Protein AF-A0A1T4LLM3-F1 (afdb_monomer)

Organism: NCBI:txid1121911

Solvent-accessible surface area (backbone atoms only — not comparable to full-atom values): 23839 Å² total; per-residue (Å²): 140,82,86,81,77,84,71,53,74,69,56,54,52,52,53,52,51,52,50,50,52,50,50,51,49,50,48,53,49,63,71,62,71,68,70,65,70,49,77,44,82,43,59,88,85,47,52,41,33,40,34,24,57,57,80,55,92,67,40,71,56,74,60,37,79,42,61,81,89,76,59,47,76,81,61,52,38,71,40,78,42,51,46,72,35,47,39,38,42,37,41,54,55,94,67,101,56,79,65,48,78,46,76,48,43,28,50,79,36,37,77,59,81,77,82,56,67,78,70,46,75,47,40,36,39,37,37,39,69,76,49,30,34,42,37,42,58,57,85,84,80,86,89,77,84,77,79,88,50,73,79,42,83,77,46,78,49,75,46,57,37,66,60,82,78,56,70,44,41,42,31,37,32,35,43,70,94,45,33,30,43,27,44,59,93,72,30,76,43,79,44,81,73,67,48,92,94,42,59,47,78,49,77,43,54,55,83,74,79,60,39,31,32,43,37,38,40,29,48,46,80,94,68,26,24,33,40,38,32,31,39,55,54,97,74,37,75,42,78,60,42,76,52,70,20,55,40,71,48,78,46,93,78,46,37,34,40,39,30,33,73,65,78,48,86,46,35,37,27,39,42,33,35,31,35,77,52,93,96,32,66,38,82,75,47,75,48,77,42,43,46,92,77,44,89,48,60,42,88,45,61,61,44,35,56,50,34,30,53,50,29,45,74,71,67,36,56,72,61,25,55,55,33,42,53,85,88,50,89,48,55,64,59,46,51,50,46,53,46,40,41,72,72,52,71,34,54,80,66,84,84,75,78,73,81,29,55,63,57,61,79,86,40,39,32,38,39,74,46,46,21,65,39,98,82,37,78,49,40,27,45,42,46,43,30,42,34,34,42,43,80,70,80,73,50,103,58,29,38,45,24,44,65,44,78,42,74,64,71,80,83,81,81,84,127

pLDDT: mean 72.17, std 16.95, range [28.22, 96.94]

Nearest PDB structures (foldseek):
  7zb2-assembly8_HHH  TM=3.956E-01  e=3.888E+00  Omphalotus olearius
  7zb2-assembly3_CCC  TM=3.802E-01  e=3.136E+00  Omphalotus olearius
  7zb1-assembly1_A  TM=3.053E-01  e=3.685E+00  Omphalotus olearius
  7zb0-assembly3_C  TM=4.177E-01  e=9.194E+00  Omphalotus olearius
  7zb2-assembly1_AAA  TM=3.792E-01  e=8.256E+00  Omphalotus olearius

Secondary structure (DSSP, 8-state):
--------HHHHHHHHHHHHHHHHHHHHHHHHS----EEEEE-TTPEEEEE-SS--SSEEETTEEE-GGGS-TTSSEEEE--SEEEEEEEE--SSS---EEEEEEEETTEEE----HHHHTTEEEEE-GGGEEEEEEPP-----PPP-PPEEEEEEEEE-SSSSS--EEEEEEEETTEEEEEETTTEEEEETT--TTSEEEEEE-SSSSS--EEEEEEEETTTEEEEEEEEEETTEEEEEEEEEESEEEE-TTS-EEEEEE---TT-EEEEEEEEEETTEEEEEEEEEEEGGG-----SSHHHHHHHHHHHHHTT-HHHHHHTBPTT-TTHHHHHHHHHHHHTTSS---SS-------B-STTEEEEEEEEE-SS-TTEEEEEEEEEEEEE-S--TT-SEEEEEEEE----TT--

Mean predicted aligned error: 16.07 Å

Structure (mmCIF, N/CA/C/O backbone):
data_AF-A0A1T4LLM3-F1
#
_entry.id   AF-A0A1T4LLM3-F1
#
loop_
_atom_site.group_PDB
_atom_site.id
_atom_site.type_symbol
_atom_site.label_atom_id
_atom_site.label_alt_id
_atom_site.label_comp_id
_atom_site.label_asym_id
_atom_site.label_entity_id
_atom_site.label_seq_id
_atom_site.pdbx_PDB_ins_code
_atom_site.Cartn_x
_atom_site.Cartn_y
_atom_site.Cartn_z
_atom_site.occupancy
_atom_site.B_iso_or_equiv
_atom_site.auth_seq_id
_atom_site.auth_comp_id
_atom_site.auth_asym_id
_atom_site.auth_atom_id
_atom_site.pdbx_PDB_model_num
ATOM 1 N N . MET A 1 1 ? 8.290 -83.126 -44.765 1.00 36.91 1 MET A N 1
ATOM 2 C CA . MET A 1 1 ? 7.023 -82.698 -45.394 1.00 36.91 1 MET A CA 1
ATOM 3 C C . MET A 1 1 ? 6.506 -81.490 -44.616 1.00 36.91 1 MET A C 1
ATOM 5 O O . MET A 1 1 ? 5.915 -81.664 -43.562 1.00 36.91 1 MET A O 1
ATOM 9 N N . ILE A 1 2 ? 6.846 -80.274 -45.055 1.00 39.56 2 ILE A N 1
ATOM 10 C CA . ILE A 1 2 ? 6.415 -79.014 -44.425 1.00 39.56 2 ILE A CA 1
ATOM 11 C C . ILE A 1 2 ? 5.341 -78.420 -45.340 1.00 39.56 2 ILE A C 1
ATOM 13 O O . ILE A 1 2 ? 5.624 -78.095 -46.492 1.00 39.56 2 ILE A O 1
ATOM 17 N N . PHE A 1 3 ? 4.099 -78.342 -44.860 1.00 38.06 3 PHE A N 1
ATOM 18 C CA . PHE A 1 3 ? 2.984 -77.749 -45.599 1.00 38.06 3 PHE A CA 1
ATOM 19 C C . PHE A 1 3 ? 3.120 -76.220 -45.616 1.00 38.06 3 PHE A C 1
ATOM 21 O O . PHE A 1 3 ? 2.814 -75.555 -44.629 1.00 38.06 3 PHE A O 1
ATOM 28 N N . PHE A 1 4 ? 3.518 -75.647 -46.754 1.00 42.97 4 PHE A N 1
ATOM 29 C CA . PHE A 1 4 ? 3.292 -74.227 -47.025 1.00 42.97 4 PHE A CA 1
ATOM 30 C C . PHE A 1 4 ? 1.811 -74.025 -47.355 1.00 42.97 4 PHE A C 1
ATOM 32 O O . PHE A 1 4 ? 1.351 -74.288 -48.465 1.00 42.97 4 PHE A O 1
ATOM 39 N N . LYS A 1 5 ? 1.038 -73.582 -46.362 1.00 55.97 5 LYS A N 1
ATOM 40 C CA . LYS A 1 5 ? -0.351 -73.163 -46.560 1.00 55.97 5 LYS A CA 1
ATOM 41 C C . LYS A 1 5 ? -0.325 -71.859 -47.366 1.00 55.97 5 LYS A C 1
ATOM 43 O O . LYS A 1 5 ? 0.094 -70.823 -46.856 1.00 55.97 5 LYS A O 1
ATOM 48 N N . VAL A 1 6 ? -0.718 -71.920 -48.640 1.00 51.53 6 VAL A N 1
ATOM 49 C CA . VAL A 1 6 ? -0.815 -70.748 -49.524 1.00 51.53 6 VAL A CA 1
ATOM 50 C C . VAL A 1 6 ? -1.933 -69.849 -48.998 1.00 51.53 6 VAL A C 1
ATOM 52 O O . VAL A 1 6 ? -3.117 -70.110 -49.207 1.00 51.53 6 VAL A O 1
ATOM 55 N N . TYR A 1 7 ? -1.567 -68.804 -48.262 1.00 57.91 7 TYR A N 1
ATOM 56 C CA . TYR A 1 7 ? -2.516 -67.788 -47.825 1.00 57.91 7 TYR A CA 1
ATOM 57 C C . TYR A 1 7 ? -2.973 -66.977 -49.040 1.00 57.91 7 TYR A C 1
ATOM 59 O O . TYR A 1 7 ? -2.158 -66.468 -49.809 1.00 57.91 7 TYR A O 1
ATOM 67 N N . SER A 1 8 ? -4.290 -66.856 -49.233 1.00 65.94 8 SER A N 1
ATOM 68 C CA . SER A 1 8 ? -4.839 -66.034 -50.316 1.00 65.94 8 SER A CA 1
ATOM 69 C C . SER A 1 8 ? -4.366 -64.583 -50.168 1.00 65.94 8 SER A C 1
ATOM 71 O O . SER A 1 8 ? -4.220 -64.086 -49.048 1.00 65.94 8 SER A O 1
ATOM 73 N N . LYS A 1 9 ? -4.170 -63.866 -51.286 1.00 70.62 9 LYS A N 1
ATOM 74 C CA . LYS A 1 9 ? -3.742 -62.449 -51.287 1.00 70.62 9 LYS A CA 1
ATOM 75 C C . LYS A 1 9 ? -4.573 -61.567 -50.336 1.00 70.62 9 LYS A C 1
ATOM 77 O O . LYS A 1 9 ? -4.040 -60.649 -49.721 1.00 70.62 9 LYS A O 1
ATOM 82 N N . ARG A 1 10 ? -5.863 -61.883 -50.147 1.00 71.56 10 ARG A N 1
ATOM 83 C CA . ARG A 1 10 ? -6.755 -61.192 -49.197 1.00 71.56 10 ARG A CA 1
ATOM 84 C C . ARG A 1 10 ? -6.373 -61.408 -47.729 1.00 71.56 10 ARG A C 1
ATOM 86 O O . ARG A 1 10 ? -6.549 -60.500 -46.924 1.00 71.56 10 ARG A O 1
ATOM 93 N N . SER A 1 11 ? -5.855 -62.583 -47.374 1.00 72.56 11 SER A N 1
ATOM 94 C CA . SER A 1 11 ? -5.415 -62.893 -46.009 1.00 72.56 11 SER A CA 1
ATOM 95 C C . SER A 1 11 ? -4.137 -62.142 -45.639 1.00 72.56 11 SER A C 1
ATOM 97 O O . SER A 1 11 ? -4.012 -61.677 -44.511 1.00 72.56 11 SER A O 1
ATOM 99 N N . ILE A 1 12 ? -3.224 -61.970 -46.600 1.00 76.56 12 ILE A N 1
ATOM 100 C CA . ILE A 1 12 ? -1.990 -61.193 -46.416 1.00 76.56 12 ILE A CA 1
ATOM 101 C C . ILE A 1 12 ? -2.328 -59.713 -46.202 1.00 76.56 12 ILE A C 1
ATOM 103 O O . ILE A 1 12 ? -1.826 -59.095 -45.269 1.00 76.56 12 ILE A O 1
ATOM 107 N N . PHE A 1 13 ? -3.250 -59.160 -46.997 1.00 78.62 13 PHE A N 1
ATOM 108 C CA . PHE A 1 13 ? -3.653 -57.756 -46.865 1.00 78.62 13 PHE A CA 1
ATOM 109 C C . PHE A 1 13 ? -4.319 -57.456 -45.512 1.00 78.62 13 PHE A C 1
ATOM 111 O O . PHE A 1 13 ? -4.021 -56.442 -44.887 1.00 78.62 13 PHE A O 1
ATOM 118 N N . LYS A 1 14 ? -5.172 -58.364 -45.011 1.00 79.38 14 LYS A N 1
ATOM 119 C CA . LYS A 1 14 ? -5.763 -58.239 -43.667 1.00 79.38 14 LYS A CA 1
ATOM 120 C C . LYS A 1 14 ? -4.709 -58.305 -42.560 1.00 79.38 14 LYS A C 1
ATOM 122 O O . LYS A 1 14 ? -4.795 -57.530 -41.616 1.00 79.38 14 LYS A O 1
ATOM 127 N N . ALA A 1 15 ? -3.718 -59.189 -42.684 1.00 79.12 15 ALA A N 1
ATOM 128 C CA . ALA A 1 15 ? -2.636 -59.296 -41.707 1.00 79.12 15 ALA A CA 1
ATOM 129 C C . ALA A 1 15 ? -1.776 -58.020 -41.659 1.00 79.12 15 ALA A C 1
ATOM 131 O O . ALA A 1 15 ? -1.483 -57.530 -40.573 1.00 79.12 15 ALA A O 1
ATOM 132 N N . ILE A 1 16 ? -1.450 -57.439 -42.821 1.00 83.50 16 ILE A N 1
ATOM 133 C CA . ILE A 1 16 ? -0.718 -56.165 -42.911 1.00 83.50 16 ILE A CA 1
ATOM 134 C C . ILE A 1 16 ? -1.532 -55.023 -42.293 1.00 83.50 16 ILE A C 1
ATOM 136 O O . ILE A 1 16 ? -0.993 -54.237 -41.521 1.00 83.50 16 ILE A O 1
ATOM 140 N N . LEU A 1 17 ? -2.835 -54.947 -42.582 1.00 85.69 17 LEU A N 1
ATOM 141 C CA . LEU A 1 17 ? -3.697 -53.903 -42.025 1.00 85.69 17 LEU A CA 1
ATOM 142 C C . LEU A 1 17 ? -3.808 -54.003 -40.495 1.00 85.69 17 LEU A C 1
ATOM 144 O O . LEU A 1 17 ? -3.690 -52.993 -39.808 1.00 85.69 17 LEU A O 1
ATOM 148 N N . ILE A 1 18 ? -3.983 -55.214 -39.956 1.00 86.19 18 ILE A N 1
ATOM 149 C CA . ILE A 1 18 ? -4.016 -55.452 -38.504 1.00 86.19 18 ILE A CA 1
ATOM 150 C C . ILE A 1 18 ? -2.677 -55.067 -37.868 1.00 86.19 18 ILE A C 1
ATOM 152 O O . ILE A 1 18 ? -2.667 -54.401 -36.835 1.00 86.19 18 ILE A O 1
ATOM 156 N N . PHE A 1 19 ? -1.557 -55.430 -38.499 1.00 88.56 19 PHE A N 1
ATOM 157 C CA . PHE A 1 19 ? -0.224 -55.060 -38.029 1.00 88.56 19 PHE A CA 1
ATOM 158 C C . PHE A 1 19 ? -0.021 -53.539 -38.009 1.00 88.56 19 PHE A C 1
ATOM 160 O O . PHE A 1 19 ? 0.481 -53.011 -37.023 1.00 88.56 19 PHE A O 1
ATOM 167 N N . LEU A 1 20 ? -0.468 -52.822 -39.045 1.00 84.81 20 LEU A N 1
ATOM 168 C CA . LEU A 1 20 ? -0.389 -51.359 -39.101 1.00 84.81 20 LEU A CA 1
ATOM 169 C C . LEU A 1 20 ? -1.250 -50.684 -38.025 1.00 84.81 20 LEU A C 1
ATOM 171 O O . LEU A 1 20 ? -0.791 -49.731 -37.402 1.00 84.81 20 LEU A O 1
ATOM 175 N N . ILE A 1 21 ? -2.460 -51.187 -37.757 1.00 86.12 21 ILE A N 1
ATOM 176 C CA . ILE A 1 21 ? -3.325 -50.670 -36.681 1.00 86.12 21 ILE A CA 1
ATOM 177 C C . ILE A 1 21 ? -2.688 -50.914 -35.307 1.00 86.12 21 ILE A C 1
ATOM 179 O O . ILE A 1 21 ? -2.709 -50.027 -34.456 1.00 86.12 21 ILE A O 1
ATOM 183 N N . LEU A 1 22 ? -2.089 -52.089 -35.090 1.00 83.44 22 LEU A N 1
ATOM 184 C CA . LEU A 1 22 ? -1.351 -52.408 -33.865 1.00 83.44 22 LEU A CA 1
ATOM 185 C C . LEU A 1 22 ? -0.126 -51.508 -33.696 1.00 83.44 22 LEU A C 1
ATOM 187 O O . LEU A 1 22 ? 0.066 -50.953 -32.620 1.00 83.44 22 LEU A O 1
ATOM 191 N N . LEU A 1 23 ? 0.657 -51.304 -34.757 1.00 83.12 23 LEU A N 1
ATOM 192 C CA . LEU A 1 23 ? 1.819 -50.418 -34.743 1.00 83.12 23 LEU A CA 1
ATOM 193 C C . LEU A 1 23 ? 1.411 -48.973 -34.429 1.00 83.12 23 LEU A C 1
ATOM 195 O O . LEU A 1 23 ? 2.023 -48.342 -33.575 1.00 83.12 23 LEU A O 1
ATOM 199 N N . LEU A 1 24 ? 0.344 -48.470 -35.058 1.00 78.19 24 LEU A N 1
ATOM 200 C CA . LEU A 1 24 ? -0.180 -47.130 -34.795 1.00 78.19 24 LEU A CA 1
ATOM 201 C C . LEU A 1 24 ? -0.668 -46.999 -33.346 1.00 78.19 24 LEU A C 1
ATOM 203 O O . LEU A 1 24 ? -0.418 -45.989 -32.700 1.00 78.19 24 LEU A O 1
ATOM 207 N N . SER A 1 25 ? -1.313 -48.041 -32.817 1.00 72.81 25 SER A N 1
ATOM 208 C CA . SER A 1 25 ? -1.803 -48.087 -31.437 1.00 72.81 25 SER A CA 1
ATOM 209 C C . SER A 1 25 ? -0.648 -48.114 -30.428 1.00 72.81 25 SER A C 1
ATOM 211 O O . SER A 1 25 ? -0.714 -47.417 -29.422 1.00 72.81 25 SER A O 1
ATOM 213 N N . ILE A 1 26 ? 0.435 -48.849 -30.717 1.00 72.44 26 ILE A N 1
ATOM 214 C CA . ILE A 1 26 ? 1.676 -48.856 -29.925 1.00 72.44 26 ILE A CA 1
ATOM 215 C C . ILE A 1 26 ? 2.346 -47.482 -29.978 1.00 72.44 26 ILE A C 1
ATOM 217 O O . ILE A 1 26 ? 2.735 -46.973 -28.935 1.00 72.44 26 ILE A O 1
ATOM 221 N N . ILE A 1 27 ? 2.431 -46.844 -31.150 1.00 70.25 27 ILE A N 1
ATOM 222 C CA . ILE A 1 27 ? 2.977 -45.486 -31.283 1.00 70.25 27 ILE A CA 1
ATOM 223 C C . ILE A 1 27 ? 2.137 -44.489 -30.475 1.00 70.25 27 ILE A C 1
ATOM 225 O O . ILE A 1 27 ? 2.714 -43.707 -29.734 1.00 70.25 27 ILE A O 1
ATOM 229 N N . ILE A 1 28 ? 0.802 -44.548 -30.551 1.00 62.16 28 ILE A N 1
ATOM 230 C CA . ILE A 1 28 ? -0.105 -43.690 -29.765 1.00 62.16 28 ILE A CA 1
ATOM 231 C C . ILE A 1 28 ? 0.044 -43.948 -28.257 1.00 62.16 28 ILE A C 1
ATOM 233 O O . ILE A 1 28 ? 0.012 -43.007 -27.469 1.00 62.16 28 ILE A O 1
ATOM 237 N N . LEU A 1 29 ? 0.222 -45.205 -27.839 1.00 53.22 29 LEU A N 1
ATOM 238 C CA . LEU A 1 29 ? 0.486 -45.566 -26.443 1.00 53.22 29 LEU A CA 1
ATOM 239 C C . LEU A 1 29 ? 1.843 -45.031 -25.968 1.00 53.22 29 LEU A C 1
ATOM 241 O O . LEU A 1 29 ? 1.910 -44.451 -24.890 1.00 53.22 29 LEU A O 1
ATOM 245 N N . PHE A 1 30 ? 2.897 -45.153 -26.778 1.00 49.78 30 PHE A N 1
ATOM 246 C CA . PHE A 1 30 ? 4.235 -44.654 -26.448 1.00 49.78 30 PHE A CA 1
ATOM 247 C C . PHE A 1 30 ? 4.351 -43.125 -26.516 1.00 49.78 30 PHE A C 1
ATOM 249 O O . PHE A 1 30 ? 5.154 -42.557 -25.781 1.00 49.78 30 PHE A O 1
ATOM 256 N N . THR A 1 31 ? 3.553 -42.442 -27.344 1.00 49.41 31 THR A N 1
ATOM 257 C CA . THR A 1 31 ? 3.484 -40.971 -27.347 1.00 49.41 31 THR A CA 1
ATOM 258 C C . THR A 1 31 ? 2.595 -40.421 -26.233 1.00 49.41 31 THR A C 1
ATOM 260 O O . THR A 1 31 ? 2.838 -39.305 -25.787 1.00 49.41 31 THR A O 1
ATOM 263 N N . ARG A 1 32 ? 1.617 -41.191 -25.726 1.00 44.81 32 ARG A N 1
ATOM 264 C CA . ARG A 1 32 ? 0.828 -40.825 -24.532 1.00 44.81 32 ARG A CA 1
ATOM 265 C C . ARG A 1 32 ? 1.508 -41.147 -23.196 1.00 44.81 32 ARG A C 1
ATOM 267 O O . ARG A 1 32 ? 1.159 -40.518 -22.208 1.00 44.81 32 ARG A O 1
ATOM 274 N N . SER A 1 33 ? 2.443 -42.101 -23.119 1.00 35.47 33 SER A N 1
ATOM 275 C CA . SER A 1 33 ? 2.942 -42.622 -21.827 1.00 35.47 33 SER A CA 1
ATOM 276 C C . SER A 1 33 ? 4.219 -41.968 -21.272 1.00 35.47 33 SER A C 1
ATOM 278 O O . SER A 1 33 ? 4.939 -42.595 -20.493 1.00 35.47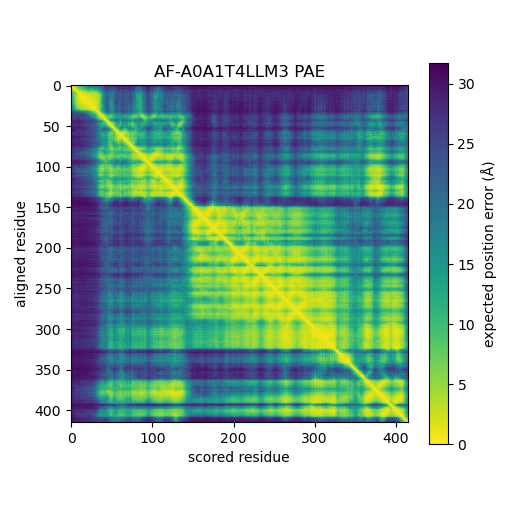 33 SER A O 1
ATOM 280 N N . ARG A 1 34 ? 4.530 -40.725 -21.643 1.00 40.34 34 ARG A N 1
ATOM 281 C CA . ARG A 1 34 ? 5.554 -39.929 -20.943 1.00 40.34 34 ARG A CA 1
ATOM 282 C C . ARG A 1 34 ? 5.013 -38.550 -20.578 1.00 40.34 34 ARG A C 1
ATOM 284 O O . ARG A 1 34 ? 5.619 -37.531 -20.890 1.00 40.34 34 ARG A O 1
ATOM 291 N N . GLU A 1 35 ? 3.866 -38.530 -19.906 1.00 45.09 35 GLU A N 1
ATOM 292 C CA . GLU A 1 35 ? 3.577 -37.439 -18.974 1.00 45.09 35 GLU A CA 1
ATOM 293 C C . GLU A 1 35 ? 4.579 -37.587 -17.820 1.00 45.09 35 GLU A C 1
ATOM 295 O O . GLU A 1 35 ? 4.413 -38.403 -16.918 1.00 45.09 35 GLU A O 1
ATOM 300 N N . GLU A 1 36 ? 5.714 -36.899 -17.933 1.00 46.00 36 GLU A N 1
ATOM 301 C CA . GLU A 1 36 ? 6.669 -36.775 -16.837 1.00 46.00 36 GLU A CA 1
ATOM 302 C C . GLU A 1 36 ? 6.063 -35.828 -15.801 1.00 46.00 36 GLU A C 1
ATOM 304 O O . GLU A 1 36 ? 6.070 -34.608 -15.980 1.00 46.00 36 GLU A O 1
ATOM 309 N N . THR A 1 37 ? 5.506 -36.410 -14.740 1.00 46.03 37 THR A N 1
ATOM 310 C CA . THR A 1 37 ? 5.037 -35.676 -13.567 1.00 46.03 37 THR A CA 1
ATOM 311 C C . THR A 1 37 ? 6.243 -35.270 -12.728 1.00 46.03 37 THR A C 1
ATOM 313 O O . THR A 1 37 ? 6.916 -36.118 -12.143 1.00 46.03 37 THR A O 1
ATOM 316 N N . ALA A 1 38 ? 6.522 -33.971 -12.663 1.00 48.38 38 ALA A N 1
ATOM 317 C CA . ALA A 1 38 ? 7.382 -33.415 -11.627 1.00 48.38 38 ALA A CA 1
ATOM 318 C C . ALA A 1 38 ? 6.538 -33.158 -10.377 1.00 48.38 38 ALA A C 1
ATOM 320 O O . ALA A 1 38 ? 5.466 -32.565 -10.500 1.00 48.38 38 ALA A O 1
ATOM 321 N N . VAL A 1 39 ? 7.014 -33.616 -9.215 1.00 47.00 39 VAL A N 1
ATOM 322 C CA . VAL A 1 39 ? 6.390 -33.372 -7.908 1.00 47.00 39 VAL A CA 1
ATOM 323 C C . VAL A 1 39 ? 7.321 -32.485 -7.095 1.00 47.00 39 VAL A C 1
ATOM 325 O O . VAL A 1 39 ? 8.445 -32.884 -6.792 1.00 47.00 39 VAL A O 1
ATOM 328 N N . PHE A 1 40 ? 6.851 -31.291 -6.744 1.00 49.03 40 PHE A N 1
ATOM 329 C CA . PHE A 1 40 ? 7.575 -30.367 -5.872 1.00 49.03 40 PHE A CA 1
ATOM 330 C C . PHE A 1 40 ? 7.029 -30.446 -4.453 1.00 4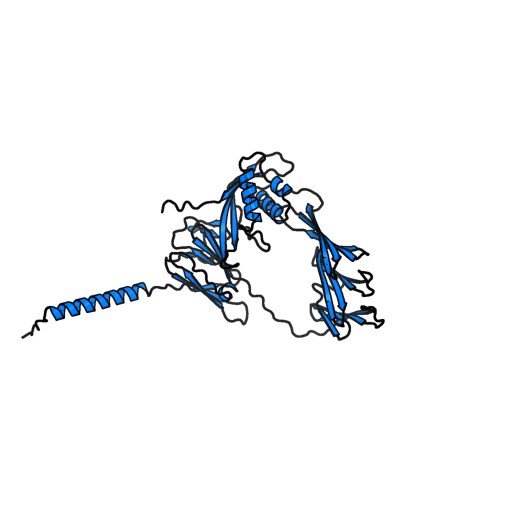9.03 40 PHE A C 1
ATOM 332 O O . PHE A 1 40 ? 5.814 -30.436 -4.265 1.00 49.03 40 PHE A O 1
ATOM 339 N N . HIS A 1 41 ? 7.930 -30.503 -3.473 1.00 44.09 41 HIS A N 1
ATOM 340 C CA . HIS A 1 41 ? 7.608 -30.392 -2.055 1.00 44.09 41 HIS A CA 1
ATOM 341 C C . HIS A 1 41 ? 8.076 -29.027 -1.578 1.00 44.09 41 HIS A C 1
ATOM 343 O O . HIS A 1 41 ? 9.274 -28.847 -1.385 1.00 44.09 41 HIS A O 1
ATOM 349 N N . ALA A 1 42 ? 7.149 -28.089 -1.407 1.00 44.91 42 ALA A N 1
ATOM 350 C CA . ALA A 1 42 ? 7.494 -26.762 -0.923 1.00 44.91 42 ALA A CA 1
ATOM 351 C C . ALA A 1 42 ? 7.247 -26.638 0.581 1.00 44.91 42 ALA A C 1
ATOM 353 O O . ALA A 1 42 ? 6.126 -26.868 1.053 1.00 44.91 42 ALA A O 1
ATOM 354 N N . LEU A 1 43 ? 8.287 -26.266 1.328 1.00 44.66 43 LEU A N 1
ATOM 355 C CA . LEU A 1 43 ? 8.156 -25.727 2.679 1.00 44.66 43 LEU A CA 1
ATOM 356 C C . LEU A 1 43 ? 8.001 -24.196 2.561 1.00 44.66 43 LEU A C 1
ATOM 358 O O . LEU A 1 43 ? 8.231 -23.621 1.505 1.00 44.66 43 LEU A O 1
ATOM 362 N N . ARG A 1 44 ? 7.487 -23.526 3.599 1.00 42.81 44 ARG A N 1
ATOM 363 C CA . ARG A 1 44 ? 7.111 -22.091 3.569 1.00 42.81 44 ARG A CA 1
ATOM 364 C C . ARG A 1 44 ? 8.073 -21.178 2.778 1.00 42.81 44 ARG A C 1
ATOM 366 O O . ARG A 1 44 ? 9.277 -21.263 2.966 1.00 42.81 44 ARG A O 1
ATOM 373 N N . GLU A 1 45 ? 7.493 -20.207 2.060 1.00 46.31 45 GLU A N 1
ATOM 374 C CA . GLU A 1 45 ? 8.193 -19.103 1.365 1.00 46.31 45 GLU A CA 1
ATOM 375 C C . GLU A 1 45 ? 9.141 -19.539 0.232 1.00 46.31 45 GLU A C 1
ATOM 377 O O . GLU A 1 45 ? 10.075 -18.819 -0.114 1.00 46.31 45 GLU A O 1
ATOM 382 N N . GLU A 1 46 ? 8.894 -20.696 -0.385 1.00 50.72 46 GLU A N 1
ATOM 383 C CA . GLU A 1 46 ? 9.663 -21.136 -1.550 1.00 50.72 46 GLU A CA 1
ATOM 384 C C . GLU A 1 46 ? 9.119 -20.540 -2.857 1.00 50.72 46 GLU A C 1
ATOM 386 O O . GLU A 1 46 ? 7.923 -20.610 -3.157 1.00 50.72 46 GLU A O 1
ATOM 391 N N . VAL A 1 47 ? 10.030 -19.956 -3.638 1.00 50.31 47 VAL A N 1
ATOM 392 C CA . VAL A 1 47 ? 9.791 -19.502 -5.010 1.00 50.31 47 VAL A CA 1
ATOM 393 C C . VAL A 1 47 ? 10.088 -20.673 -5.942 1.00 50.31 47 VAL A C 1
ATOM 395 O O . VAL A 1 47 ? 11.218 -21.161 -5.989 1.00 50.31 47 VAL A O 1
ATOM 398 N N . ILE A 1 48 ? 9.088 -21.133 -6.695 1.00 57.78 48 ILE A N 1
ATOM 399 C CA . ILE A 1 48 ? 9.288 -22.165 -7.723 1.00 57.78 48 ILE A CA 1
ATOM 400 C C . ILE A 1 48 ? 9.391 -21.471 -9.082 1.00 57.78 48 ILE A C 1
ATOM 402 O O . ILE A 1 48 ? 8.486 -20.725 -9.463 1.00 57.78 48 ILE A O 1
ATOM 406 N N . LEU A 1 49 ? 10.469 -21.739 -9.826 1.00 55.19 49 LEU A N 1
ATOM 407 C CA . LEU A 1 49 ? 10.661 -21.221 -11.179 1.00 55.19 49 LEU A CA 1
ATOM 408 C C . LEU A 1 49 ? 10.465 -22.318 -12.221 1.00 55.19 49 LEU A C 1
ATOM 410 O O . LEU A 1 49 ? 11.189 -23.310 -12.285 1.00 55.19 49 LEU A O 1
ATOM 414 N N . ILE A 1 50 ? 9.505 -22.112 -13.110 1.00 57.28 50 ILE A N 1
ATOM 415 C CA . ILE A 1 50 ? 9.244 -23.019 -14.223 1.00 57.28 50 ILE A CA 1
ATOM 416 C C . ILE A 1 50 ? 9.640 -22.313 -15.519 1.00 57.28 50 ILE A C 1
ATOM 418 O O . ILE A 1 50 ? 9.062 -21.292 -15.891 1.00 57.28 50 ILE A O 1
ATOM 422 N N . LEU A 1 51 ? 10.634 -22.867 -16.210 1.00 54.91 51 LEU A N 1
ATOM 423 C CA . LEU A 1 51 ? 11.151 -22.376 -17.483 1.00 54.91 51 LEU A CA 1
ATOM 424 C C . LEU A 1 51 ? 10.477 -23.115 -18.641 1.00 54.91 51 LEU A C 1
ATOM 426 O O . LEU A 1 51 ? 10.523 -24.342 -18.714 1.00 54.91 51 LEU A O 1
ATOM 430 N N . SER A 1 52 ? 9.858 -22.367 -19.558 1.00 49.88 52 SER A N 1
ATOM 431 C CA . SER A 1 52 ? 9.280 -22.899 -20.803 1.00 49.88 52 SER A CA 1
ATOM 432 C C . SER A 1 52 ? 10.331 -23.573 -21.709 1.00 49.88 52 SER A C 1
ATOM 434 O O . SER A 1 52 ? 11.500 -23.214 -21.607 1.00 49.88 52 SER A O 1
ATOM 436 N N . PRO A 1 53 ? 9.986 -24.522 -22.616 1.00 39.84 53 PRO A N 1
ATOM 437 C CA . PRO A 1 53 ? 10.960 -25.315 -23.379 1.00 39.84 53 PRO A CA 1
ATOM 438 C C . PRO A 1 53 ? 11.774 -24.492 -24.385 1.00 39.84 53 PRO A C 1
ATOM 440 O O . PRO A 1 53 ? 12.671 -25.026 -25.036 1.00 39.84 53 PRO A O 1
ATOM 443 N N . SER A 1 54 ? 11.414 -23.227 -24.600 1.00 43.91 54 SER A N 1
ATOM 444 C CA . SER A 1 54 ? 12.245 -22.277 -25.324 1.00 43.91 54 SER A CA 1
ATOM 445 C C . SER A 1 54 ? 13.378 -21.876 -24.399 1.00 43.91 54 SER A C 1
ATOM 447 O O . SER A 1 54 ? 13.116 -21.114 -23.476 1.00 43.91 54 SER A O 1
ATOM 449 N N . ASP A 1 55 ? 14.574 -22.419 -24.647 1.00 49.25 55 ASP A N 1
ATOM 450 C CA . ASP A 1 55 ? 15.832 -22.082 -23.970 1.00 49.25 55 ASP A CA 1
ATOM 451 C C . ASP A 1 55 ? 15.869 -20.578 -23.661 1.00 49.25 55 ASP A C 1
ATOM 453 O O . ASP A 1 55 ? 16.061 -19.767 -24.578 1.00 49.25 55 ASP A O 1
ATOM 457 N N . PRO A 1 56 ? 15.532 -20.173 -22.422 1.00 51.59 56 PRO A N 1
ATOM 458 C CA . PRO A 1 56 ? 15.428 -18.769 -22.124 1.00 51.59 56 PRO A CA 1
ATOM 459 C C . PRO A 1 56 ? 16.864 -18.286 -22.038 1.00 51.59 56 PRO A C 1
ATOM 461 O O . PRO A 1 56 ? 17.569 -18.568 -21.073 1.00 51.59 56 PRO A O 1
ATOM 464 N N . SER A 1 57 ? 17.299 -17.534 -23.049 1.00 50.94 57 SER A N 1
ATOM 465 C CA . SER A 1 57 ? 18.624 -16.903 -23.060 1.00 50.94 57 SER A CA 1
ATOM 466 C C . SER A 1 57 ? 18.875 -16.049 -21.809 1.00 50.94 57 SER A C 1
ATOM 468 O O . SER A 1 57 ? 20.020 -15.708 -21.520 1.00 50.94 57 SER A O 1
ATOM 470 N N . LYS A 1 58 ? 17.804 -15.704 -21.080 1.00 55.78 58 LYS A N 1
ATOM 471 C CA . LYS A 1 58 ? 17.769 -14.898 -19.864 1.00 55.78 58 LYS A CA 1
ATOM 472 C C . LYS A 1 58 ? 16.735 -15.478 -18.894 1.00 55.78 58 LYS A C 1
ATOM 474 O O . LYS A 1 58 ? 15.563 -15.605 -19.252 1.00 55.78 58 LYS A O 1
ATOM 479 N N . ILE A 1 59 ? 17.153 -15.812 -17.673 1.00 53.72 59 ILE A N 1
ATOM 480 C CA . ILE A 1 59 ? 16.266 -16.258 -16.585 1.00 53.72 59 ILE A CA 1
ATOM 481 C C . ILE A 1 59 ? 16.088 -15.104 -15.610 1.00 53.72 59 ILE A C 1
ATOM 483 O O . ILE A 1 59 ? 17.045 -14.386 -15.350 1.00 53.72 59 ILE A O 1
ATOM 487 N N . TYR A 1 60 ? 14.885 -14.949 -15.058 1.00 53.47 60 TYR A N 1
ATOM 488 C CA . TYR A 1 60 ? 14.585 -13.916 -14.072 1.00 53.47 60 TYR A CA 1
ATOM 489 C C . TYR A 1 60 ? 14.187 -14.544 -12.735 1.00 53.47 60 TYR A C 1
ATOM 491 O O . TYR A 1 60 ? 13.279 -15.374 -12.701 1.00 53.47 60 TYR A O 1
ATOM 499 N N . ILE A 1 61 ? 14.853 -14.157 -11.643 1.00 51.16 61 ILE A N 1
ATOM 500 C CA . ILE A 1 61 ? 14.543 -14.610 -10.276 1.00 51.16 61 ILE A CA 1
ATOM 501 C C . ILE A 1 61 ? 14.404 -13.392 -9.405 1.00 51.16 61 ILE A C 1
ATOM 503 O O . ILE A 1 61 ? 15.362 -12.633 -9.287 1.00 51.16 61 ILE A O 1
ATOM 507 N N . ASN A 1 62 ? 13.229 -13.181 -8.810 1.00 49.50 62 ASN A N 1
ATOM 508 C CA . ASN A 1 62 ? 12.973 -11.926 -8.124 1.00 49.50 62 ASN A CA 1
ATOM 509 C C . ASN A 1 62 ? 13.435 -10.734 -9.000 1.00 49.50 62 ASN A C 1
ATOM 511 O O . ASN A 1 62 ? 14.070 -9.819 -8.490 1.00 49.50 62 ASN A O 1
ATOM 515 N N . GLY A 1 63 ? 13.172 -10.816 -10.318 1.00 46.41 63 GLY A N 1
ATOM 516 C CA . GLY A 1 63 ? 13.543 -9.878 -11.395 1.00 46.41 63 GLY A CA 1
ATOM 517 C C . GLY A 1 63 ? 15.015 -9.521 -11.569 1.00 46.41 63 GLY A C 1
ATOM 518 O O . GLY A 1 63 ? 15.315 -8.638 -12.371 1.00 46.41 63 GLY A O 1
ATOM 519 N N . GLU A 1 64 ? 15.925 -10.258 -10.939 1.00 46.41 64 GLU A N 1
ATOM 520 C CA . GLU A 1 64 ? 17.321 -10.340 -11.363 1.00 46.41 64 GLU A CA 1
ATOM 521 C C . GLU A 1 64 ? 17.433 -11.206 -12.615 1.00 46.41 64 GLU A C 1
ATOM 523 O O . GLU A 1 64 ? 16.972 -12.344 -12.601 1.00 46.41 64 GLU A O 1
ATOM 528 N N . GLU A 1 65 ? 18.065 -10.697 -13.681 1.00 54.44 65 GLU A N 1
ATOM 529 C CA . GLU A 1 65 ? 18.544 -11.562 -14.764 1.00 54.44 65 GLU A CA 1
ATOM 530 C C . GLU A 1 65 ? 19.696 -12.408 -14.216 1.00 54.44 65 GLU A C 1
ATOM 532 O O . GLU A 1 65 ? 20.742 -11.868 -13.850 1.00 54.44 65 GLU A O 1
ATOM 537 N N . ILE A 1 66 ? 19.508 -13.722 -14.143 1.00 53.72 66 ILE A N 1
ATOM 538 C CA . ILE A 1 66 ? 20.528 -14.652 -13.669 1.00 53.72 66 ILE A CA 1
ATOM 539 C C . ILE A 1 66 ? 20.976 -15.522 -14.836 1.00 53.72 66 ILE A C 1
ATOM 541 O O . ILE A 1 66 ? 20.164 -16.088 -15.572 1.00 53.72 66 ILE A O 1
ATOM 545 N N . GLU A 1 67 ? 22.294 -15.633 -15.006 1.00 58.00 67 GLU A N 1
ATOM 546 C CA . GLU A 1 67 ? 22.870 -16.617 -15.915 1.00 58.00 67 GLU A CA 1
ATOM 547 C C . GLU A 1 67 ? 22.480 -18.017 -15.440 1.00 58.00 67 GLU A C 1
ATOM 549 O O . GLU A 1 67 ? 22.656 -18.359 -14.272 1.00 58.00 67 GLU A O 1
ATOM 554 N N . GLN A 1 68 ? 22.000 -18.855 -16.354 1.00 57.22 68 GLN A N 1
ATOM 555 C CA . GLN A 1 68 ? 21.524 -20.204 -16.045 1.00 57.22 68 GLN A CA 1
ATOM 556 C C . GLN A 1 68 ? 22.530 -21.052 -15.245 1.00 57.22 68 GLN A C 1
ATOM 558 O O . GLN A 1 68 ? 22.122 -21.881 -14.439 1.00 57.22 68 GLN A O 1
ATOM 563 N N . GLY A 1 69 ? 23.837 -20.824 -15.421 1.00 55.31 69 GLY A N 1
ATOM 564 C CA . GLY A 1 69 ? 24.896 -21.523 -14.685 1.00 55.31 69 GLY A CA 1
ATOM 565 C C . GLY A 1 69 ? 25.079 -21.102 -13.219 1.00 55.31 69 GLY A C 1
ATOM 566 O O . GLY A 1 69 ? 25.788 -21.792 -12.493 1.00 55.31 69 GLY A O 1
ATOM 567 N N . ASN A 1 70 ? 24.459 -20.000 -12.783 1.00 49.44 70 ASN A N 1
ATOM 568 C CA . ASN A 1 70 ? 24.612 -19.428 -11.439 1.00 49.44 70 ASN A CA 1
ATOM 569 C C . ASN A 1 70 ? 23.403 -19.683 -10.526 1.00 49.44 70 ASN A C 1
ATOM 571 O O . ASN A 1 70 ? 23.393 -19.219 -9.386 1.00 49.44 70 ASN A O 1
ATOM 575 N N . VAL A 1 71 ? 22.385 -20.400 -11.007 1.00 54.53 71 VAL A N 1
ATOM 576 C CA . VAL A 1 71 ? 21.205 -20.726 -10.204 1.00 54.53 71 VAL A CA 1
ATOM 577 C C . VAL A 1 71 ? 21.436 -22.047 -9.474 1.00 54.53 71 VAL A C 1
ATOM 579 O O . VAL A 1 71 ? 21.748 -23.058 -10.101 1.00 54.53 71 VAL A O 1
ATOM 582 N N . ASP A 1 72 ? 21.297 -22.042 -8.146 1.00 52.84 72 ASP A N 1
ATOM 583 C CA . ASP A 1 72 ? 21.324 -23.269 -7.348 1.00 52.84 72 ASP A CA 1
ATOM 584 C C . ASP A 1 72 ? 20.131 -24.145 -7.753 1.00 52.84 72 ASP A C 1
ATOM 586 O O . ASP A 1 72 ? 18.980 -23.753 -7.565 1.00 52.84 72 ASP A O 1
ATOM 590 N N . GLU A 1 73 ? 20.397 -25.343 -8.287 1.00 51.91 73 GLU A N 1
ATOM 591 C CA . GLU A 1 73 ? 19.371 -26.313 -8.701 1.00 51.91 73 GLU A CA 1
ATOM 592 C C . GLU A 1 73 ? 18.359 -26.635 -7.584 1.00 51.91 73 GLU A C 1
ATOM 594 O O . GLU A 1 73 ? 17.270 -27.138 -7.863 1.00 51.91 73 GLU A O 1
ATOM 599 N N . LYS A 1 74 ? 18.703 -26.361 -6.316 1.00 48.91 74 LYS A N 1
ATOM 600 C CA . LYS A 1 74 ? 17.838 -26.599 -5.157 1.00 48.91 74 LYS A CA 1
ATOM 601 C C . LYS A 1 74 ? 16.966 -25.410 -4.764 1.00 48.91 74 LYS A C 1
ATOM 603 O O . LYS A 1 74 ? 15.962 -25.642 -4.094 1.00 48.91 74 LYS A O 1
ATOM 608 N N . ASN A 1 75 ? 17.336 -24.170 -5.100 1.00 47.91 75 ASN A N 1
ATOM 609 C CA . ASN A 1 75 ? 16.566 -22.986 -4.712 1.00 47.91 75 ASN A CA 1
ATOM 610 C C . ASN A 1 75 ? 16.966 -21.719 -5.511 1.00 47.91 75 ASN A C 1
ATOM 612 O O . ASN A 1 75 ? 18.061 -21.196 -5.296 1.00 47.91 75 ASN A O 1
ATOM 616 N N . PRO A 1 76 ? 16.082 -21.158 -6.354 1.00 52.50 76 PRO A N 1
ATOM 617 C CA . PRO A 1 76 ? 14.757 -21.671 -6.691 1.00 52.50 76 PRO A CA 1
ATOM 618 C C . PRO A 1 76 ? 14.852 -22.925 -7.562 1.00 52.50 76 PRO A C 1
ATOM 620 O O . PRO A 1 76 ? 15.717 -23.038 -8.427 1.00 52.50 76 PRO A O 1
ATOM 623 N N . CYS A 1 77 ? 13.929 -23.865 -7.355 1.00 54.12 77 CYS A N 1
ATOM 624 C CA . CYS A 1 77 ? 13.819 -25.036 -8.220 1.00 54.12 77 CYS A CA 1
ATOM 625 C C . CYS A 1 77 ? 13.563 -24.571 -9.658 1.00 54.12 77 CYS A C 1
ATOM 627 O O . CYS A 1 77 ? 12.486 -24.039 -9.927 1.00 54.12 77 CYS A O 1
ATOM 629 N N . ILE A 1 78 ? 14.525 -24.781 -10.560 1.00 59.97 78 ILE A N 1
ATOM 630 C CA . ILE A 1 78 ? 14.357 -24.555 -11.996 1.00 59.97 78 ILE A CA 1
ATOM 631 C C . ILE A 1 78 ? 13.812 -25.822 -12.640 1.00 59.97 78 ILE A C 1
ATOM 633 O O . ILE A 1 78 ? 14.410 -26.895 -12.537 1.00 59.97 78 ILE A O 1
ATOM 637 N N . TYR A 1 79 ? 12.713 -25.687 -13.378 1.00 62.34 79 TYR A N 1
ATOM 638 C CA . TYR A 1 79 ? 12.167 -26.792 -14.153 1.00 62.34 79 TYR A CA 1
ATOM 639 C C . TYR A 1 79 ? 11.963 -26.433 -15.620 1.00 62.34 79 TYR A C 1
ATOM 641 O O . TYR A 1 79 ? 11.124 -25.597 -15.939 1.00 62.34 79 TYR A O 1
ATOM 649 N N . ASN A 1 80 ? 12.688 -27.110 -16.513 1.00 65.25 80 ASN A N 1
ATOM 650 C CA . ASN A 1 80 ? 12.491 -26.995 -17.956 1.00 65.25 80 ASN A CA 1
ATOM 651 C C . ASN A 1 80 ? 11.275 -27.825 -18.376 1.00 65.25 80 ASN A C 1
ATOM 653 O O . ASN A 1 80 ? 11.318 -29.058 -18.323 1.00 65.25 80 ASN A O 1
ATOM 657 N N . ILE A 1 81 ? 10.197 -27.175 -18.809 1.00 63.31 81 ILE A N 1
ATOM 658 C CA . ILE A 1 81 ? 9.028 -27.894 -19.323 1.00 63.31 81 ILE A CA 1
ATOM 659 C C . ILE A 1 81 ? 9.246 -28.381 -20.754 1.00 63.31 81 ILE A C 1
ATOM 661 O O . ILE A 1 81 ? 10.052 -27.847 -21.509 1.00 63.31 81 ILE A O 1
ATOM 665 N N . LYS A 1 82 ? 8.473 -29.392 -21.150 1.00 66.69 82 LYS A N 1
ATOM 666 C CA . LYS A 1 82 ? 8.258 -29.800 -22.545 1.00 66.69 82 LYS A CA 1
ATOM 667 C C . LYS A 1 82 ? 7.013 -29.117 -23.111 1.00 66.69 82 LYS A C 1
ATOM 669 O O . LYS A 1 82 ? 6.228 -28.523 -22.378 1.00 66.69 82 LYS A O 1
ATOM 674 N N . ALA A 1 83 ? 6.836 -29.196 -24.434 1.00 65.62 83 ALA A N 1
ATOM 675 C CA . ALA A 1 83 ? 5.742 -28.520 -25.132 1.00 65.62 83 ALA A CA 1
ATOM 676 C C . ALA A 1 83 ? 4.371 -28.807 -24.495 1.00 65.62 83 ALA A C 1
ATOM 678 O O . ALA A 1 83 ? 3.657 -27.862 -24.191 1.00 65.62 83 ALA A O 1
ATOM 679 N N . ASP A 1 84 ? 4.032 -30.067 -24.233 1.00 74.69 84 ASP A N 1
ATOM 680 C CA . ASP A 1 84 ? 2.798 -30.444 -23.542 1.00 74.69 84 ASP A CA 1
ATOM 681 C C . ASP A 1 84 ? 3.167 -31.251 -22.290 1.00 74.69 84 ASP A C 1
ATOM 683 O O . ASP A 1 84 ? 3.690 -32.361 -22.402 1.00 74.69 84 ASP A O 1
ATOM 687 N N . GLN A 1 85 ? 2.961 -30.674 -21.105 1.00 73.31 85 GLN A N 1
ATOM 688 C CA . GLN A 1 85 ? 3.410 -31.269 -19.846 1.00 73.31 85 GLN A CA 1
ATOM 689 C C . GLN A 1 85 ? 2.494 -30.922 -18.672 1.00 73.31 85 GLN A C 1
ATOM 691 O O . GLN A 1 85 ? 1.916 -29.840 -18.611 1.00 73.31 85 GLN A O 1
ATOM 696 N N . ARG A 1 86 ? 2.401 -31.844 -17.713 1.00 78.69 86 ARG A N 1
ATOM 697 C CA . ARG A 1 86 ? 1.730 -31.663 -16.429 1.00 78.69 86 ARG A CA 1
ATOM 698 C C . ARG A 1 86 ? 2.762 -31.573 -15.304 1.00 78.69 86 ARG A C 1
ATOM 700 O O . ARG A 1 86 ? 3.640 -32.425 -15.214 1.00 78.69 86 ARG A O 1
ATOM 707 N N . ILE A 1 87 ? 2.633 -30.568 -14.446 1.00 74.69 87 ILE A N 1
ATOM 708 C CA . ILE A 1 87 ? 3.446 -30.399 -13.238 1.00 74.69 87 ILE A CA 1
ATOM 709 C C . ILE A 1 87 ? 2.531 -30.466 -12.021 1.00 74.69 87 ILE A C 1
ATOM 711 O O . ILE A 1 87 ? 1.520 -29.772 -11.970 1.00 74.69 87 ILE A O 1
ATOM 715 N N . GLU A 1 88 ? 2.882 -31.290 -11.040 1.00 75.19 88 GLU A N 1
ATOM 716 C CA . GLU A 1 88 ? 2.164 -31.390 -9.773 1.00 75.19 88 GLU A CA 1
ATOM 717 C C . GLU A 1 88 ? 2.968 -30.684 -8.674 1.00 75.19 88 GLU A C 1
ATOM 719 O O . GLU A 1 88 ? 4.146 -30.950 -8.445 1.00 75.19 88 GLU A O 1
ATOM 724 N N . ILE A 1 89 ? 2.332 -29.742 -7.988 1.00 72.50 89 ILE A N 1
ATOM 725 C CA . ILE A 1 89 ? 2.910 -29.016 -6.860 1.00 72.50 89 ILE A CA 1
ATOM 726 C C . ILE A 1 89 ? 2.196 -29.496 -5.610 1.00 72.50 89 ILE A C 1
ATOM 728 O O . ILE A 1 89 ? 0.974 -29.373 -5.503 1.00 72.50 89 ILE A O 1
ATOM 732 N N . ARG A 1 90 ? 2.957 -30.031 -4.659 1.00 69.12 90 ARG A N 1
ATOM 733 C CA . ARG A 1 90 ? 2.445 -30.471 -3.369 1.00 69.12 90 ARG A CA 1
ATOM 734 C C . ARG A 1 90 ? 2.936 -29.526 -2.278 1.00 69.12 90 ARG A C 1
ATOM 736 O O . ARG A 1 90 ? 4.129 -29.412 -2.006 1.00 69.12 90 ARG A O 1
ATOM 743 N N . ILE A 1 91 ? 1.986 -28.845 -1.654 1.00 67.44 91 ILE A N 1
ATOM 744 C CA . ILE A 1 91 ? 2.222 -27.834 -0.629 1.00 67.44 91 ILE A CA 1
ATOM 745 C C . ILE A 1 91 ? 2.027 -28.494 0.735 1.00 67.44 91 ILE A C 1
ATOM 747 O O . ILE A 1 91 ? 0.919 -28.915 1.082 1.00 67.44 91 ILE A O 1
ATOM 751 N N . GLU A 1 92 ? 3.108 -28.593 1.507 1.00 61.84 92 GLU A N 1
ATOM 752 C CA . GLU A 1 92 ? 3.091 -29.185 2.845 1.00 61.84 92 GLU A CA 1
ATOM 753 C C . GLU A 1 92 ? 2.812 -28.092 3.898 1.00 61.84 92 GLU A C 1
ATOM 755 O O . GLU A 1 92 ? 3.585 -27.137 4.028 1.00 61.84 92 GLU A O 1
ATOM 760 N N . PRO A 1 93 ? 1.709 -28.170 4.664 1.00 56.06 93 PRO A N 1
ATOM 761 C CA . PRO A 1 93 ? 1.371 -27.140 5.636 1.00 56.06 93 PRO A CA 1
ATOM 762 C C . PRO A 1 93 ? 2.216 -27.251 6.911 1.00 56.06 93 PRO A C 1
ATOM 764 O O . PRO A 1 93 ? 2.616 -28.331 7.340 1.00 56.06 93 PRO A O 1
ATOM 767 N N . MET A 1 94 ? 2.399 -26.126 7.611 1.00 46.53 94 MET A N 1
ATOM 768 C CA . MET A 1 94 ? 2.906 -26.151 8.986 1.00 46.53 94 MET A CA 1
ATOM 769 C C . MET A 1 94 ? 1.773 -26.490 9.970 1.00 46.53 94 MET A C 1
ATOM 771 O O . MET A 1 94 ? 0.845 -25.698 10.148 1.00 46.53 94 MET A O 1
ATOM 775 N N . GLY A 1 95 ? 1.866 -27.640 10.645 1.00 55.34 95 GLY A N 1
ATOM 776 C CA . GLY A 1 95 ? 0.919 -28.086 11.679 1.00 55.34 95 GLY A CA 1
ATOM 777 C C . GLY A 1 95 ? 0.012 -29.243 11.238 1.00 55.34 95 GLY A C 1
ATOM 778 O O . GLY A 1 95 ? 0.322 -29.966 10.303 1.00 55.34 95 GLY A O 1
ATOM 779 N N . GLU A 1 96 ? -1.117 -29.440 11.925 1.00 49.38 96 GLU A N 1
ATOM 780 C CA . GLU A 1 96 ? -2.027 -30.592 11.742 1.00 49.38 96 GLU A CA 1
ATOM 781 C C . GLU A 1 96 ? -2.979 -30.444 10.533 1.00 49.38 96 GLU A C 1
ATOM 783 O O . GLU A 1 96 ? -4.181 -30.684 10.648 1.00 49.38 96 GLU A O 1
ATOM 788 N N . LYS A 1 97 ? -2.485 -29.989 9.376 1.00 56.81 97 LYS A N 1
ATOM 789 C CA . LYS A 1 97 ? -3.312 -29.820 8.167 1.00 56.81 97 LYS A CA 1
ATOM 790 C C . LYS A 1 97 ? -2.971 -30.834 7.092 1.00 56.81 97 LYS A C 1
ATOM 792 O O . LYS A 1 97 ? -1.875 -31.381 7.063 1.00 56.81 97 LYS A O 1
ATOM 797 N N . VAL A 1 98 ? -3.942 -31.075 6.215 1.00 63.75 98 VAL A N 1
ATOM 798 C CA . VAL A 1 98 ? -3.779 -31.959 5.060 1.00 63.75 98 VAL A CA 1
ATOM 799 C C . VAL A 1 98 ? -2.984 -31.214 3.979 1.00 63.75 98 VAL A C 1
ATOM 801 O O . VAL A 1 98 ? -3.290 -30.043 3.736 1.00 63.75 98 VAL A O 1
ATOM 804 N N . PRO A 1 99 ? -1.986 -31.855 3.344 1.00 67.19 99 PRO A N 1
ATOM 805 C CA . PRO A 1 99 ? -1.286 -31.301 2.189 1.00 67.19 99 PRO A CA 1
ATOM 806 C C . PRO A 1 99 ? -2.250 -30.900 1.074 1.00 67.19 99 PRO A C 1
ATOM 808 O O . PRO A 1 99 ? -3.257 -31.573 0.846 1.00 67.19 99 PRO A O 1
ATOM 811 N N . VAL A 1 100 ? -1.929 -29.814 0.374 1.00 70.00 100 VAL A N 1
ATOM 812 C CA . VAL A 1 100 ? -2.698 -29.355 -0.788 1.00 70.00 100 VAL A CA 1
ATOM 813 C C . VAL A 1 100 ? -1.915 -29.687 -2.048 1.00 70.00 100 VAL A C 1
ATOM 815 O O . VAL A 1 100 ? -0.739 -29.350 -2.163 1.00 70.00 100 VAL A O 1
ATOM 818 N N . GLU A 1 101 ? -2.568 -30.337 -3.003 1.00 75.19 101 GLU A N 1
ATOM 819 C CA . GLU A 1 101 ? -1.984 -30.657 -4.304 1.00 75.19 101 GLU A CA 1
ATOM 820 C C . GLU A 1 101 ? -2.603 -29.760 -5.378 1.00 75.19 101 GLU A C 1
ATOM 822 O O . GLU A 1 101 ? -3.825 -29.635 -5.485 1.00 75.19 101 GLU A O 1
ATOM 827 N N . LYS A 1 102 ? -1.750 -29.118 -6.178 1.00 79.69 102 LYS A N 1
ATOM 828 C CA . LYS A 1 102 ? -2.135 -28.299 -7.329 1.00 79.69 102 LYS A CA 1
ATOM 829 C C . LYS A 1 102 ? -1.500 -28.877 -8.582 1.00 79.69 102 LYS A C 1
ATOM 831 O O . LYS A 1 102 ? -0.361 -29.329 -8.570 1.00 79.69 102 LYS A O 1
ATOM 836 N N . THR A 1 103 ? -2.236 -28.859 -9.683 1.00 83.00 103 THR A N 1
ATOM 837 C CA . THR A 1 103 ? -1.739 -29.315 -10.982 1.00 83.00 103 THR A CA 1
ATOM 838 C C . THR A 1 103 ? -1.629 -28.129 -11.929 1.00 83.00 103 THR A C 1
ATOM 840 O O . THR A 1 103 ? -2.628 -27.477 -12.211 1.00 83.00 103 THR A O 1
ATOM 843 N N . LEU A 1 104 ? -0.436 -27.893 -12.466 1.00 83.56 104 LEU A N 1
ATOM 844 C CA . LEU A 1 104 ? -0.185 -26.958 -13.554 1.00 83.56 104 LEU A CA 1
ATOM 845 C C . LEU A 1 104 ? -0.137 -27.712 -14.878 1.00 83.56 104 LEU A C 1
ATOM 847 O O . LEU A 1 104 ? 0.643 -28.649 -15.048 1.00 83.56 104 LEU A O 1
ATOM 851 N N . MET A 1 105 ? -0.956 -27.285 -15.831 1.00 83.50 105 MET A N 1
ATOM 852 C CA . MET A 1 105 ? -0.999 -27.873 -17.166 1.00 83.50 105 MET A CA 1
ATOM 853 C C . MET A 1 105 ? -0.340 -26.925 -18.159 1.00 83.50 105 MET A C 1
ATOM 855 O O . MET A 1 105 ? -0.790 -25.800 -18.328 1.00 83.50 105 MET A O 1
ATOM 859 N N . PHE A 1 106 ? 0.690 -27.377 -18.861 1.00 81.19 106 PHE A N 1
ATOM 860 C CA . PHE A 1 106 ? 1.351 -26.627 -19.921 1.00 81.19 106 PHE A CA 1
ATOM 861 C C . PHE A 1 106 ? 1.000 -27.222 -21.279 1.00 81.19 106 PHE A C 1
ATOM 863 O O . PHE A 1 106 ? 1.027 -28.438 -21.470 1.00 81.19 106 PHE A O 1
ATOM 870 N N . LYS A 1 107 ? 0.666 -26.352 -22.233 1.00 79.56 107 LYS A N 1
ATOM 871 C CA . LYS A 1 107 ? 0.351 -26.717 -23.612 1.00 79.56 107 LYS A CA 1
ATOM 872 C C . LYS A 1 107 ? 1.077 -25.800 -24.579 1.00 79.56 107 LYS A C 1
ATOM 874 O O . LYS A 1 107 ? 0.918 -24.580 -24.531 1.00 79.56 107 LYS A O 1
ATOM 879 N N . LYS A 1 108 ? 1.851 -26.384 -25.488 1.00 76.62 108 LYS A N 1
ATOM 880 C CA . LYS A 1 108 ? 2.824 -25.682 -26.342 1.00 76.62 108 LYS A CA 1
ATOM 881 C C . LYS A 1 108 ? 3.697 -24.669 -25.570 1.00 76.62 108 LYS A C 1
ATOM 883 O O . LYS A 1 108 ? 3.849 -23.536 -26.019 1.00 76.62 108 LYS A O 1
ATOM 888 N N . GLY A 1 109 ? 4.193 -25.046 -24.388 1.00 68.25 109 GLY A N 1
ATOM 889 C CA . GLY A 1 109 ? 5.008 -24.188 -23.507 1.00 68.25 109 GLY A CA 1
ATOM 890 C C . GLY A 1 109 ? 4.228 -23.106 -22.742 1.00 68.25 109 GLY A C 1
ATOM 891 O O . GLY A 1 109 ? 4.774 -22.390 -21.905 1.00 68.25 109 GLY A O 1
ATOM 892 N N . LYS A 1 110 ? 2.918 -22.978 -22.977 1.00 78.12 110 LYS A N 1
ATOM 893 C CA . LYS A 1 110 ? 2.077 -21.995 -22.288 1.00 78.12 110 LYS A CA 1
ATOM 894 C C . LYS A 1 110 ? 1.325 -22.640 -21.140 1.00 78.12 110 LYS A C 1
ATOM 896 O O . LYS A 1 110 ? 0.691 -23.674 -21.340 1.00 78.12 110 LYS A O 1
ATOM 901 N N . LEU A 1 111 ? 1.354 -22.006 -19.971 1.00 83.81 111 LEU A N 1
ATOM 902 C CA . LEU A 1 111 ? 0.514 -22.412 -18.852 1.00 83.81 111 LEU A CA 1
ATOM 903 C C . LEU A 1 111 ? -0.960 -22.264 -19.250 1.00 83.81 111 LEU A C 1
ATOM 905 O O . LEU A 1 111 ? -1.399 -21.201 -19.695 1.00 83.81 111 LEU A O 1
ATOM 909 N N . LEU A 1 112 ? -1.720 -23.343 -19.112 1.00 85.94 112 LEU A N 1
ATOM 910 C CA . LEU A 1 112 ? -3.170 -23.320 -19.170 1.00 85.94 112 LEU A CA 1
ATOM 911 C C . LEU A 1 112 ? -3.678 -22.777 -17.840 1.00 85.94 112 LEU A C 1
ATOM 913 O O . LEU A 1 112 ? -3.370 -23.300 -16.773 1.00 85.94 112 LEU A O 1
ATOM 917 N N . ILE A 1 113 ? -4.431 -21.689 -17.931 1.00 81.06 113 ILE A N 1
ATOM 918 C CA . ILE A 1 113 ? -4.909 -20.945 -16.774 1.00 81.06 113 ILE A CA 1
ATOM 919 C C . ILE A 1 113 ? -6.261 -21.531 -16.378 1.00 81.06 113 ILE A C 1
ATOM 921 O O . ILE A 1 113 ? -7.223 -21.453 -17.150 1.00 81.06 113 ILE A O 1
ATOM 925 N N . GLU A 1 114 ? -6.324 -22.122 -15.189 1.00 78.56 114 GLU A N 1
ATOM 926 C CA . GLU A 1 114 ? -7.557 -22.684 -14.647 1.00 78.56 114 GLU A CA 1
ATOM 927 C C . GLU A 1 114 ? -8.502 -21.573 -14.184 1.00 78.56 114 GLU A C 1
ATOM 929 O O . GLU A 1 114 ? -8.093 -20.598 -13.554 1.00 78.56 114 GLU A O 1
ATOM 934 N N . LYS A 1 115 ? -9.793 -21.715 -14.498 1.00 74.62 115 LYS A N 1
ATOM 935 C CA . LYS A 1 115 ? -10.831 -20.758 -14.070 1.00 74.62 115 LYS A CA 1
ATOM 936 C C . LYS A 1 115 ? -11.389 -21.056 -12.678 1.00 74.62 115 LYS A C 1
ATOM 938 O O . LYS A 1 115 ? -12.173 -20.267 -12.162 1.00 74.62 115 LYS A O 1
ATOM 943 N N . ASP A 1 116 ? -11.042 -22.207 -12.110 1.00 78.38 116 ASP A N 1
ATOM 944 C CA . ASP A 1 116 ? -11.496 -22.621 -10.786 1.00 78.38 116 ASP A CA 1
ATOM 945 C C . ASP A 1 116 ? -10.867 -21.730 -9.709 1.00 78.38 116 ASP A C 1
ATOM 947 O O . ASP A 1 116 ? -9.647 -21.649 -9.599 1.00 78.38 116 ASP A O 1
ATOM 951 N N . GLN A 1 117 ? -11.697 -21.070 -8.902 1.00 71.06 117 GLN A N 1
ATOM 952 C CA . GLN A 1 117 ? -11.236 -20.185 -7.835 1.00 71.06 117 GLN A CA 1
ATOM 953 C C . GLN A 1 117 ? -10.427 -20.938 -6.768 1.00 71.06 117 GLN A C 1
ATOM 955 O O . GLN A 1 117 ? -9.419 -20.420 -6.292 1.00 71.06 117 GLN A O 1
ATOM 960 N N . SER A 1 118 ? -10.795 -22.188 -6.470 1.00 76.69 118 SER A N 1
ATOM 961 C CA . SER A 1 118 ? -10.117 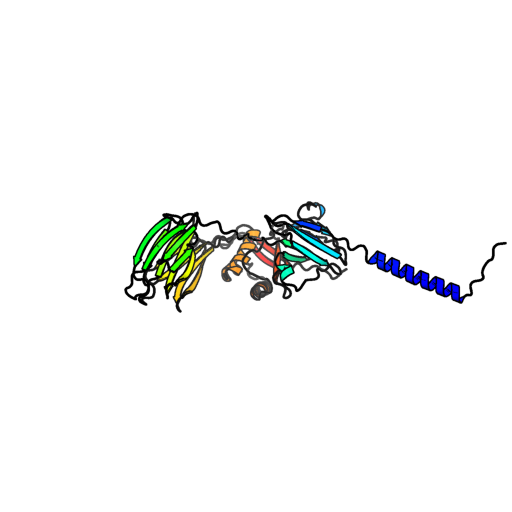-23.010 -5.460 1.00 76.69 118 SER A CA 1
ATOM 962 C C . SER A 1 118 ? -8.680 -23.361 -5.840 1.00 76.69 118 SER A C 1
ATOM 964 O O . SER A 1 118 ? -7.833 -23.594 -4.978 1.00 76.69 118 SER A O 1
ATOM 966 N N . PHE A 1 119 ? -8.358 -23.374 -7.137 1.00 78.19 119 PHE A N 1
ATOM 967 C CA . PHE A 1 119 ? -6.989 -23.563 -7.603 1.00 78.19 119 PHE A CA 1
ATOM 968 C C . PHE A 1 119 ? -6.084 -22.410 -7.139 1.00 78.19 119 PHE A C 1
ATOM 970 O O . PHE A 1 119 ? -4.954 -22.651 -6.712 1.00 78.19 119 PHE A O 1
ATOM 977 N N . TRP A 1 120 ? -6.601 -21.181 -7.158 1.00 78.31 120 TRP A N 1
ATOM 978 C CA . TRP A 1 120 ? -5.844 -19.970 -6.859 1.00 78.31 120 TRP A CA 1
ATOM 979 C C . TRP A 1 120 ? -5.724 -19.662 -5.371 1.00 78.31 120 TRP A C 1
ATOM 981 O O . TRP A 1 120 ? -4.870 -18.864 -5.009 1.00 78.31 120 TRP A O 1
ATOM 991 N N . ASP A 1 121 ? -6.522 -20.267 -4.491 1.00 75.56 121 ASP A N 1
ATOM 992 C CA . ASP A 1 121 ? -6.533 -19.935 -3.055 1.00 75.56 121 ASP A CA 1
ATOM 993 C C . ASP A 1 121 ? -5.134 -19.935 -2.410 1.00 75.56 121 ASP A C 1
ATOM 995 O O . ASP A 1 121 ? -4.849 -19.072 -1.579 1.00 75.56 121 ASP A O 1
ATOM 999 N N . ASP A 1 122 ? -4.231 -20.792 -2.896 1.00 75.12 122 ASP A N 1
ATOM 1000 C CA . ASP A 1 122 ? -2.911 -21.039 -2.305 1.00 75.12 122 ASP A CA 1
ATOM 1001 C C . ASP A 1 122 ? -1.723 -20.581 -3.174 1.00 75.12 122 ASP A C 1
ATOM 1003 O O . ASP A 1 122 ? -0.577 -20.712 -2.746 1.00 75.12 122 ASP A O 1
ATOM 1007 N N . LEU A 1 123 ? -1.963 -20.081 -4.395 1.00 78.06 123 LEU A N 1
ATOM 1008 C CA . LEU A 1 123 ? -0.907 -19.780 -5.371 1.00 78.06 123 LEU A CA 1
ATOM 1009 C C . LEU A 1 123 ? -1.068 -18.402 -6.020 1.00 78.06 123 LEU A C 1
ATOM 1011 O O . LEU A 1 123 ? -2.155 -18.037 -6.472 1.00 78.06 123 LEU A O 1
ATOM 1015 N N . THR A 1 124 ? 0.056 -17.710 -6.195 1.00 80.38 124 THR A N 1
ATOM 1016 C CA . THR A 1 124 ? 0.195 -16.551 -7.085 1.00 80.38 124 THR A CA 1
ATOM 1017 C C . THR A 1 124 ? 1.224 -16.869 -8.169 1.00 80.38 124 THR A C 1
ATOM 1019 O O . THR A 1 124 ? 2.303 -17.370 -7.868 1.00 80.38 124 THR A O 1
ATOM 1022 N N . ILE A 1 125 ? 0.896 -16.597 -9.436 1.00 84.06 125 ILE A N 1
ATOM 1023 C CA . ILE A 1 125 ? 1.753 -16.937 -10.584 1.00 84.06 125 ILE A CA 1
ATOM 1024 C C . ILE A 1 125 ? 2.096 -15.674 -11.374 1.00 84.06 125 ILE A C 1
ATOM 1026 O O . ILE A 1 125 ? 1.194 -14.972 -11.839 1.00 84.06 125 ILE A O 1
ATOM 1030 N N . PHE A 1 126 ? 3.387 -15.436 -11.594 1.00 80.25 126 PHE A N 1
ATOM 1031 C CA . PHE A 1 126 ? 3.917 -14.383 -12.454 1.00 80.25 126 PHE A CA 1
ATOM 1032 C C . PHE A 1 126 ? 4.446 -14.989 -13.750 1.00 80.25 126 PHE A C 1
ATOM 1034 O O . PHE A 1 126 ? 5.363 -15.805 -13.742 1.00 80.25 126 PHE A O 1
ATOM 1041 N N . GLN A 1 127 ? 3.874 -14.582 -14.879 1.00 84.62 127 GLN A N 1
ATOM 1042 C CA . GLN A 1 127 ? 4.419 -14.878 -16.197 1.00 84.62 127 GLN A CA 1
ATOM 1043 C C . GLN A 1 127 ? 5.373 -13.760 -16.621 1.00 84.62 127 GLN A C 1
ATOM 1045 O O . GLN A 1 127 ? 4.938 -12.663 -16.976 1.00 84.62 127 GLN A O 1
ATOM 1050 N N . TRP A 1 128 ? 6.656 -14.076 -16.638 1.00 76.38 128 TRP A N 1
ATOM 1051 C CA . TRP A 1 128 ? 7.743 -13.255 -17.145 1.00 76.38 128 TRP A CA 1
ATOM 1052 C C . TRP A 1 128 ? 7.851 -13.306 -18.681 1.00 76.38 128 TRP A C 1
ATOM 1054 O O . TRP A 1 128 ? 7.270 -14.199 -19.321 1.00 76.38 128 TRP A O 1
ATOM 1064 N N . PRO A 1 129 ? 8.596 -12.364 -19.296 1.00 71.94 129 PRO A N 1
ATOM 1065 C CA . PRO A 1 129 ? 9.016 -12.467 -20.693 1.00 71.94 129 PRO A CA 1
ATOM 1066 C C . PRO A 1 129 ? 9.640 -13.833 -21.013 1.00 71.94 129 PRO A C 1
ATOM 1068 O O . PRO A 1 129 ? 10.098 -14.550 -20.121 1.00 71.94 129 PRO A O 1
ATOM 1071 N N . ASN A 1 130 ? 9.612 -14.231 -22.286 1.00 68.38 130 ASN A N 1
ATOM 1072 C CA . ASN A 1 130 ? 10.109 -15.542 -22.737 1.00 68.38 130 ASN A CA 1
ATOM 1073 C C . ASN A 1 130 ? 9.470 -16.770 -22.047 1.00 68.38 130 ASN A C 1
ATOM 1075 O O . ASN A 1 130 ? 10.037 -17.858 -22.043 1.00 68.38 130 ASN A O 1
ATOM 1079 N N . GLN A 1 131 ? 8.244 -16.620 -21.523 1.00 73.38 131 GLN A N 1
ATOM 1080 C CA . GLN A 1 131 ? 7.467 -17.698 -20.892 1.00 73.38 131 GLN A CA 1
ATOM 1081 C C . GLN A 1 131 ? 8.155 -18.312 -19.660 1.00 73.38 131 GLN A C 1
ATOM 1083 O O . GLN A 1 131 ? 7.999 -19.498 -19.383 1.00 73.38 131 GLN A O 1
ATOM 1088 N N . VAL A 1 132 ? 8.886 -17.505 -18.898 1.00 73.69 132 VAL A N 1
ATOM 1089 C CA . VAL A 1 132 ? 9.324 -17.890 -17.554 1.00 73.69 132 VAL A CA 1
ATOM 1090 C C . VAL A 1 132 ? 8.148 -17.717 -16.585 1.00 73.69 132 VAL A C 1
ATOM 1092 O O . VAL A 1 132 ? 7.421 -16.727 -16.657 1.00 73.69 132 VAL A O 1
ATOM 1095 N N . TYR A 1 133 ? 7.912 -18.688 -15.706 1.00 78.56 133 TYR A N 1
ATOM 1096 C CA . TYR A 1 133 ? 6.842 -18.632 -14.710 1.00 78.56 133 TYR A CA 1
ATOM 1097 C C . TYR A 1 133 ? 7.433 -18.699 -13.309 1.00 78.56 133 TYR A C 1
ATOM 1099 O O . TYR A 1 133 ? 8.131 -19.650 -12.971 1.00 78.56 133 TYR A O 1
ATOM 1107 N N . GLU A 1 134 ? 7.112 -17.708 -12.491 1.00 76.56 134 GLU A N 1
ATOM 1108 C CA . GLU A 1 134 ? 7.455 -17.668 -11.075 1.00 76.56 134 GLU A CA 1
ATOM 1109 C C . GLU A 1 134 ? 6.196 -17.918 -10.251 1.00 76.56 134 GLU A C 1
ATOM 1111 O O . GLU A 1 134 ? 5.169 -17.267 -10.454 1.00 76.56 134 GLU A O 1
ATOM 1116 N N . ILE A 1 135 ? 6.259 -18.892 -9.348 1.00 76.31 135 ILE A N 1
ATOM 1117 C CA . ILE A 1 135 ? 5.120 -19.330 -8.544 1.00 76.31 135 ILE A CA 1
ATOM 1118 C C . ILE A 1 135 ? 5.435 -19.077 -7.078 1.00 76.31 135 ILE A C 1
ATOM 1120 O O . ILE A 1 135 ? 6.402 -19.618 -6.539 1.00 76.31 135 ILE A O 1
ATOM 1124 N N . LEU A 1 136 ? 4.580 -18.279 -6.443 1.00 72.31 136 LEU A N 1
ATOM 1125 C CA . LEU A 1 136 ? 4.594 -18.005 -5.014 1.00 72.31 136 LEU A CA 1
ATOM 1126 C C . LEU A 1 136 ? 3.467 -18.775 -4.328 1.00 72.31 136 LEU A C 1
ATOM 1128 O O . LEU A 1 136 ? 2.333 -18.798 -4.812 1.00 72.31 136 LEU A O 1
ATOM 1132 N N . ILE A 1 137 ? 3.779 -19.369 -3.180 1.00 69.38 137 ILE A N 1
ATOM 1133 C CA . ILE A 1 137 ? 2.814 -20.076 -2.336 1.00 69.38 137 ILE A CA 1
ATOM 1134 C C . ILE A 1 137 ? 2.348 -19.137 -1.219 1.00 69.38 137 ILE A C 1
ATOM 1136 O O . ILE A 1 137 ? 3.150 -18.695 -0.392 1.00 69.38 137 ILE A O 1
ATOM 1140 N N . ASP A 1 138 ? 1.049 -18.839 -1.183 1.00 60.38 138 ASP A N 1
ATOM 1141 C CA . ASP A 1 138 ? 0.465 -17.909 -0.214 1.00 60.38 138 ASP A CA 1
ATOM 1142 C C . ASP A 1 138 ? 0.360 -18.553 1.185 1.00 60.38 138 ASP A C 1
ATOM 1144 O O . ASP A 1 138 ? -0.078 -19.692 1.359 1.00 60.38 138 ASP A O 1
ATOM 1148 N N . LEU A 1 139 ? 0.766 -17.817 2.226 1.00 52.31 139 LEU A N 1
ATOM 1149 C CA . LEU A 1 139 ? 0.804 -18.324 3.599 1.00 52.31 139 LEU A CA 1
ATOM 1150 C C . LEU A 1 139 ? -0.597 -18.527 4.193 1.00 52.31 139 LEU A C 1
ATOM 1152 O O . LEU A 1 139 ? -1.335 -17.576 4.448 1.00 52.31 139 LEU A O 1
ATOM 1156 N N . TYR A 1 140 ? -0.895 -19.768 4.573 1.00 45.06 140 TYR A N 1
ATOM 1157 C CA . TYR A 1 140 ? -2.041 -20.108 5.410 1.00 45.06 140 TYR A CA 1
ATOM 1158 C C . TYR A 1 140 ? -1.797 -19.672 6.877 1.00 45.06 140 TYR A C 1
ATOM 1160 O O . TYR A 1 140 ? -0.917 -20.215 7.555 1.00 45.06 140 TYR A O 1
ATOM 1168 N N . ILE A 1 141 ? -2.583 -18.726 7.417 1.00 38.44 141 ILE A N 1
ATOM 1169 C CA . ILE A 1 141 ? -2.512 -18.310 8.838 1.00 38.44 141 ILE A CA 1
ATOM 1170 C C . ILE A 1 141 ? -3.359 -19.258 9.716 1.00 38.44 141 ILE A C 1
ATOM 1172 O O . ILE A 1 141 ? -4.546 -19.447 9.444 1.00 38.44 141 ILE A O 1
ATOM 1176 N N . PRO A 1 142 ? -2.808 -19.867 10.784 1.00 33.91 142 PRO A N 1
ATOM 1177 C CA . PRO A 1 142 ? -3.582 -20.704 11.698 1.00 33.91 142 PRO A CA 1
ATOM 1178 C C . PRO A 1 142 ? -4.452 -19.885 12.668 1.00 33.91 142 PRO A C 1
ATOM 1180 O O . PRO A 1 142 ? -3.959 -19.062 13.433 1.00 33.91 142 PRO A O 1
ATOM 1183 N N . THR A 1 143 ? -5.748 -20.193 12.707 1.00 32.62 143 THR A N 1
ATOM 1184 C CA . THR A 1 143 ? -6.696 -19.828 13.768 1.00 32.62 143 THR A CA 1
ATOM 1185 C C . THR A 1 143 ? -6.682 -20.900 14.866 1.00 32.62 143 THR A C 1
ATOM 1187 O O . THR A 1 143 ? -7.384 -21.902 14.776 1.00 32.62 143 THR A O 1
ATOM 1190 N N . LYS A 1 144 ? -5.902 -20.715 15.936 1.00 38.28 144 LYS A N 1
ATOM 1191 C CA . LYS A 1 144 ? -6.180 -21.378 17.226 1.00 38.28 144 LYS A CA 1
ATOM 1192 C C . LYS A 1 144 ? -6.325 -20.295 18.295 1.00 38.28 144 LYS A C 1
ATOM 1194 O O . LYS A 1 144 ? -5.351 -19.663 18.683 1.00 38.28 144 LYS A O 1
ATOM 1199 N N . ILE A 1 145 ? -7.569 -20.068 18.715 1.00 37.69 145 ILE A N 1
ATOM 1200 C CA . ILE A 1 145 ? -7.944 -19.235 19.863 1.00 37.69 145 ILE A CA 1
ATOM 1201 C C . ILE A 1 145 ? -7.610 -20.042 21.125 1.00 37.69 145 ILE A C 1
ATOM 1203 O O . ILE A 1 145 ? -8.062 -21.179 21.263 1.00 37.69 145 ILE A O 1
ATOM 1207 N N . GLU A 1 146 ? -6.781 -19.486 22.010 1.00 37.53 146 GLU A N 1
ATOM 1208 C CA . GLU A 1 146 ? -6.432 -20.110 23.290 1.00 37.53 146 GLU A CA 1
ATOM 1209 C C . GLU A 1 146 ? -7.652 -20.254 24.219 1.00 37.53 146 GLU A C 1
ATOM 1211 O O . GLU A 1 146 ? -8.577 -19.441 24.215 1.00 37.53 146 GLU A O 1
ATOM 1216 N N . ILE A 1 147 ? -7.607 -21.296 25.055 1.00 45.47 147 ILE A N 1
ATOM 1217 C CA . ILE A 1 147 ? -8.541 -21.582 26.155 1.00 45.47 147 ILE A CA 1
ATOM 1218 C C . ILE A 1 147 ? -8.682 -20.338 27.060 1.00 45.47 147 ILE A C 1
ATOM 1220 O O . ILE A 1 147 ? -7.665 -19.699 27.347 1.00 45.47 147 ILE A O 1
ATOM 1224 N N . PRO A 1 148 ? -9.889 -19.993 27.560 1.00 47.53 148 PRO A N 1
ATOM 1225 C CA . PRO A 1 148 ? -10.103 -18.798 28.375 1.00 47.53 148 PRO A CA 1
ATOM 1226 C C . PRO A 1 148 ? -9.191 -18.768 29.615 1.00 47.53 148 PRO A C 1
ATOM 1228 O O . PRO A 1 148 ? -9.425 -19.474 30.595 1.00 47.53 148 PRO A O 1
ATOM 1231 N N . LYS A 1 149 ? -8.154 -17.922 29.594 1.00 60.66 149 LYS A N 1
ATOM 1232 C CA . LYS A 1 149 ? -7.401 -17.522 30.797 1.00 60.66 149 LYS A CA 1
ATOM 1233 C C . LYS A 1 149 ? -8.342 -16.726 31.735 1.00 60.66 149 LYS A C 1
ATOM 1235 O O . LYS A 1 149 ? -9.345 -16.180 31.276 1.00 60.66 149 LYS A O 1
ATOM 1240 N N . LYS A 1 150 ? -8.052 -16.685 33.044 1.00 79.06 150 LYS A N 1
ATOM 1241 C CA . LYS A 1 150 ? -8.847 -15.960 34.065 1.00 79.06 150 LYS A CA 1
ATOM 1242 C C . LYS A 1 150 ? -8.936 -14.461 33.731 1.00 79.06 150 LYS A C 1
ATOM 1244 O O . LYS A 1 150 ? -7.937 -13.880 33.313 1.00 79.06 150 LYS A O 1
ATOM 1249 N N . GLU A 1 151 ? -10.108 -13.857 33.932 1.00 86.12 151 GLU A N 1
ATOM 1250 C CA . GLU A 1 151 ? -10.319 -12.414 33.754 1.00 86.12 151 GLU A CA 1
ATOM 1251 C C . GLU A 1 151 ? -9.817 -11.619 34.972 1.00 86.12 151 GLU A C 1
ATOM 1253 O O . GLU A 1 151 ? -10.078 -11.980 36.122 1.00 86.12 151 GLU A O 1
ATOM 1258 N N . GLU A 1 152 ? -9.101 -10.527 34.712 1.00 88.19 152 GLU A N 1
ATOM 1259 C CA . GLU A 1 152 ? -8.625 -9.552 35.697 1.00 88.19 152 GLU A CA 1
ATOM 1260 C C . GLU A 1 152 ? -9.196 -8.171 35.344 1.00 88.19 152 GLU A C 1
ATOM 1262 O O . GLU A 1 152 ? -8.964 -7.677 34.243 1.00 88.19 152 GLU A O 1
ATOM 1267 N N . ILE A 1 153 ? -9.936 -7.532 36.254 1.00 88.31 153 ILE A N 1
ATOM 1268 C CA . ILE A 1 153 ? -10.452 -6.170 36.039 1.00 88.31 153 ILE A CA 1
ATOM 1269 C C . ILE A 1 153 ? -9.320 -5.171 36.297 1.00 88.31 153 ILE A C 1
ATOM 1271 O O . ILE A 1 153 ? -8.768 -5.124 37.394 1.00 88.31 153 ILE A O 1
ATOM 1275 N N . ILE A 1 154 ? -8.984 -4.373 35.284 1.00 87.81 154 ILE A N 1
ATOM 1276 C CA . ILE A 1 154 ? -7.902 -3.381 35.314 1.00 87.81 154 ILE A CA 1
ATOM 1277 C C . ILE A 1 154 ? -8.429 -1.992 35.680 1.00 87.81 154 ILE A C 1
ATOM 1279 O O . ILE A 1 154 ? -7.798 -1.281 36.458 1.00 87.81 154 ILE A O 1
ATOM 1283 N N . LYS A 1 155 ? -9.576 -1.603 35.113 1.00 87.25 155 LYS A N 1
ATOM 1284 C CA . LYS A 1 155 ? -10.251 -0.324 35.373 1.00 87.25 155 LYS A CA 1
ATOM 1285 C C . LYS A 1 155 ? -11.765 -0.529 35.341 1.00 87.25 155 LYS A C 1
ATOM 1287 O O . LYS A 1 155 ? -12.247 -1.366 34.581 1.00 87.25 155 LYS A O 1
ATOM 1292 N N . GLU A 1 156 ? -12.494 0.236 36.145 1.00 90.88 156 GLU A N 1
ATOM 1293 C CA . GLU A 1 156 ? -13.956 0.238 36.200 1.00 90.88 156 GLU A CA 1
ATOM 1294 C C . GLU A 1 156 ? -14.479 1.667 36.394 1.00 90.88 156 GLU A C 1
ATOM 1296 O O . GLU A 1 156 ? -13.914 2.433 37.175 1.00 90.88 156 GLU A O 1
ATOM 1301 N N . GLU A 1 157 ? -15.547 2.011 35.682 1.00 91.75 157 GLU A N 1
ATOM 1302 C CA . GLU A 1 157 ? -16.212 3.312 35.723 1.00 91.75 157 GLU A CA 1
ATOM 1303 C C . GLU A 1 157 ? -17.724 3.124 35.512 1.00 91.75 157 GLU A C 1
ATOM 1305 O O . GLU A 1 157 ? -18.138 2.191 34.823 1.00 91.75 157 GLU A O 1
ATOM 1310 N N . LYS A 1 158 ? -18.551 3.975 36.134 1.00 91.75 158 LYS A N 1
ATOM 1311 C CA . LYS A 1 158 ? -20.010 3.985 35.945 1.00 91.75 158 LYS A CA 1
ATOM 1312 C C . LYS A 1 158 ? -20.440 5.314 35.355 1.00 91.75 158 LYS A C 1
ATOM 1314 O O . LYS A 1 158 ? -20.150 6.349 35.956 1.00 91.75 158 LYS A O 1
ATOM 1319 N N . ILE A 1 159 ? -21.111 5.282 34.215 1.00 91.00 159 ILE A N 1
ATOM 1320 C CA . ILE A 1 159 ? -21.457 6.481 33.456 1.00 91.00 159 ILE A CA 1
ATOM 1321 C C . ILE A 1 159 ? -22.657 6.201 32.560 1.00 91.00 159 ILE A C 1
ATOM 1323 O O . ILE A 1 159 ? -22.767 5.096 32.058 1.00 91.00 159 ILE A O 1
ATOM 1327 N N . ASP A 1 160 ? -23.503 7.210 32.376 1.00 89.19 160 ASP A N 1
ATOM 1328 C CA . ASP A 1 160 ? -24.581 7.228 31.383 1.00 89.19 160 ASP A CA 1
ATOM 1329 C C . ASP A 1 160 ? -23.979 7.465 29.986 1.00 89.19 160 ASP A C 1
ATOM 1331 O O . ASP A 1 160 ? -23.411 8.543 29.728 1.00 89.19 160 ASP A O 1
ATOM 1335 N N . LEU A 1 161 ? -24.003 6.430 29.144 1.00 87.00 161 LEU A N 1
ATOM 1336 C CA . LEU A 1 161 ? -23.428 6.414 27.798 1.00 87.00 161 LEU A CA 1
ATOM 1337 C C . LEU A 1 161 ? -24.428 6.768 26.697 1.00 87.00 161 LEU A C 1
ATOM 1339 O O . LEU A 1 161 ? -23.995 7.278 25.665 1.00 87.00 161 LEU A O 1
ATOM 1343 N N . ASP A 1 162 ? -25.716 6.488 26.870 1.00 85.94 162 ASP A N 1
ATOM 1344 C CA . ASP A 1 162 ? -26.725 6.645 25.815 1.00 85.94 162 ASP A CA 1
ATOM 1345 C C . ASP A 1 162 ? -27.760 7.751 26.092 1.00 85.94 162 ASP A C 1
ATOM 1347 O O . ASP A 1 162 ? -28.599 8.038 25.232 1.00 85.94 162 ASP A O 1
ATOM 1351 N N . GLY A 1 163 ? -27.640 8.432 27.234 1.00 84.25 163 GLY A N 1
ATOM 1352 C CA . GLY A 1 163 ? -28.438 9.589 27.620 1.00 84.25 163 GLY A CA 1
ATOM 1353 C C . GLY A 1 163 ? -29.788 9.231 28.241 1.00 84.25 163 GLY A C 1
ATOM 1354 O O . GLY A 1 163 ? -30.649 10.110 28.363 1.00 84.25 163 GLY A O 1
ATOM 13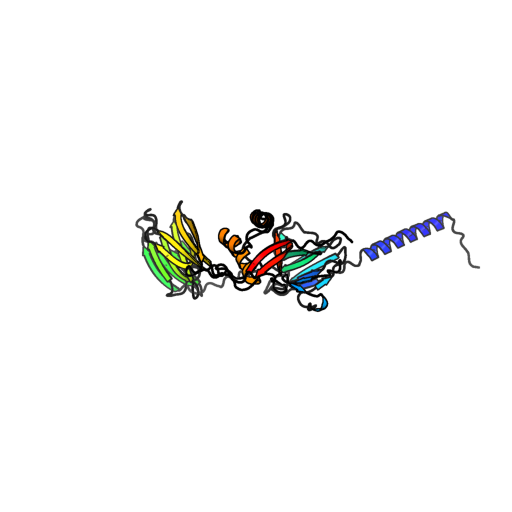55 N N . ASP A 1 164 ? -30.016 7.967 28.611 1.00 87.00 164 ASP A N 1
ATOM 1356 C CA . ASP A 1 164 ? -31.280 7.513 29.192 1.00 87.00 164 ASP A CA 1
ATOM 1357 C C . ASP A 1 164 ? -31.376 7.708 30.725 1.00 87.00 164 ASP A C 1
ATOM 1359 O O . ASP A 1 164 ? -32.468 7.602 31.297 1.00 87.00 164 ASP A O 1
ATOM 1363 N N . ASN A 1 165 ? -30.295 8.174 31.366 1.00 86.50 165 ASN A N 1
ATOM 1364 C CA . ASN A 1 165 ? -30.078 8.312 32.817 1.00 86.50 165 ASN A CA 1
ATOM 1365 C C . ASN A 1 165 ? -29.866 6.999 33.591 1.00 86.50 165 ASN A C 1
ATOM 1367 O O . ASN A 1 165 ? -29.774 7.045 34.827 1.00 86.50 165 ASN A O 1
ATOM 1371 N N . ASP A 1 166 ? -29.750 5.858 32.919 1.00 87.62 166 ASP A N 1
ATOM 1372 C CA . ASP A 1 166 ? -29.196 4.647 33.505 1.00 87.62 166 ASP A CA 1
ATOM 1373 C C . ASP A 1 166 ? -27.655 4.720 33.475 1.00 87.62 166 ASP A C 1
ATOM 1375 O O . ASP A 1 166 ? -27.036 5.479 32.735 1.00 87.62 166 ASP A O 1
ATOM 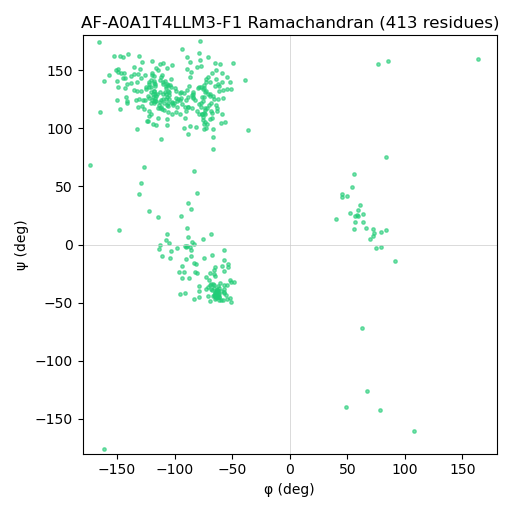1379 N N . LEU A 1 167 ? -27.004 4.032 34.419 1.00 89.50 167 LEU A N 1
ATOM 1380 C CA . LEU A 1 167 ? -25.543 4.052 34.537 1.00 89.50 167 LEU A CA 1
ATOM 1381 C C . LEU A 1 167 ? -24.968 2.725 34.062 1.00 89.50 167 LEU A C 1
ATOM 1383 O O . LEU A 1 167 ? -25.020 1.734 34.802 1.00 89.50 167 LEU A O 1
ATOM 1387 N N . GLU A 1 168 ? -24.319 2.734 32.903 1.00 90.69 168 GLU A N 1
ATOM 1388 C CA . GLU A 1 168 ? -23.570 1.592 32.399 1.00 90.69 168 GLU A CA 1
ATOM 1389 C C . GLU A 1 168 ? -22.273 1.388 33.177 1.00 90.69 168 GLU A C 1
ATOM 1391 O O . GLU A 1 168 ? -21.545 2.324 33.535 1.00 90.69 168 GLU A O 1
ATOM 1396 N N . LYS A 1 169 ? -21.924 0.121 33.393 1.00 91.88 169 LYS A N 1
ATOM 1397 C CA . LYS A 1 169 ? -20.654 -0.277 33.987 1.00 91.88 169 LYS A CA 1
ATOM 1398 C C . LYS A 1 169 ? -19.606 -0.522 32.903 1.00 91.88 169 LYS A C 1
ATOM 1400 O O . LYS A 1 169 ? -19.538 -1.614 32.342 1.00 91.88 169 LYS A O 1
ATOM 1405 N N . VAL A 1 170 ? -18.724 0.445 32.666 1.00 89.19 170 VAL A N 1
ATOM 1406 C CA . VAL A 1 170 ? -17.597 0.315 31.729 1.00 89.19 170 VAL A CA 1
ATOM 1407 C C . VAL A 1 170 ? -16.385 -0.270 32.450 1.00 89.19 170 VAL A C 1
ATOM 1409 O O . VAL A 1 170 ? -15.848 0.324 33.384 1.00 89.19 170 VAL A O 1
ATOM 1412 N N . GLN A 1 171 ? -15.917 -1.434 32.011 1.00 90.56 171 GLN A N 1
ATOM 1413 C CA . GLN A 1 171 ? -14.746 -2.111 32.561 1.00 90.56 171 GLN A CA 1
ATOM 1414 C C . GLN A 1 171 ? -13.690 -2.348 31.487 1.00 90.56 171 GLN A C 1
ATOM 1416 O O . GLN A 1 171 ? -13.995 -2.773 30.377 1.00 90.56 171 GLN A O 1
ATOM 1421 N N . ILE A 1 172 ? -12.425 -2.165 31.846 1.00 86.94 172 ILE A N 1
ATOM 1422 C CA . ILE A 1 172 ? -11.295 -2.678 31.078 1.00 86.94 172 ILE A CA 1
ATOM 1423 C C . ILE A 1 172 ? -10.800 -3.926 31.792 1.00 86.94 172 ILE A C 1
ATOM 1425 O O . ILE A 1 172 ? -10.401 -3.856 32.956 1.00 86.94 172 ILE A O 1
ATOM 1429 N N . ILE A 1 173 ? -10.821 -5.064 31.111 1.00 87.56 173 ILE A N 1
ATOM 1430 C CA . ILE A 1 173 ? -10.426 -6.359 31.661 1.00 87.56 173 ILE A CA 1
ATOM 1431 C C . ILE A 1 173 ? -9.257 -6.944 30.872 1.00 87.56 173 ILE A C 1
ATOM 1433 O O . ILE A 1 173 ? -9.143 -6.751 29.666 1.00 87.56 173 ILE A O 1
ATOM 1437 N N . LYS A 1 174 ? -8.388 -7.687 31.547 1.00 81.31 174 LYS A N 1
ATOM 1438 C CA . LYS A 1 174 ? -7.316 -8.477 30.947 1.00 81.31 174 LYS A CA 1
ATOM 1439 C C . LYS A 1 174 ? -7.711 -9.945 30.984 1.00 81.31 174 LYS A C 1
ATOM 1441 O O . LYS A 1 174 ? -8.109 -10.455 32.028 1.00 81.31 174 LYS A O 1
ATOM 1446 N N . GLN A 1 175 ? -7.579 -10.630 29.858 1.00 77.19 175 GLN A N 1
ATOM 1447 C CA . GLN A 1 175 ? -7.788 -12.067 29.766 1.00 77.19 175 GLN A CA 1
ATOM 1448 C C . GLN A 1 175 ? -6.619 -12.684 29.003 1.00 77.19 175 GLN A C 1
ATOM 1450 O O . GLN A 1 175 ? -6.542 -12.637 27.776 1.00 77.19 175 GLN A O 1
ATOM 1455 N N . GLY A 1 176 ? -5.674 -13.243 29.754 1.00 74.50 176 GLY A N 1
ATOM 1456 C CA . GLY A 1 176 ? -4.399 -13.667 29.193 1.00 74.50 176 GLY A CA 1
ATOM 1457 C C . GLY A 1 176 ? -3.553 -12.494 28.728 1.00 74.50 176 GLY A C 1
ATOM 1458 O O . GLY A 1 176 ? -3.300 -11.585 29.512 1.00 74.50 176 GLY A O 1
ATOM 1459 N N . ASP A 1 177 ? -3.11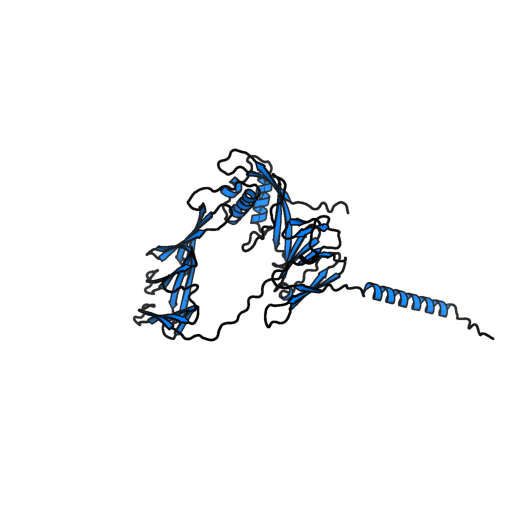5 -12.527 27.473 1.00 67.31 177 ASP A N 1
ATOM 1460 C CA . ASP A 1 177 ? -2.281 -11.477 26.871 1.00 67.31 177 ASP A CA 1
ATOM 1461 C C . ASP A 1 177 ? -3.117 -10.389 26.177 1.00 67.31 177 ASP A C 1
ATOM 1463 O O . ASP A 1 177 ? -2.578 -9.410 25.668 1.00 67.31 177 ASP A O 1
ATOM 1467 N N . PHE A 1 178 ? -4.442 -10.545 26.191 1.00 68.38 178 PHE A N 1
ATOM 1468 C CA . PHE A 1 178 ? -5.390 -9.652 25.544 1.00 68.38 178 PHE A CA 1
ATOM 1469 C C . PHE A 1 178 ? -6.134 -8.793 26.559 1.00 68.38 178 PHE A C 1
ATOM 1471 O O . PHE A 1 178 ? -6.384 -9.207 27.696 1.00 68.38 178 PHE A O 1
ATOM 1478 N N . TYR A 1 179 ? -6.549 -7.614 26.112 1.00 76.81 179 TYR A N 1
ATOM 1479 C CA . TYR A 1 179 ? -7.378 -6.706 26.889 1.00 76.81 179 TYR A CA 1
ATOM 1480 C C . TYR A 1 179 ? -8.704 -6.482 26.188 1.00 76.81 179 TYR A C 1
ATOM 1482 O O . TYR A 1 179 ? -8.781 -6.441 24.963 1.00 76.81 179 TYR A O 1
ATOM 1490 N N . PHE A 1 180 ? -9.754 -6.337 26.978 1.00 80.56 180 PHE A N 1
ATOM 1491 C CA . PHE A 1 180 ? -11.108 -6.160 26.498 1.00 80.56 180 PHE A CA 1
ATOM 1492 C C . PHE A 1 180 ? -11.749 -4.986 27.217 1.00 80.56 180 PHE A C 1
ATOM 1494 O O . PHE A 1 180 ? -11.503 -4.770 28.402 1.00 80.56 180 PHE A O 1
ATOM 1501 N N . MET A 1 181 ? -12.613 -4.272 26.510 1.00 84.69 181 MET A N 1
ATOM 1502 C CA . MET A 1 181 ? -13.587 -3.388 27.122 1.00 84.69 181 MET A CA 1
ATOM 1503 C C . MET A 1 181 ? -14.903 -4.141 27.261 1.00 84.69 181 MET A C 1
ATOM 1505 O O . MET A 1 181 ? -15.370 -4.764 26.308 1.00 84.69 181 MET A O 1
ATOM 1509 N N . LYS A 1 182 ? -15.480 -4.101 28.453 1.00 87.94 182 LYS A N 1
ATOM 1510 C CA . LYS A 1 182 ? -16.758 -4.709 28.797 1.00 87.94 182 LYS A CA 1
ATOM 1511 C C . LYS A 1 182 ? -17.712 -3.598 29.220 1.00 87.94 182 LYS A C 1
ATOM 1513 O O . LYS A 1 182 ? -17.309 -2.751 30.012 1.00 87.94 182 LYS A O 1
ATOM 1518 N N . ILE A 1 183 ? -18.932 -3.585 28.696 1.00 84.00 183 ILE A N 1
ATOM 1519 C CA . ILE A 1 183 ? -20.003 -2.726 29.216 1.00 84.00 183 ILE A CA 1
ATOM 1520 C C . ILE A 1 183 ? -21.067 -3.655 29.785 1.00 84.00 183 ILE A C 1
ATOM 1522 O O . ILE A 1 183 ? -21.593 -4.506 29.060 1.00 84.00 183 ILE A O 1
ATOM 1526 N N . ASP A 1 184 ? -21.294 -3.534 31.091 1.00 84.06 184 ASP A N 1
ATOM 1527 C CA . ASP A 1 184 ? -22.103 -4.441 31.904 1.00 84.06 184 ASP A CA 1
ATOM 1528 C C . ASP A 1 184 ? -21.736 -5.919 31.679 1.00 84.06 184 ASP A C 1
ATOM 1530 O O . ASP A 1 184 ? -20.566 -6.285 31.583 1.00 84.06 184 ASP A O 1
ATOM 1534 N N . GLU A 1 185 ? -22.737 -6.796 31.620 1.00 77.88 185 GLU A N 1
ATOM 1535 C CA . GLU A 1 185 ? -22.599 -8.198 31.216 1.00 77.88 185 GLU A CA 1
ATOM 1536 C C . GLU A 1 185 ? -22.968 -8.417 29.736 1.00 77.88 185 GLU A C 1
ATOM 1538 O O . GLU A 1 185 ? -22.873 -9.535 29.234 1.00 77.88 185 GLU A O 1
ATOM 1543 N N . SER A 1 186 ? -23.405 -7.367 29.032 1.00 73.31 186 SER A N 1
ATOM 1544 C CA . SER A 1 186 ? -24.010 -7.456 27.698 1.00 73.31 186 SER A CA 1
ATOM 1545 C C . SER A 1 186 ? -22.996 -7.412 26.557 1.00 73.31 186 SER A C 1
ATOM 1547 O O . SER A 1 186 ? -23.250 -7.992 25.501 1.00 73.31 186 SER A O 1
ATOM 1549 N N . SER A 1 187 ? -21.849 -6.753 26.745 1.00 78.69 187 SER A N 1
ATOM 1550 C CA . SER A 1 187 ? -20.878 -6.540 25.669 1.00 78.69 187 SER A CA 1
ATOM 1551 C C . SER A 1 187 ? -19.436 -6.748 26.121 1.00 78.69 187 SER A C 1
ATOM 1553 O O . SER A 1 187 ? -19.065 -6.432 27.250 1.00 78.69 187 SER A O 1
ATOM 1555 N N . LYS A 1 188 ? -18.608 -7.287 25.220 1.00 80.62 188 LYS A N 1
ATOM 1556 C CA . LYS A 1 188 ? -17.169 -7.474 25.417 1.00 80.62 188 LYS A CA 1
ATOM 1557 C C . LYS A 1 188 ? -16.441 -7.336 24.083 1.00 80.62 188 LYS A C 1
ATOM 1559 O O . LYS A 1 188 ? -16.617 -8.166 23.195 1.00 80.62 188 LYS A O 1
ATOM 1564 N N . THR A 1 189 ? -15.587 -6.328 23.970 1.00 78.25 189 THR A N 1
ATOM 1565 C CA . THR A 1 189 ? -14.850 -6.004 22.745 1.00 78.25 189 THR A CA 1
ATOM 1566 C C . THR A 1 189 ? -13.357 -6.072 22.998 1.00 78.25 189 THR A C 1
ATOM 1568 O O . THR A 1 189 ? -12.866 -5.516 23.976 1.00 78.25 189 THR A O 1
ATOM 1571 N N . LEU A 1 190 ? -12.630 -6.759 22.118 1.00 74.12 190 LEU A N 1
ATOM 1572 C CA . LEU A 1 190 ? -11.172 -6.808 22.157 1.00 74.12 190 LEU A CA 1
ATOM 1573 C C . LEU A 1 190 ? -10.601 -5.416 21.860 1.00 74.12 190 LEU A C 1
ATOM 1575 O O . LEU A 1 190 ? -10.890 -4.847 20.808 1.00 74.12 190 LEU A O 1
ATOM 1579 N N . LEU A 1 191 ? -9.764 -4.918 22.764 1.00 69.94 191 LEU A N 1
ATOM 1580 C CA . LEU A 1 191 ? -8.963 -3.720 22.552 1.00 69.94 191 LEU A CA 1
ATOM 1581 C C . LEU A 1 191 ? -7.701 -4.133 21.819 1.00 69.94 191 LEU A C 1
ATOM 1583 O O . LEU A 1 191 ? -6.926 -4.959 22.316 1.00 69.94 191 LEU A O 1
ATOM 1587 N N . LYS A 1 192 ? -7.521 -3.605 20.614 1.00 62.53 192 LYS A N 1
ATOM 1588 C CA . LYS A 1 192 ? -6.332 -3.906 19.837 1.00 62.53 192 LYS A CA 1
ATOM 1589 C C . LYS A 1 192 ? -5.146 -3.234 20.527 1.00 62.53 192 LYS A C 1
ATOM 1591 O O . LYS A 1 192 ? -5.196 -2.064 20.881 1.00 62.53 192 LYS A O 1
ATOM 1596 N N . ASP A 1 193 ? -4.096 -4.015 20.763 1.00 60.69 193 ASP A N 1
ATOM 1597 C CA . ASP A 1 193 ? -2.768 -3.498 21.121 1.00 60.69 193 ASP A CA 1
ATOM 1598 C C . ASP A 1 193 ? -2.666 -2.739 22.452 1.00 60.69 193 ASP A C 1
ATOM 1600 O O . ASP A 1 193 ? -1.687 -2.038 22.715 1.00 60.69 193 ASP A O 1
ATOM 1604 N N . TYR A 1 194 ? -3.634 -2.941 23.344 1.00 61.22 194 TYR A N 1
ATOM 1605 C CA . TYR A 1 194 ? -3.576 -2.416 24.699 1.00 61.22 194 TYR A CA 1
ATOM 1606 C C . TYR A 1 194 ? -2.322 -2.915 25.429 1.00 61.22 194 TYR A C 1
ATOM 1608 O O . TYR A 1 194 ? -2.096 -4.117 25.601 1.00 61.22 194 TYR A O 1
ATOM 1616 N N . GLN A 1 195 ? -1.549 -1.970 25.958 1.00 63.41 195 GLN A N 1
ATOM 1617 C CA . GLN A 1 195 ? -0.490 -2.216 26.928 1.00 63.41 195 GLN A CA 1
ATOM 1618 C C . GLN A 1 195 ? -0.832 -1.457 28.209 1.00 63.41 195 GLN A C 1
ATOM 1620 O O . GLN A 1 195 ? -1.108 -0.256 28.178 1.00 63.41 195 GLN A O 1
ATOM 1625 N N . LYS A 1 196 ? -0.835 -2.161 29.349 1.00 62.28 196 LYS A N 1
ATOM 1626 C CA . LYS A 1 196 ? -1.098 -1.557 30.665 1.00 62.28 196 LYS A CA 1
ATOM 1627 C C . LYS A 1 196 ? -0.192 -0.331 30.862 1.00 62.28 196 LYS A C 1
ATOM 1629 O O . LYS A 1 196 ? 0.995 -0.415 30.570 1.00 62.28 196 LYS A O 1
ATOM 1634 N N . GLU A 1 197 ? -0.778 0.775 31.331 1.00 66.50 197 GLU A N 1
ATOM 1635 C CA . GLU A 1 197 ? -0.123 2.079 31.578 1.00 66.50 197 GLU A CA 1
ATOM 1636 C C . GLU A 1 197 ? 0.325 2.874 30.337 1.00 66.50 197 GLU A C 1
ATOM 1638 O O . GLU A 1 197 ? 0.886 3.954 30.492 1.00 66.50 197 GLU A O 1
ATOM 1643 N N . LYS A 1 198 ? 0.030 2.412 29.115 1.00 79.31 198 LYS A N 1
ATOM 1644 C CA . LYS A 1 198 ? 0.392 3.122 27.872 1.00 79.31 198 LYS A CA 1
ATOM 1645 C C . LYS A 1 198 ? -0.794 3.633 27.069 1.00 79.31 198 LYS A C 1
ATOM 1647 O O . LYS A 1 198 ? -0.713 3.781 25.855 1.00 79.31 198 LYS A O 1
ATOM 1652 N N . PHE A 1 199 ? -1.924 3.850 27.721 1.00 81.50 199 PHE A N 1
ATOM 1653 C CA . PHE A 1 199 ? -3.107 4.386 27.067 1.00 81.50 199 PHE A CA 1
ATOM 1654 C C . PHE A 1 199 ? -3.865 5.306 28.018 1.00 81.50 199 PHE A C 1
ATOM 1656 O O . PHE A 1 199 ? -3.712 5.268 29.241 1.00 81.50 199 PHE A O 1
ATOM 1663 N N . THR A 1 200 ? -4.713 6.119 27.420 1.00 85.12 200 THR A N 1
ATOM 1664 C CA . THR A 1 200 ? -5.667 7.004 28.060 1.00 85.12 200 THR A CA 1
ATOM 1665 C C . THR A 1 200 ? -7.062 6.610 27.604 1.00 85.12 200 THR A C 1
ATOM 1667 O O . THR A 1 200 ? -7.262 6.173 26.470 1.00 85.12 200 THR A O 1
ATOM 1670 N N . GLN A 1 201 ? -8.026 6.752 28.507 1.00 87.19 201 GLN A N 1
ATOM 1671 C CA . GLN A 1 201 ? -9.443 6.593 28.215 1.00 87.19 201 GLN A CA 1
ATOM 1672 C C . GLN A 1 201 ? -10.125 7.925 28.512 1.00 87.19 201 GLN A C 1
ATOM 1674 O O . GLN A 1 201 ? -9.942 8.475 29.601 1.00 87.19 201 GLN A O 1
ATOM 1679 N N . LYS A 1 202 ? -10.914 8.419 27.563 1.00 88.69 202 LYS A N 1
ATOM 1680 C CA . LYS A 1 202 ? -11.801 9.572 27.732 1.00 88.69 202 LYS A CA 1
ATOM 1681 C C . LYS A 1 202 ? -13.213 9.155 27.338 1.00 88.69 202 LYS A C 1
ATOM 1683 O O . LYS A 1 202 ? -13.371 8.335 26.440 1.00 88.69 202 LYS A O 1
ATOM 1688 N N . ILE A 1 203 ? -14.209 9.707 28.018 1.00 87.81 203 ILE A N 1
ATOM 1689 C CA . ILE A 1 203 ? -15.620 9.516 27.680 1.00 87.81 203 ILE A CA 1
ATOM 1690 C C . ILE A 1 203 ? -16.197 10.904 27.437 1.00 87.81 203 ILE A C 1
ATOM 1692 O O . ILE A 1 203 ? -16.154 11.742 28.338 1.00 87.81 203 ILE A O 1
ATOM 1696 N N . LEU A 1 204 ? -16.618 11.174 26.205 1.00 88.19 204 LEU A N 1
ATOM 1697 C CA . LEU A 1 204 ? -17.014 12.502 25.736 1.00 88.19 204 LEU A CA 1
ATOM 1698 C C . LEU A 1 204 ? -18.197 12.361 24.782 1.00 88.19 204 LEU A C 1
ATOM 1700 O O . LEU A 1 204 ? -18.219 11.419 24.005 1.00 88.19 204 LEU A O 1
ATOM 1704 N N . ASP A 1 205 ? -19.127 13.305 24.837 1.00 87.69 205 ASP A N 1
ATOM 1705 C CA . ASP A 1 205 ? -20.135 13.502 23.792 1.00 87.69 205 ASP A CA 1
ATOM 1706 C C . ASP A 1 205 ? -19.472 14.311 22.669 1.00 87.69 205 ASP A C 1
ATOM 1708 O O . ASP A 1 205 ? -19.183 15.500 22.839 1.00 87.69 205 ASP A O 1
ATOM 1712 N N . ILE A 1 206 ? -19.071 13.629 21.593 1.00 85.44 206 ILE A N 1
ATOM 1713 C CA . ILE A 1 206 ? -18.244 14.222 20.534 1.00 85.44 206 ILE A CA 1
ATOM 1714 C C . ILE A 1 206 ? -19.082 15.078 19.578 1.00 85.44 206 ILE A C 1
ATOM 1716 O O . ILE A 1 206 ? -18.587 16.073 19.042 1.00 85.44 206 ILE A O 1
ATOM 1720 N N . ASN A 1 207 ? -20.316 14.658 19.319 1.00 82.56 207 ASN A N 1
ATOM 1721 C CA . ASN A 1 207 ? -21.205 15.224 18.307 1.00 82.56 207 ASN A CA 1
ATOM 1722 C C . ASN A 1 207 ? -22.356 16.054 18.907 1.00 82.56 207 ASN A C 1
ATOM 1724 O O . ASN A 1 207 ? -23.180 16.560 18.145 1.00 82.56 207 ASN A O 1
ATOM 1728 N N . GLU A 1 208 ? -22.374 16.230 20.230 1.00 85.44 208 GLU A N 1
ATOM 1729 C CA . GLU A 1 208 ? -23.390 16.959 20.995 1.00 85.44 208 GLU A CA 1
ATOM 1730 C C . GLU A 1 208 ? -24.804 16.370 20.818 1.00 85.44 208 GLU A C 1
ATOM 1732 O O . GLU A 1 208 ? -25.801 17.096 20.885 1.00 85.44 208 GLU A O 1
ATOM 1737 N N . ASP A 1 209 ? -24.907 15.057 20.569 1.00 84.88 209 ASP A N 1
ATOM 1738 C CA . ASP A 1 209 ? -26.188 14.356 20.404 1.00 84.88 209 ASP A CA 1
ATOM 1739 C C . ASP A 1 209 ? -26.752 13.794 21.725 1.00 84.88 209 ASP A C 1
ATOM 1741 O O . ASP A 1 209 ? -27.871 13.269 21.751 1.00 84.88 209 ASP A O 1
ATOM 1745 N N . GLY A 1 210 ? -26.012 13.958 22.827 1.00 85.06 210 GLY A N 1
ATOM 1746 C CA . GLY A 1 210 ? -26.343 13.459 24.158 1.00 85.06 210 GLY A CA 1
ATOM 1747 C C . GLY A 1 210 ? -25.784 12.068 24.465 1.00 85.06 210 GLY A C 1
ATOM 1748 O O . GLY A 1 210 ? -25.750 11.690 25.639 1.00 85.06 210 GLY A O 1
ATOM 1749 N N . LYS A 1 211 ? -25.314 11.321 23.460 1.00 86.81 211 LYS A N 1
ATOM 1750 C CA . LYS A 1 211 ? -24.610 10.047 23.633 1.00 86.81 211 LYS A CA 1
ATOM 1751 C C . LYS A 1 211 ? -23.128 10.311 23.858 1.00 86.81 211 LYS A C 1
ATOM 1753 O O . LYS A 1 211 ? -22.562 11.285 23.377 1.00 86.81 211 LYS A O 1
ATOM 1758 N N . LYS A 1 212 ? -22.476 9.442 24.629 1.00 88.12 212 LYS A N 1
ATOM 1759 C CA . LYS A 1 212 ? -21.043 9.556 24.910 1.00 88.12 212 LYS A CA 1
ATOM 1760 C C . LYS A 1 212 ? -20.255 8.458 24.218 1.00 88.12 212 LYS A C 1
ATOM 1762 O O . LYS A 1 212 ? -20.494 7.266 24.416 1.00 88.12 212 LYS A O 1
ATOM 1767 N N . GLU A 1 213 ? -19.214 8.858 23.506 1.00 90.94 213 GLU A N 1
ATOM 1768 C CA . GLU A 1 213 ? -18.225 7.959 22.941 1.00 90.94 213 GLU A CA 1
ATOM 1769 C C . GLU A 1 213 ? -17.116 7.643 23.941 1.00 90.94 213 GLU A C 1
ATOM 1771 O O . GLU A 1 213 ? -16.631 8.496 24.692 1.00 90.94 213 GLU A O 1
ATOM 1776 N N . ILE A 1 214 ? -16.638 6.400 23.890 1.00 89.62 214 ILE A N 1
ATOM 1777 C CA . ILE A 1 214 ? -15.453 5.962 24.619 1.00 89.62 214 ILE A CA 1
ATOM 1778 C C . ILE A 1 214 ? -14.256 6.051 23.678 1.00 89.62 214 ILE A C 1
ATOM 1780 O O . ILE A 1 214 ? -14.141 5.282 22.722 1.00 89.62 214 ILE A O 1
ATOM 1784 N N . ILE A 1 215 ? -13.346 6.972 23.976 1.00 90.69 215 ILE A N 1
ATOM 1785 C CA . ILE A 1 215 ? -12.107 7.194 23.234 1.00 90.69 215 ILE A CA 1
ATOM 1786 C C . ILE A 1 215 ? -10.966 6.527 23.992 1.00 90.69 215 ILE A C 1
ATOM 1788 O O . ILE A 1 215 ? -10.682 6.870 25.143 1.00 90.69 215 ILE A O 1
ATOM 1792 N N . ILE A 1 216 ? -10.275 5.613 23.325 1.00 89.38 216 ILE A N 1
ATOM 1793 C CA . ILE A 1 216 ? -9.067 4.961 23.821 1.00 89.38 216 ILE A CA 1
ATOM 1794 C C . ILE A 1 216 ? -7.914 5.403 22.932 1.00 89.38 216 ILE A C 1
ATOM 1796 O O . ILE A 1 216 ? -7.943 5.156 21.734 1.00 89.38 216 ILE A O 1
ATOM 1800 N N . GLN A 1 217 ? -6.904 6.052 23.507 1.00 90.00 217 GLN A N 1
ATOM 1801 C CA . GLN A 1 217 ? -5.697 6.460 22.785 1.00 90.00 217 GLN A CA 1
ATOM 1802 C C . GLN A 1 217 ? -4.463 5.989 23.539 1.00 90.00 217 GLN A C 1
ATOM 1804 O O . GLN A 1 217 ? -4.369 6.226 24.742 1.00 90.00 217 GLN A O 1
ATOM 1809 N N . GLY A 1 218 ? -3.501 5.373 22.863 1.00 86.62 218 GLY A N 1
ATOM 1810 C CA . GLY A 1 218 ? -2.287 4.890 23.513 1.00 86.62 218 GLY A CA 1
ATOM 1811 C C . GLY A 1 218 ? -1.136 4.620 22.562 1.00 86.62 218 GLY A C 1
ATOM 1812 O O . GLY A 1 218 ? -1.243 4.859 21.365 1.00 86.62 218 GLY A O 1
ATOM 1813 N N . ASP A 1 219 ? -0.040 4.100 23.101 1.00 80.06 219 ASP A N 1
ATOM 1814 C CA . ASP A 1 219 ? 1.140 3.738 22.321 1.00 80.06 219 ASP A CA 1
ATOM 1815 C C . ASP A 1 219 ? 0.896 2.445 21.532 1.00 80.06 219 ASP A C 1
ATOM 1817 O O . ASP A 1 219 ? 0.448 1.431 22.071 1.00 80.06 219 ASP A O 1
ATOM 1821 N N . PHE A 1 220 ? 1.288 2.449 20.263 1.00 70.25 220 PHE A N 1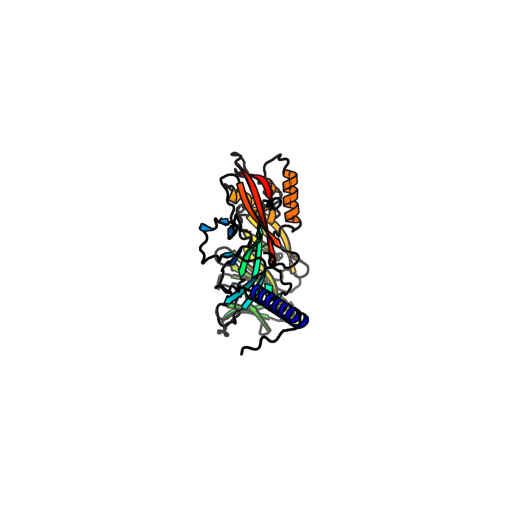
ATOM 1822 C CA . PHE A 1 220 ? 1.325 1.295 19.373 1.00 70.25 220 PHE A CA 1
ATOM 1823 C C . PHE A 1 220 ? 2.787 0.945 19.041 1.00 70.25 220 PHE A C 1
ATOM 1825 O O . PHE A 1 220 ? 3.403 1.445 18.098 1.00 70.25 220 PHE A O 1
ATOM 1832 N N . GLY A 1 221 ? 3.401 0.077 19.844 1.00 67.25 221 GLY A N 1
ATOM 1833 C CA . GLY A 1 221 ? 4.816 -0.274 19.681 1.00 67.25 221 GLY A CA 1
ATOM 1834 C C . GLY A 1 221 ? 5.770 0.795 20.235 1.00 67.25 221 GLY A C 1
ATOM 1835 O O . GLY A 1 221 ? 5.541 1.324 21.317 1.00 67.25 221 GLY A O 1
ATOM 1836 N N . ARG A 1 222 ? 6.905 1.046 19.561 1.00 65.88 222 ARG A N 1
ATOM 1837 C CA . ARG A 1 222 ? 7.973 1.944 20.067 1.00 65.88 222 ARG A CA 1
ATOM 1838 C C . ARG A 1 222 ? 7.877 3.397 19.590 1.00 65.88 222 ARG A C 1
ATOM 1840 O O . ARG A 1 222 ? 8.555 4.243 20.161 1.00 65.88 222 ARG A O 1
ATOM 1847 N N . SER A 1 223 ? 7.135 3.675 18.522 1.00 65.38 223 SER A N 1
ATOM 1848 C CA . SER A 1 223 ? 7.187 4.972 17.823 1.00 65.38 223 SER A CA 1
ATOM 1849 C C . SER A 1 223 ? 5.863 5.391 17.188 1.00 65.38 223 SER A C 1
ATOM 1851 O O . SER A 1 223 ? 5.859 6.277 16.332 1.00 65.38 223 SER A O 1
ATOM 1853 N N . ASN A 1 224 ? 4.779 4.701 17.532 1.00 80.81 224 ASN A N 1
ATOM 1854 C CA . ASN A 1 224 ? 3.456 4.975 17.002 1.00 80.81 224 ASN A CA 1
ATOM 1855 C C . ASN A 1 224 ? 2.463 5.063 18.160 1.00 80.81 224 ASN A C 1
ATOM 1857 O O . ASN A 1 224 ? 2.720 4.564 19.253 1.00 80.81 224 ASN A O 1
ATOM 1861 N N . GLU A 1 225 ? 1.326 5.658 17.868 1.00 87.44 225 GLU A N 1
ATOM 1862 C CA . GLU A 1 225 ? 0.141 5.794 18.687 1.00 87.44 225 GLU A CA 1
ATOM 1863 C C . GLU A 1 225 ? -1.030 5.120 17.959 1.00 87.44 225 GLU A C 1
ATOM 1865 O O . GLU A 1 225 ? -1.011 4.960 16.734 1.00 87.44 225 GLU A O 1
ATOM 1870 N N . TYR A 1 226 ? -2.057 4.736 18.703 1.00 88.69 226 TYR A N 1
ATOM 1871 C CA . TYR A 1 226 ? -3.342 4.300 18.172 1.00 88.69 226 TYR A CA 1
ATOM 1872 C C . TYR A 1 226 ? -4.478 5.067 18.832 1.00 88.69 226 TYR A C 1
ATOM 1874 O O . TYR A 1 226 ? -4.341 5.571 19.948 1.00 88.69 226 TYR A O 1
ATOM 1882 N N . ILE A 1 227 ? -5.609 5.118 18.137 1.00 91.19 227 ILE A N 1
ATOM 1883 C CA . ILE A 1 227 ? -6.875 5.604 18.665 1.00 91.19 227 ILE A CA 1
ATOM 1884 C C . ILE A 1 227 ? -7.996 4.652 18.256 1.00 91.19 227 ILE A C 1
ATOM 1886 O O . ILE A 1 227 ? -8.111 4.256 17.096 1.00 91.19 227 ILE A O 1
ATOM 1890 N N . GLU A 1 228 ? -8.832 4.288 19.219 1.00 91.31 228 GLU A N 1
ATOM 1891 C CA . GLU A 1 228 ? -10.086 3.578 19.003 1.00 91.31 228 GLU A CA 1
ATOM 1892 C C . GLU A 1 228 ? -11.222 4.411 19.591 1.00 91.31 228 GLU A C 1
ATOM 1894 O O . GLU A 1 228 ? -11.106 4.919 20.708 1.00 91.31 228 GLU A O 1
ATOM 1899 N N . ILE A 1 229 ? -12.325 4.536 18.856 1.00 90.81 229 ILE A N 1
ATOM 1900 C CA . ILE A 1 229 ? -13.536 5.192 19.352 1.00 90.81 229 ILE A CA 1
ATOM 1901 C C . ILE A 1 229 ? -14.690 4.215 19.250 1.00 90.81 229 ILE A C 1
ATOM 1903 O O . ILE A 1 229 ? -14.940 3.615 18.195 1.00 90.81 229 ILE A O 1
ATOM 1907 N N . PHE A 1 230 ? -15.380 4.058 20.371 1.00 89.44 230 PHE A N 1
ATOM 1908 C CA . PHE A 1 230 ? -16.522 3.180 20.513 1.00 89.44 230 PHE A CA 1
ATOM 1909 C C . PHE A 1 230 ? -17.758 3.993 20.853 1.00 89.44 230 PHE A C 1
ATOM 1911 O O . PHE A 1 230 ? -17.712 4.863 21.718 1.00 89.44 230 PHE A O 1
ATOM 1918 N N . GLN A 1 231 ? -18.858 3.647 20.201 1.00 88.25 231 GLN A N 1
ATOM 1919 C CA . GLN A 1 231 ? -20.188 4.127 20.527 1.00 88.25 231 GLN A CA 1
ATOM 1920 C C . GLN A 1 231 ? -20.973 2.978 21.157 1.00 88.25 231 GLN A C 1
ATOM 1922 O O . GLN A 1 231 ? -20.843 1.821 20.732 1.00 88.25 231 GLN A O 1
ATOM 1927 N N . PHE A 1 232 ? -21.762 3.287 22.179 1.00 83.25 232 PHE A N 1
ATOM 1928 C CA . PHE A 1 232 ? -22.692 2.344 22.782 1.00 83.25 232 PHE A CA 1
ATOM 1929 C C . PHE A 1 232 ? -24.100 2.658 22.287 1.00 83.25 232 PHE A C 1
ATOM 1931 O O . PHE A 1 232 ? -24.576 3.779 22.428 1.00 83.25 232 PHE A O 1
ATOM 1938 N N . ASP A 1 233 ? -24.743 1.684 21.651 1.00 77.94 233 ASP A N 1
ATOM 1939 C CA . ASP A 1 233 ? -26.111 1.822 21.161 1.00 77.94 233 ASP A CA 1
ATOM 1940 C C . ASP A 1 233 ? -26.847 0.493 21.333 1.00 77.94 233 ASP A C 1
ATOM 1942 O O . ASP A 1 233 ? -26.304 -0.573 21.036 1.00 77.94 233 ASP A O 1
ATOM 1946 N N . GLN A 1 234 ? -28.083 0.539 21.834 1.00 76.12 234 GLN A N 1
ATOM 1947 C CA . GLN A 1 234 ? -28.948 -0.637 22.001 1.00 76.12 234 GLN A CA 1
ATOM 1948 C C . GLN A 1 234 ? -28.274 -1.821 22.725 1.00 76.12 234 GLN A C 1
ATOM 1950 O O . GLN A 1 234 ? -28.439 -2.983 22.341 1.00 76.12 234 GLN A O 1
ATOM 1955 N N . LYS A 1 235 ? -27.511 -1.543 23.789 1.00 74.94 235 LYS A N 1
ATOM 1956 C CA . LYS A 1 235 ? -26.743 -2.543 24.561 1.00 74.94 235 LYS A CA 1
ATOM 1957 C C . LYS A 1 235 ? -25.602 -3.212 23.791 1.00 74.94 235 LYS A C 1
ATOM 1959 O O . LYS A 1 235 ? -25.080 -4.238 24.233 1.00 74.94 235 LYS A O 1
ATOM 1964 N N . GLN A 1 236 ? -25.208 -2.657 22.649 1.00 75.62 236 GLN A N 1
ATOM 1965 C CA . GLN A 1 236 ? -24.083 -3.127 21.858 1.00 75.62 236 GLN A CA 1
ATOM 1966 C C . GLN A 1 236 ? -23.012 -2.052 21.760 1.00 75.62 236 GLN A C 1
ATOM 1968 O O . GLN A 1 236 ? -23.278 -0.867 21.588 1.00 75.62 236 GLN A O 1
ATOM 1973 N N . MET A 1 237 ? -21.765 -2.498 21.834 1.00 80.69 237 MET A N 1
ATOM 1974 C CA . MET A 1 237 ? -20.614 -1.646 21.607 1.00 80.69 237 MET A CA 1
ATOM 1975 C C . MET A 1 237 ? -20.195 -1.756 20.145 1.00 80.69 237 MET A C 1
ATOM 1977 O O . MET A 1 237 ? -19.840 -2.838 19.670 1.00 80.69 237 MET A O 1
ATOM 1981 N N . LYS A 1 238 ? -20.194 -0.630 19.439 1.00 83.81 238 LYS A N 1
ATOM 1982 C CA . LYS A 1 238 ? -19.749 -0.533 18.052 1.00 83.81 238 LYS A CA 1
ATOM 1983 C C . LYS A 1 238 ? -18.463 0.277 18.000 1.00 83.81 238 LYS A C 1
ATOM 1985 O O . LYS A 1 238 ? -18.425 1.421 18.442 1.00 83.81 238 LYS A O 1
ATOM 1990 N N . ARG A 1 239 ? -17.404 -0.289 17.419 1.00 85.25 239 ARG A N 1
ATOM 1991 C CA . ARG A 1 239 ? -16.222 0.505 17.066 1.00 85.25 239 ARG A CA 1
ATOM 1992 C C . ARG A 1 239 ? -16.545 1.339 15.834 1.00 85.25 239 ARG A C 1
ATOM 1994 O O . ARG A 1 239 ? -16.744 0.780 14.757 1.00 85.25 239 ARG A O 1
ATOM 2001 N N . ILE A 1 240 ? -16.596 2.649 16.015 1.00 89.00 240 ILE A N 1
ATOM 2002 C CA . ILE A 1 240 ? -16.908 3.625 14.967 1.00 89.00 240 ILE A CA 1
ATOM 2003 C C . ILE A 1 240 ? -15.639 4.206 14.347 1.00 89.00 240 ILE A C 1
ATOM 2005 O O . ILE A 1 240 ? -15.646 4.597 13.190 1.00 89.00 240 ILE A O 1
ATOM 2009 N N . PHE A 1 241 ? -14.513 4.183 15.060 1.00 91.50 241 PHE A N 1
ATOM 2010 C CA . PHE A 1 241 ? -13.241 4.624 14.501 1.00 91.50 241 PHE A CA 1
ATOM 2011 C C . PHE A 1 241 ? -12.079 3.799 15.027 1.00 91.50 241 PHE A C 1
ATOM 2013 O O . PHE A 1 241 ? -12.059 3.382 16.187 1.00 91.50 241 PHE A O 1
ATOM 2020 N N . TRP A 1 242 ? -11.111 3.560 14.151 1.00 89.69 242 TRP A N 1
ATOM 2021 C CA . TRP A 1 242 ? -9.844 2.943 14.495 1.00 89.69 242 TRP A CA 1
ATOM 2022 C C . TRP A 1 242 ? -8.770 3.463 13.561 1.00 89.69 242 TRP A C 1
ATOM 2024 O O . TRP A 1 242 ? -8.898 3.306 12.348 1.00 89.69 242 TRP A O 1
ATOM 2034 N N . GLU A 1 243 ? -7.707 4.013 14.128 1.00 90.38 243 GLU A N 1
ATOM 2035 C CA . GLU A 1 243 ? -6.518 4.373 13.373 1.00 90.38 243 GLU A CA 1
ATOM 2036 C C . GLU A 1 243 ? -5.248 4.230 14.209 1.00 90.38 243 GLU A C 1
ATOM 2038 O O . GLU A 1 243 ? -5.281 4.207 15.439 1.00 90.38 243 GLU A O 1
ATOM 2043 N N . HIS A 1 244 ? -4.110 4.170 13.524 1.00 89.06 244 HIS A N 1
ATOM 2044 C CA . HIS A 1 244 ? -2.789 4.233 14.145 1.00 89.06 244 HIS A CA 1
ATOM 2045 C C . HIS A 1 244 ? -1.874 5.175 13.368 1.00 89.06 244 HIS A C 1
ATOM 2047 O O . HIS A 1 244 ? -2.033 5.339 12.169 1.00 89.06 244 HIS A O 1
ATOM 2053 N N . GLY A 1 245 ? -0.888 5.791 14.004 1.00 86.69 245 GLY A N 1
ATOM 2054 C CA . GLY A 1 245 ? 0.029 6.719 13.338 1.00 86.69 245 GLY A CA 1
ATOM 2055 C C . GLY A 1 245 ? 1.253 7.004 14.186 1.00 86.69 245 GLY A C 1
ATOM 2056 O O . GLY A 1 245 ? 1.338 6.559 15.314 1.00 86.69 245 GLY A O 1
ATOM 2057 N N . ASN A 1 246 ? 2.225 7.741 13.669 1.00 88.00 246 ASN A N 1
ATOM 2058 C CA . ASN A 1 246 ? 3.361 8.208 14.465 1.00 88.00 246 ASN A CA 1
ATOM 2059 C C . ASN A 1 246 ? 2.961 9.262 15.501 1.00 88.00 246 ASN A C 1
ATOM 2061 O O . ASN A 1 246 ? 3.664 9.424 16.492 1.00 88.00 246 ASN A O 1
ATOM 2065 N N . ARG A 1 247 ? 1.864 9.980 15.251 1.00 91.12 247 ARG A N 1
ATOM 2066 C CA . ARG A 1 247 ? 1.247 10.926 16.180 1.00 91.12 247 ARG A CA 1
ATOM 2067 C C . ARG A 1 247 ? -0.251 10.979 15.919 1.00 91.12 247 ARG A C 1
ATOM 2069 O O . ARG A 1 247 ? -0.676 10.933 14.762 1.00 91.12 247 ARG A O 1
ATOM 2076 N N . ILE A 1 248 ? -1.040 11.069 16.980 1.00 93.31 248 ILE A N 1
ATOM 2077 C CA . ILE A 1 248 ? -2.485 11.232 16.904 1.00 93.31 248 ILE A CA 1
ATOM 2078 C C . ILE A 1 248 ? -2.897 12.373 17.827 1.00 93.31 248 ILE A C 1
ATOM 2080 O O . ILE A 1 248 ? -2.614 12.380 19.023 1.00 93.31 248 ILE A O 1
ATOM 2084 N N . GLU A 1 249 ? -3.606 13.348 17.273 1.00 93.44 249 GLU A N 1
ATOM 2085 C CA . GLU A 1 249 ? -4.182 14.441 18.049 1.00 93.44 249 GLU A CA 1
ATOM 2086 C C . GLU A 1 249 ? -5.698 14.372 17.965 1.00 93.44 249 GLU A C 1
ATOM 2088 O O . GLU A 1 249 ? -6.268 14.299 16.878 1.00 93.44 249 GLU A O 1
ATOM 2093 N N . ASN A 1 250 ? -6.351 14.419 19.121 1.00 91.00 250 ASN A N 1
ATOM 2094 C CA . ASN A 1 250 ? -7.799 14.511 19.210 1.00 91.00 250 ASN A CA 1
ATOM 2095 C C . ASN A 1 250 ? -8.182 15.887 19.763 1.00 91.00 250 ASN A C 1
ATOM 2097 O O . ASN A 1 250 ? -7.788 16.246 20.878 1.00 91.00 250 ASN A O 1
ATOM 2101 N N . SER A 1 251 ? -8.916 16.658 18.965 1.00 88.06 251 SER A N 1
ATOM 2102 C CA . SER A 1 251 ? -9.393 17.994 19.322 1.00 88.06 251 SER A CA 1
ATOM 2103 C C . SER A 1 251 ? -10.724 17.925 20.075 1.00 88.06 251 SER A C 1
ATOM 2105 O O . SER A 1 251 ? -11.486 16.976 19.935 1.00 88.06 251 SER A O 1
ATOM 2107 N N . SER A 1 252 ? -11.049 18.956 20.859 1.00 80.62 252 SER A N 1
ATOM 2108 C CA . SER A 1 252 ? -12.293 18.990 21.650 1.00 80.62 252 SER A CA 1
ATOM 2109 C C . SER A 1 252 ? -13.575 19.009 20.813 1.00 80.62 252 SER A C 1
ATOM 2111 O O . SER A 1 252 ? -14.631 18.695 21.335 1.00 80.62 252 SER A O 1
ATOM 2113 N N . ASN A 1 253 ? -13.487 19.384 19.537 1.00 82.50 253 ASN A N 1
ATOM 2114 C CA . ASN A 1 253 ? -14.596 19.385 18.579 1.00 82.50 253 ASN A CA 1
ATOM 2115 C C . ASN A 1 253 ? -14.747 18.042 17.835 1.00 82.50 253 ASN A C 1
ATOM 2117 O O . ASN A 1 253 ? -15.330 18.004 16.754 1.00 82.50 253 ASN A O 1
ATOM 2121 N N . GLY A 1 254 ? -14.090 16.981 18.311 1.00 85.31 254 GLY A N 1
ATOM 2122 C CA . GLY A 1 254 ? -14.147 15.663 17.692 1.00 85.31 254 GLY A CA 1
ATOM 2123 C C . GLY A 1 254 ? -13.276 15.466 16.461 1.00 85.31 254 GLY A C 1
ATOM 2124 O O . GLY A 1 254 ? -13.253 14.359 15.933 1.00 85.31 254 GLY A O 1
ATOM 2125 N N . THR A 1 255 ? -12.557 16.486 15.983 1.00 93.81 255 THR A N 1
ATOM 2126 C CA . THR A 1 255 ? -11.629 16.322 14.854 1.00 93.81 255 THR A CA 1
ATOM 2127 C C . THR A 1 255 ? -10.416 15.505 15.284 1.00 93.81 255 THR A C 1
ATOM 2129 O O . THR A 1 255 ? -9.751 15.841 16.269 1.00 93.81 255 THR A O 1
ATOM 2132 N N . ILE A 1 256 ? -10.089 14.475 14.503 1.00 95.69 256 ILE A N 1
ATOM 2133 C CA . ILE A 1 256 ? -8.921 13.628 14.743 1.00 95.69 256 ILE A CA 1
ATOM 2134 C C . ILE A 1 256 ? -7.897 13.889 13.655 1.00 95.69 256 ILE A C 1
ATOM 2136 O O . ILE A 1 256 ? -8.172 13.756 12.462 1.00 95.69 256 ILE A O 1
ATOM 2140 N N . LEU A 1 257 ? -6.690 14.226 14.079 1.00 96.12 257 LEU A N 1
ATOM 2141 C CA . LEU A 1 257 ? -5.538 14.322 13.213 1.00 96.12 257 LEU A CA 1
ATOM 2142 C C . LEU A 1 257 ? -4.676 13.075 13.385 1.00 96.12 257 LEU A C 1
ATOM 2144 O O . LEU A 1 257 ? -4.209 12.792 14.486 1.00 96.12 257 LEU A O 1
ATOM 2148 N N . VAL A 1 258 ? -4.429 12.364 12.289 1.00 94.81 258 VAL A N 1
ATOM 2149 C CA . VAL A 1 258 ? -3.547 11.196 12.258 1.00 94.81 258 VAL A CA 1
ATOM 2150 C C . VAL A 1 258 ? -2.357 11.490 11.365 1.00 94.81 258 VAL A C 1
ATOM 2152 O O . VAL A 1 258 ? -2.485 11.891 10.209 1.00 94.81 258 VAL A O 1
ATOM 2155 N N . GLU A 1 259 ? -1.180 11.271 11.920 1.00 92.56 259 GLU A N 1
ATOM 2156 C CA . GLU A 1 259 ? 0.088 11.662 11.343 1.00 92.56 259 GLU A CA 1
ATOM 2157 C C . GLU A 1 259 ? 0.940 10.396 11.137 1.00 92.56 259 GLU A C 1
ATOM 2159 O O . GLU A 1 259 ? 1.323 9.741 12.104 1.00 92.56 259 GLU A O 1
ATOM 2164 N N . LYS A 1 260 ? 1.199 10.003 9.881 1.00 89.69 260 LYS A N 1
ATOM 2165 C CA . LYS A 1 260 ? 1.797 8.710 9.487 1.00 89.69 260 LYS A CA 1
ATOM 2166 C C . LYS A 1 260 ? 3.033 8.902 8.612 1.00 89.69 260 LYS A C 1
ATOM 2168 O O . LYS A 1 260 ? 2.958 9.485 7.536 1.00 89.69 260 LYS A O 1
ATOM 2173 N N . ARG A 1 261 ? 4.171 8.342 9.015 1.00 86.12 261 ARG A N 1
ATOM 2174 C CA . ARG A 1 261 ? 5.358 8.203 8.167 1.00 86.12 261 ARG A CA 1
ATOM 2175 C C . ARG A 1 261 ? 5.112 7.102 7.143 1.00 86.12 261 ARG A C 1
ATOM 2177 O O . ARG A 1 261 ? 4.674 6.013 7.503 1.00 86.12 261 ARG A O 1
ATOM 2184 N N . LEU A 1 262 ? 5.404 7.398 5.879 1.00 82.31 262 LEU A N 1
ATOM 2185 C CA . LEU A 1 262 ? 5.141 6.485 4.764 1.00 82.31 262 LEU A CA 1
ATOM 2186 C C . LEU A 1 262 ? 6.317 5.538 4.477 1.00 82.31 262 LEU A C 1
ATOM 2188 O O . LEU A 1 262 ? 6.127 4.535 3.800 1.00 82.31 262 LEU A O 1
ATOM 2192 N N . TYR A 1 263 ? 7.494 5.807 5.061 1.00 76.44 263 TYR A N 1
ATOM 2193 C CA . TYR A 1 263 ? 8.712 4.984 4.951 1.00 76.44 263 TYR A CA 1
ATOM 2194 C C . TYR A 1 263 ? 9.127 4.660 3.504 1.00 76.44 263 TYR A C 1
ATOM 2196 O O . TYR A 1 263 ? 9.774 3.646 3.242 1.00 76.44 263 TYR A O 1
ATOM 2204 N N . ASP A 1 264 ? 8.764 5.529 2.572 1.00 78.81 264 ASP A N 1
ATOM 2205 C CA . ASP A 1 264 ? 9.208 5.505 1.189 1.00 78.81 264 ASP A CA 1
ATOM 2206 C C . ASP A 1 264 ? 10.635 6.074 1.068 1.00 78.81 264 ASP A C 1
ATOM 2208 O O . ASP A 1 264 ? 11.244 6.533 2.040 1.00 78.81 264 ASP A O 1
ATOM 2212 N N . THR A 1 265 ? 11.209 6.026 -0.132 1.00 80.19 265 THR A N 1
ATOM 2213 C CA . THR A 1 265 ? 12.628 6.341 -0.387 1.00 80.19 265 THR A CA 1
ATOM 2214 C C . THR A 1 265 ? 13.032 7.719 0.120 1.00 80.19 265 THR A C 1
ATOM 2216 O O . THR A 1 265 ? 14.160 7.924 0.590 1.00 80.19 265 THR A O 1
ATOM 2219 N N . VAL A 1 266 ? 12.103 8.664 0.038 1.00 87.19 266 VAL A N 1
ATOM 2220 C CA . VAL A 1 266 ? 12.355 10.075 0.296 1.00 87.19 266 VAL A CA 1
ATOM 2221 C C . VAL A 1 266 ? 11.756 10.544 1.631 1.00 87.19 266 VAL A C 1
ATOM 2223 O O . VAL A 1 266 ? 11.859 11.715 1.984 1.00 87.19 266 VAL A O 1
ATOM 2226 N N . ASP A 1 267 ? 11.265 9.600 2.445 1.00 86.38 267 ASP A N 1
ATOM 2227 C CA . ASP A 1 267 ? 10.698 9.823 3.776 1.00 86.38 267 ASP A CA 1
ATOM 2228 C C . ASP A 1 267 ? 9.544 10.838 3.778 1.00 86.38 267 ASP A C 1
ATOM 2230 O O . ASP A 1 267 ? 9.577 11.868 4.452 1.00 86.38 267 ASP A O 1
ATOM 2234 N N . HIS A 1 268 ? 8.483 10.532 3.050 1.00 88.94 268 HIS A N 1
ATOM 2235 C CA . HIS A 1 268 ? 7.215 11.223 3.145 1.00 88.94 268 HIS A CA 1
ATOM 2236 C C . HIS A 1 268 ? 6.469 10.936 4.447 1.00 88.94 268 HIS A C 1
ATOM 2238 O O . HIS A 1 268 ? 6.679 9.966 5.189 1.00 88.94 268 HIS A O 1
ATOM 2244 N N . TYR A 1 269 ? 5.536 11.840 4.697 1.00 89.31 269 TYR A N 1
ATOM 2245 C CA . TYR A 1 269 ? 4.689 11.902 5.858 1.00 89.31 269 TYR A CA 1
ATOM 2246 C C . TYR A 1 269 ? 3.282 12.330 5.449 1.00 89.31 269 TYR A C 1
ATOM 2248 O O . TYR A 1 269 ? 3.095 13.402 4.870 1.00 89.31 269 TYR A O 1
ATOM 2256 N N . SER A 1 270 ? 2.298 11.491 5.754 1.00 93.44 270 SER A N 1
ATOM 2257 C CA . SER A 1 270 ? 0.879 11.783 5.587 1.00 93.44 270 SER A CA 1
ATOM 2258 C C . SER A 1 270 ? 0.325 12.439 6.847 1.00 93.44 270 SER A C 1
ATOM 2260 O O . SER A 1 270 ? 0.542 11.978 7.970 1.00 93.44 270 SER A O 1
ATOM 2262 N N . LYS A 1 271 ? -0.423 13.515 6.637 1.00 95.00 271 LYS A N 1
ATOM 2263 C CA . LYS A 1 271 ? -1.223 14.203 7.638 1.00 95.00 271 LYS A CA 1
ATOM 2264 C C . LYS A 1 271 ? -2.683 14.078 7.217 1.00 95.00 271 LYS A C 1
ATOM 2266 O O . LYS A 1 271 ? -3.119 14.770 6.298 1.00 95.00 271 LYS A O 1
ATOM 2271 N N . THR A 1 272 ? -3.418 13.184 7.869 1.00 96.81 272 THR A N 1
ATOM 2272 C CA . THR A 1 272 ? -4.823 12.889 7.566 1.00 96.81 272 THR A CA 1
ATOM 2273 C C . THR A 1 272 ? -5.736 13.491 8.627 1.00 96.81 272 THR A C 1
ATOM 2275 O O . THR A 1 272 ? -5.495 13.328 9.822 1.00 96.81 272 THR A O 1
ATOM 2278 N N . ILE A 1 273 ? -6.786 14.185 8.192 1.00 96.81 273 ILE A N 1
ATOM 2279 C CA . ILE A 1 273 ? -7.808 14.773 9.060 1.00 96.81 273 ILE A CA 1
ATOM 2280 C C . ILE A 1 273 ? -9.090 13.958 8.923 1.00 96.81 273 ILE A C 1
ATOM 2282 O O . ILE A 1 273 ? -9.627 13.808 7.822 1.00 96.81 273 ILE A O 1
ATOM 2286 N N . TYR A 1 274 ? -9.599 13.486 10.055 1.00 96.94 274 TYR A N 1
ATOM 2287 C CA . TYR A 1 274 ? -10.881 12.811 10.176 1.00 96.94 274 TYR A CA 1
ATOM 2288 C C . TYR A 1 274 ? -11.876 13.694 10.926 1.00 96.94 274 TYR A C 1
ATOM 2290 O O . TYR A 1 274 ? -11.540 14.318 11.935 1.00 96.94 274 TYR A O 1
ATOM 2298 N N . GLU A 1 275 ? -13.111 13.725 10.439 1.00 94.88 275 GLU A N 1
ATOM 2299 C CA . GLU A 1 275 ? -14.229 14.423 11.074 1.00 94.88 275 GLU A CA 1
ATOM 2300 C C . GLU A 1 275 ? -15.435 13.499 11.187 1.00 94.88 275 GLU A C 1
ATOM 2302 O O . GLU A 1 275 ? -15.639 12.623 10.345 1.00 94.88 275 GLU A O 1
ATOM 2307 N N . TRP A 1 276 ? -16.251 13.735 12.210 1.00 90.50 276 TRP A N 1
ATOM 2308 C CA . TRP A 1 276 ? -17.542 13.081 12.357 1.00 90.50 276 TRP A CA 1
ATOM 2309 C C . TRP A 1 276 ? -18.542 13.627 11.331 1.00 90.50 276 TRP A C 1
ATOM 2311 O O . TRP A 1 276 ? -18.844 14.823 11.331 1.00 90.50 276 TRP A O 1
ATOM 2321 N N . ARG A 1 277 ? -19.034 12.765 10.435 1.00 88.81 277 ARG A N 1
ATOM 2322 C CA . ARG A 1 277 ? -20.061 13.065 9.426 1.00 88.81 277 ARG A CA 1
ATOM 2323 C C . ARG A 1 277 ? -20.884 11.815 9.132 1.00 88.81 277 ARG A C 1
ATOM 2325 O O . ARG A 1 277 ? -20.317 10.745 8.921 1.00 88.81 277 ARG A O 1
ATOM 2332 N N . ASP A 1 278 ? -22.203 11.971 9.060 1.00 86.81 278 ASP A N 1
ATOM 2333 C CA . ASP A 1 278 ? -23.141 10.884 8.740 1.00 86.81 278 ASP A CA 1
ATOM 2334 C C . ASP A 1 278 ? -22.964 9.654 9.660 1.00 86.81 278 ASP A C 1
ATOM 2336 O O . ASP A 1 278 ? -22.800 8.527 9.194 1.00 86.81 278 ASP A O 1
ATOM 2340 N N . ASP A 1 279 ? -22.931 9.890 10.976 1.00 83.31 279 ASP A N 1
ATOM 2341 C CA . ASP A 1 279 ? -22.789 8.867 12.027 1.00 83.31 279 ASP A CA 1
ATOM 2342 C C . ASP A 1 279 ? -21.504 8.021 11.956 1.00 83.31 279 ASP A C 1
ATOM 2344 O O . ASP A 1 279 ? -21.448 6.877 12.429 1.00 83.31 279 ASP A O 1
ATOM 2348 N N . ASN A 1 280 ? -20.452 8.563 11.336 1.00 87.12 280 ASN A N 1
ATOM 2349 C CA . ASN A 1 280 ? -19.147 7.925 11.292 1.00 87.12 280 ASN A CA 1
ATOM 2350 C C . ASN A 1 280 ? -18.003 8.937 11.159 1.00 87.12 280 ASN A C 1
ATOM 2352 O O . ASN A 1 280 ? -18.175 10.073 10.722 1.00 87.12 280 ASN A O 1
ATOM 2356 N N . TYR A 1 281 ? -16.790 8.496 11.467 1.00 91.31 281 TYR A N 1
ATOM 2357 C CA . TYR A 1 281 ? -15.587 9.236 11.127 1.00 91.31 281 TYR A CA 1
ATOM 2358 C C . TYR A 1 281 ? -15.248 9.067 9.648 1.00 91.31 281 TYR A C 1
ATOM 2360 O O . TYR A 1 281 ? -14.960 7.966 9.173 1.00 91.31 281 TYR A O 1
ATOM 2368 N N . GLN A 1 282 ? -15.243 10.180 8.922 1.00 93.88 282 GLN A N 1
ATOM 2369 C CA . GLN A 1 282 ? -14.870 10.236 7.516 1.00 93.88 282 GLN A CA 1
ATOM 2370 C C . GLN A 1 282 ? -13.563 11.000 7.342 1.00 93.88 282 GLN A C 1
ATOM 2372 O O . GLN A 1 282 ? -13.288 11.991 8.022 1.00 93.88 282 GLN A O 1
ATOM 2377 N N . LYS A 1 283 ? -12.753 10.546 6.387 1.00 95.69 283 LYS A N 1
ATOM 2378 C CA . LYS A 1 283 ? -11.554 11.260 5.960 1.00 95.69 283 LYS A CA 1
ATOM 2379 C C . LYS A 1 283 ? -11.970 12.551 5.256 1.00 95.69 283 LYS A C 1
ATOM 2381 O O . LYS A 1 283 ? -12.551 12.503 4.174 1.00 95.69 283 LYS A O 1
ATOM 2386 N N . LYS A 1 284 ? -11.662 13.698 5.858 1.00 95.75 284 LYS A N 1
ATOM 2387 C CA . LYS A 1 284 ? -11.923 15.020 5.276 1.00 95.75 284 LYS A CA 1
ATOM 2388 C C . LYS A 1 284 ? -10.826 15.440 4.313 1.00 95.75 284 LYS A C 1
ATOM 2390 O O . LYS A 1 284 ? -11.118 15.973 3.248 1.00 95.75 284 LYS A O 1
ATOM 2395 N N . ASP A 1 285 ? -9.583 15.270 4.741 1.00 95.06 285 ASP A N 1
ATOM 2396 C CA . ASP A 1 285 ? -8.412 15.754 4.024 1.00 95.06 285 ASP A CA 1
ATOM 2397 C C . ASP A 1 285 ? -7.223 14.833 4.292 1.00 95.06 285 ASP A C 1
ATOM 2399 O O . ASP A 1 285 ? -7.120 14.214 5.353 1.00 95.06 285 ASP A O 1
ATOM 2403 N N . GLU A 1 286 ? -6.319 14.753 3.328 1.00 94.00 286 GLU A N 1
ATOM 2404 C CA . GLU A 1 286 ? -5.003 14.161 3.514 1.00 94.00 286 GLU A CA 1
ATOM 2405 C C . GLU A 1 286 ? -3.986 14.967 2.735 1.00 94.00 286 GLU A C 1
ATOM 2407 O O . GLU A 1 286 ? -4.097 15.160 1.525 1.00 94.00 286 GLU A O 1
ATOM 2412 N N . LYS A 1 287 ? -2.947 15.380 3.450 1.00 94.25 287 LYS A N 1
ATOM 2413 C CA . LYS A 1 287 ? -1.808 16.046 2.857 1.00 94.25 287 LYS A CA 1
ATOM 2414 C C . LYS A 1 287 ? -0.569 15.201 3.059 1.00 94.25 287 LYS A C 1
ATOM 2416 O O . LYS A 1 287 ? -0.183 14.917 4.191 1.00 94.25 287 LYS A O 1
ATOM 2421 N N . ILE A 1 288 ? 0.088 14.870 1.959 1.00 92.88 288 ILE A N 1
ATOM 2422 C CA . ILE A 1 288 ? 1.398 14.235 1.988 1.00 92.88 288 ILE A CA 1
ATOM 2423 C C . ILE A 1 288 ? 2.456 15.328 1.868 1.00 92.88 288 ILE A C 1
ATOM 2425 O O . ILE A 1 288 ? 2.361 16.240 1.047 1.00 92.88 288 ILE A O 1
ATOM 2429 N N . THR A 1 289 ? 3.438 15.275 2.757 1.00 90.88 289 THR A N 1
ATOM 2430 C CA . THR A 1 289 ? 4.549 16.221 2.814 1.00 90.88 289 THR A CA 1
ATOM 2431 C C . THR A 1 289 ? 5.833 15.491 3.146 1.00 90.88 289 THR A C 1
ATOM 2433 O O . THR A 1 289 ? 5.823 14.368 3.638 1.00 90.88 289 THR A O 1
ATOM 2436 N N . TRP A 1 290 ? 6.952 16.153 2.915 1.00 88.00 290 TRP A N 1
ATOM 2437 C CA . TRP A 1 290 ? 8.250 15.689 3.362 1.00 88.00 290 TRP A CA 1
ATOM 2438 C C . TRP A 1 290 ? 8.307 15.585 4.884 1.00 88.00 290 TRP A C 1
ATOM 2440 O O . TRP A 1 290 ? 7.881 16.507 5.593 1.00 88.00 290 TRP A O 1
ATOM 2450 N N . TRP A 1 291 ? 8.888 14.503 5.401 1.00 82.38 291 TRP A N 1
ATOM 2451 C CA . TRP A 1 291 ? 9.191 14.400 6.822 1.00 82.38 291 TRP A CA 1
ATOM 2452 C C . TRP A 1 291 ? 10.035 15.600 7.267 1.00 82.38 291 TRP A C 1
ATOM 2454 O O . TRP A 1 291 ? 10.981 16.015 6.595 1.00 82.38 291 TRP A O 1
ATOM 2464 N N . GLN A 1 292 ? 9.658 16.209 8.395 1.00 81.38 292 GLN A N 1
ATOM 2465 C CA . GLN A 1 292 ? 10.282 17.437 8.913 1.00 81.38 292 GLN A CA 1
ATOM 2466 C C . GLN A 1 292 ? 10.275 18.629 7.934 1.00 81.38 292 GLN A C 1
ATOM 2468 O O . GLN A 1 292 ? 11.050 19.567 8.116 1.00 81.38 292 GLN A O 1
ATOM 2473 N N . GLN A 1 293 ? 9.400 18.614 6.919 1.00 82.31 293 GLN A N 1
ATOM 2474 C CA . GLN A 1 293 ? 9.261 19.666 5.904 1.00 82.31 293 GLN A CA 1
ATOM 2475 C C . GLN A 1 293 ? 10.549 19.936 5.104 1.00 82.31 293 GLN A C 1
ATOM 2477 O O . GLN A 1 293 ? 10.745 21.038 4.590 1.00 82.31 293 GLN A O 1
ATOM 2482 N N . LYS A 1 294 ? 11.444 18.945 5.000 1.00 81.88 294 LYS A N 1
ATOM 2483 C CA . LYS A 1 294 ? 12.710 19.071 4.269 1.00 81.88 294 LYS A CA 1
ATOM 2484 C C . LYS A 1 294 ? 12.744 18.120 3.075 1.00 81.88 294 LYS A C 1
ATOM 2486 O O . LYS A 1 294 ? 12.654 16.915 3.293 1.00 81.88 294 LYS A O 1
ATOM 2491 N N . PRO A 1 295 ? 12.950 18.627 1.846 1.00 84.06 295 PRO A N 1
ATOM 2492 C CA . PRO A 1 295 ? 13.174 17.771 0.693 1.00 84.06 295 PRO A CA 1
ATOM 2493 C C . PRO A 1 295 ? 14.383 16.861 0.909 1.00 84.06 295 PRO A C 1
ATOM 2495 O O . PRO A 1 295 ? 15.456 17.315 1.316 1.00 84.06 295 PRO A O 1
ATOM 2498 N N . LYS A 1 296 ? 14.211 15.581 0.610 1.00 87.62 296 LYS A N 1
ATOM 2499 C CA . LYS A 1 296 ? 15.214 14.522 0.729 1.00 87.62 296 LYS A CA 1
ATOM 2500 C C . LYS A 1 296 ? 15.328 13.786 -0.603 1.00 87.62 296 LYS A C 1
ATOM 2502 O O . LYS A 1 296 ? 14.976 12.617 -0.736 1.00 87.62 296 LYS A O 1
ATOM 2507 N N . TRP A 1 297 ? 15.826 14.509 -1.599 1.00 89.38 297 TRP A N 1
ATOM 2508 C CA . TRP A 1 297 ? 16.027 13.954 -2.928 1.00 89.38 297 TRP A CA 1
ATOM 2509 C C . TRP A 1 297 ? 17.043 12.797 -2.902 1.00 89.38 297 TRP A C 1
ATOM 2511 O O . TRP A 1 297 ? 18.069 12.891 -2.219 1.00 89.38 297 TRP A O 1
ATOM 2521 N N . PRO A 1 298 ? 16.779 11.709 -3.638 1.00 88.06 298 PRO A N 1
ATOM 2522 C CA . PRO A 1 298 ? 17.654 10.551 -3.710 1.00 88.06 298 PRO A CA 1
ATOM 2523 C C . PRO A 1 298 ? 18.977 10.881 -4.412 1.00 88.06 298 PRO A C 1
ATOM 2525 O O . PRO A 1 298 ? 19.049 11.714 -5.315 1.00 88.06 298 PRO A O 1
ATOM 2528 N N . SER A 1 299 ? 20.049 10.214 -3.981 1.00 86.56 299 SER A N 1
ATOM 2529 C CA . SER A 1 299 ? 21.414 10.429 -4.481 1.00 86.56 299 SER A CA 1
ATOM 2530 C C . SER A 1 299 ? 21.909 9.346 -5.441 1.00 86.56 299 SER A C 1
ATOM 2532 O O . SER A 1 299 ? 22.948 9.529 -6.076 1.00 86.56 299 SER A O 1
ATOM 2534 N N . THR A 1 300 ? 21.190 8.228 -5.554 1.00 83.44 300 THR A N 1
ATOM 2535 C CA . THR A 1 300 ? 21.546 7.100 -6.422 1.00 83.44 300 THR A CA 1
ATOM 2536 C C . THR A 1 300 ? 20.519 6.936 -7.540 1.00 83.44 300 THR A C 1
ATOM 2538 O O . THR A 1 300 ? 19.342 7.228 -7.308 1.00 83.44 300 THR A O 1
ATOM 2541 N N . PRO A 1 301 ? 20.922 6.424 -8.716 1.00 79.94 301 PRO A N 1
ATOM 2542 C CA . PRO A 1 301 ? 20.002 6.145 -9.817 1.00 79.94 301 PRO A CA 1
ATOM 2543 C C . PRO A 1 301 ? 18.800 5.292 -9.382 1.00 79.94 301 PRO A C 1
ATOM 2545 O O . PRO A 1 301 ? 17.651 5.624 -9.662 1.00 79.94 301 PRO A O 1
ATOM 2548 N N . GLN A 1 302 ? 19.056 4.223 -8.621 1.00 77.25 302 GLN A N 1
ATOM 2549 C CA . GLN A 1 302 ? 18.040 3.274 -8.157 1.00 77.25 302 GLN A CA 1
ATOM 2550 C C . GLN A 1 302 ? 17.013 3.943 -7.248 1.00 77.25 302 GLN A C 1
ATOM 2552 O O . GLN A 1 302 ? 15.809 3.761 -7.426 1.00 77.25 302 GLN A O 1
ATOM 2557 N N . ASN A 1 303 ? 17.479 4.759 -6.302 1.00 79.94 303 ASN A N 1
ATOM 2558 C CA . ASN A 1 303 ? 16.587 5.476 -5.401 1.00 79.94 303 ASN A CA 1
ATOM 2559 C C . ASN A 1 303 ? 15.820 6.583 -6.134 1.00 79.94 303 ASN A C 1
ATOM 2561 O O . ASN A 1 303 ? 14.684 6.852 -5.771 1.00 79.94 303 ASN A O 1
ATOM 2565 N N . THR A 1 304 ? 16.389 7.193 -7.179 1.00 86.56 304 THR A N 1
ATOM 2566 C CA . THR A 1 304 ? 15.676 8.151 -8.039 1.00 86.56 304 THR A CA 1
ATOM 2567 C C . THR A 1 304 ? 14.495 7.509 -8.742 1.00 86.56 304 THR A C 1
ATOM 2569 O O . THR A 1 304 ? 13.390 8.042 -8.694 1.00 86.56 304 THR A O 1
ATOM 2572 N N . VAL A 1 305 ? 14.700 6.342 -9.350 1.00 80.88 305 VAL A N 1
ATOM 2573 C CA . VAL A 1 305 ? 13.608 5.625 -10.008 1.00 80.88 305 VAL A CA 1
ATOM 2574 C C . VAL A 1 305 ? 12.557 5.173 -8.996 1.00 80.88 305 VAL A C 1
ATOM 2576 O O . VAL A 1 305 ? 11.363 5.365 -9.220 1.00 80.88 305 VAL A O 1
ATOM 2579 N N . LYS A 1 306 ? 12.982 4.629 -7.851 1.00 79.56 306 LYS A N 1
ATOM 2580 C CA . LYS A 1 306 ? 12.059 4.213 -6.791 1.00 79.56 306 LYS A CA 1
ATOM 2581 C C . LYS A 1 306 ? 11.221 5.391 -6.276 1.00 79.56 306 LYS A C 1
ATOM 2583 O O . LYS A 1 306 ? 10.000 5.286 -6.236 1.00 79.56 306 LYS A O 1
ATOM 2588 N N . ALA A 1 307 ? 11.860 6.524 -5.989 1.00 84.56 307 ALA A N 1
ATOM 2589 C CA . ALA A 1 307 ? 11.195 7.748 -5.554 1.00 84.56 307 ALA A CA 1
ATOM 2590 C C . ALA A 1 307 ? 10.218 8.301 -6.601 1.00 84.56 307 ALA A C 1
ATOM 2592 O O . ALA A 1 307 ? 9.139 8.759 -6.241 1.00 84.56 307 ALA A O 1
ATOM 2593 N N . PHE A 1 308 ? 10.549 8.214 -7.894 1.00 87.06 308 PHE A N 1
ATOM 2594 C CA . PHE A 1 308 ? 9.642 8.601 -8.978 1.00 87.06 308 PHE A CA 1
ATOM 2595 C C . PHE A 1 308 ? 8.324 7.813 -8.940 1.00 87.06 308 PHE A C 1
ATOM 2597 O O . PHE A 1 308 ? 7.247 8.412 -9.023 1.00 87.06 308 PHE A O 1
ATOM 2604 N N . PHE A 1 309 ? 8.405 6.486 -8.787 1.00 78.94 309 PHE A N 1
ATOM 2605 C CA . PHE A 1 309 ? 7.227 5.619 -8.718 1.00 78.94 309 PHE A CA 1
ATOM 2606 C C . PHE A 1 309 ? 6.471 5.752 -7.396 1.00 78.94 309 PHE A C 1
ATOM 2608 O O . PHE A 1 309 ? 5.244 5.753 -7.411 1.00 78.94 309 PHE A O 1
ATOM 2615 N N . GLU A 1 310 ? 7.168 5.905 -6.270 1.00 80.12 310 GLU A N 1
ATOM 2616 C CA . GLU A 1 310 ? 6.539 6.146 -4.967 1.00 80.12 310 GLU A CA 1
ATOM 2617 C C . GLU A 1 310 ? 5.808 7.495 -4.945 1.00 80.12 310 GLU A C 1
ATOM 2619 O O . GLU A 1 310 ? 4.632 7.543 -4.595 1.00 80.12 310 GLU A O 1
ATOM 2624 N N . ALA A 1 311 ? 6.433 8.579 -5.415 1.00 85.56 311 ALA A N 1
ATOM 2625 C CA . ALA A 1 311 ? 5.776 9.881 -5.544 1.00 85.56 311 ALA A CA 1
ATOM 2626 C C . ALA A 1 311 ? 4.521 9.784 -6.423 1.00 85.56 311 ALA A C 1
ATOM 2628 O O . ALA A 1 311 ? 3.470 10.331 -6.089 1.00 85.56 311 ALA A O 1
ATOM 2629 N N . TYR A 1 312 ? 4.597 9.031 -7.521 1.00 80.62 312 TYR A N 1
ATOM 2630 C CA . TYR A 1 312 ? 3.446 8.781 -8.375 1.00 80.62 312 TYR A CA 1
ATOM 2631 C C . TYR A 1 312 ? 2.333 7.980 -7.666 1.00 80.62 312 TYR A C 1
ATOM 2633 O O . TYR A 1 312 ? 1.172 8.384 -7.723 1.00 80.62 312 TYR A O 1
ATOM 2641 N N . GLN A 1 313 ? 2.669 6.894 -6.956 1.00 76.44 313 GLN A N 1
ATOM 2642 C CA . GLN A 1 313 ? 1.724 6.096 -6.151 1.00 76.44 313 GLN A CA 1
ATOM 2643 C C . GLN A 1 313 ? 1.000 6.938 -5.096 1.00 76.44 313 GLN A C 1
ATOM 2645 O O . GLN A 1 313 ? -0.170 6.705 -4.803 1.00 76.44 313 GLN A O 1
ATOM 2650 N N . LEU A 1 314 ? 1.699 7.929 -4.545 1.00 80.50 314 LEU A N 1
ATOM 2651 C CA . LEU A 1 314 ? 1.178 8.864 -3.554 1.00 80.50 314 LEU A CA 1
ATOM 2652 C C . LEU A 1 314 ? 0.392 10.036 -4.174 1.00 80.50 314 LEU A C 1
ATOM 2654 O O . LEU A 1 314 ? -0.075 10.910 -3.448 1.00 80.50 314 LEU A O 1
ATOM 2658 N N . GLY A 1 315 ? 0.243 10.091 -5.502 1.00 82.38 315 GLY A N 1
ATOM 2659 C CA . GLY A 1 315 ? -0.441 11.185 -6.198 1.00 82.38 315 GLY A CA 1
ATOM 2660 C C . GLY A 1 315 ? 0.348 12.502 -6.234 1.00 82.38 315 GLY A C 1
ATOM 2661 O O . GLY A 1 315 ? -0.204 13.545 -6.588 1.00 82.38 315 GLY A O 1
ATOM 2662 N N . LEU A 1 316 ? 1.642 12.480 -5.906 1.00 86.00 316 LEU A N 1
ATOM 2663 C CA . LEU A 1 316 ? 2.544 13.635 -5.901 1.00 86.00 316 LEU A CA 1
ATOM 2664 C C . LEU A 1 316 ? 3.100 13.901 -7.309 1.00 86.00 316 LEU A C 1
ATOM 2666 O O . LEU A 1 316 ? 4.300 13.802 -7.562 1.00 86.00 316 LEU A O 1
ATOM 2670 N N . LEU A 1 317 ? 2.217 14.237 -8.254 1.00 84.38 317 LEU A N 1
ATOM 2671 C CA . LEU A 1 317 ? 2.561 14.343 -9.680 1.00 84.38 317 LEU A CA 1
ATOM 2672 C C . LEU A 1 317 ? 3.656 15.374 -9.976 1.00 84.38 317 LEU A C 1
ATOM 2674 O O . LEU A 1 317 ? 4.531 15.113 -10.795 1.00 84.38 317 LEU A O 1
ATOM 2678 N N . GLU A 1 318 ? 3.631 16.529 -9.315 1.00 85.31 318 GLU A N 1
ATOM 2679 C CA . GLU A 1 318 ? 4.653 17.565 -9.520 1.00 85.31 318 GLU A CA 1
ATOM 2680 C C . GLU A 1 318 ? 6.024 17.129 -8.996 1.00 85.31 318 GLU A C 1
ATOM 2682 O O . GLU A 1 318 ? 7.049 17.432 -9.605 1.00 85.31 318 GLU A O 1
ATOM 2687 N N . GLU A 1 319 ? 6.057 16.352 -7.913 1.00 88.19 319 GLU A N 1
ATOM 2688 C CA . GLU A 1 319 ? 7.303 15.762 -7.433 1.00 88.19 319 GLU A CA 1
ATOM 2689 C C . GLU A 1 319 ? 7.796 14.663 -8.373 1.00 88.19 319 GLU A C 1
ATOM 2691 O O . GLU A 1 319 ? 8.968 14.654 -8.739 1.00 88.19 319 GLU A O 1
ATOM 2696 N N . SER A 1 320 ? 6.890 13.792 -8.828 1.00 86.06 320 SER A N 1
ATOM 2697 C CA . SER A 1 320 ? 7.178 12.762 -9.826 1.00 86.06 320 SER A CA 1
ATOM 2698 C C . SER A 1 320 ? 7.798 13.378 -11.092 1.00 86.06 320 SER A C 1
ATOM 2700 O O . SER A 1 320 ? 8.865 12.952 -11.535 1.00 86.06 320 SER A O 1
ATOM 2702 N N . LYS A 1 321 ? 7.221 14.473 -11.612 1.00 83.69 321 LYS A N 1
ATOM 2703 C CA . LYS A 1 321 ? 7.796 15.251 -12.726 1.00 83.69 321 LYS A CA 1
ATOM 2704 C C . LYS A 1 321 ? 9.170 15.829 -12.403 1.00 83.69 321 LYS A C 1
ATOM 2706 O O . LYS A 1 321 ? 10.025 15.913 -13.280 1.00 83.69 321 LYS A O 1
ATOM 2711 N N . GLY A 1 322 ? 9.395 16.184 -11.142 1.00 86.31 322 GLY A N 1
ATOM 2712 C CA . GLY A 1 322 ? 10.687 16.613 -10.632 1.00 86.31 322 GLY A CA 1
ATOM 2713 C C . GLY A 1 322 ? 11.797 15.586 -10.845 1.00 86.31 322 GLY A C 1
ATOM 2714 O O . GLY A 1 322 ? 12.944 15.993 -10.917 1.00 86.31 322 GLY A O 1
ATOM 2715 N N . TYR A 1 323 ? 11.528 14.290 -11.019 1.00 87.62 323 TYR A N 1
ATOM 2716 C CA . TYR A 1 323 ? 12.575 13.298 -11.310 1.00 87.62 323 TYR A CA 1
ATOM 2717 C C . TYR A 1 323 ? 12.937 13.191 -12.800 1.00 87.62 323 TYR A C 1
ATOM 2719 O O . TYR A 1 323 ? 13.782 12.373 -13.153 1.00 87.62 323 TYR A O 1
ATOM 2727 N N . LEU A 1 324 ? 12.334 13.994 -13.678 1.00 84.81 324 LEU A N 1
ATOM 2728 C CA . LEU A 1 324 ? 12.462 13.871 -15.133 1.00 84.81 324 LEU A CA 1
ATOM 2729 C C . LEU A 1 324 ? 13.422 14.908 -15.732 1.00 84.81 324 LEU A C 1
ATOM 2731 O O . LEU A 1 324 ? 13.616 15.986 -15.172 1.00 84.81 324 LEU A O 1
ATOM 2735 N N . MET A 1 325 ? 14.012 14.591 -16.888 1.00 84.50 325 MET A N 1
ATOM 2736 C CA . MET A 1 325 ? 14.776 15.551 -17.697 1.00 84.50 325 MET A CA 1
ATOM 2737 C C . MET A 1 325 ? 13.851 16.559 -18.402 1.00 84.50 325 MET A C 1
ATOM 2739 O O . MET A 1 325 ? 12.886 16.165 -19.057 1.00 84.50 325 MET A O 1
ATOM 2743 N N . GLU A 1 326 ? 14.165 17.858 -18.321 1.00 71.69 326 GLU A N 1
ATOM 2744 C CA . GLU A 1 326 ? 13.412 18.918 -19.013 1.00 71.69 326 GLU A CA 1
ATOM 2745 C C . GLU A 1 326 ? 13.598 18.862 -20.544 1.00 71.69 326 GLU A C 1
ATOM 2747 O O . GLU A 1 326 ? 14.704 18.670 -21.048 1.00 71.69 326 GLU A O 1
ATOM 2752 N N . GLY A 1 327 ? 12.518 19.089 -21.306 1.00 61.41 327 GLY A N 1
ATOM 2753 C CA . GLY A 1 327 ? 12.586 19.346 -22.754 1.00 61.41 327 GLY A CA 1
ATOM 2754 C C . GLY A 1 327 ? 12.773 18.123 -23.662 1.00 61.41 327 GLY A C 1
ATOM 2755 O O . GLY A 1 327 ? 13.018 18.288 -24.861 1.00 61.41 327 GLY A O 1
ATOM 2756 N N . SER A 1 328 ? 12.645 16.898 -23.147 1.00 54.72 328 SER A N 1
ATOM 2757 C CA . SER A 1 328 ? 12.708 15.699 -23.986 1.00 54.72 328 SER A CA 1
ATOM 2758 C C . SER A 1 328 ? 11.437 15.557 -24.844 1.00 54.72 328 SER A C 1
ATOM 2760 O O . SER A 1 328 ? 10.312 15.751 -24.381 1.00 54.72 328 SER A O 1
ATOM 2762 N N . LYS A 1 329 ? 11.589 15.150 -26.117 1.00 53.00 329 LYS A N 1
ATOM 2763 C CA . LYS A 1 329 ? 10.463 14.699 -26.974 1.00 53.00 329 LYS A CA 1
ATOM 2764 C C . LYS A 1 329 ? 9.681 13.530 -26.349 1.00 53.00 329 LYS A C 1
ATOM 2766 O O . LYS A 1 329 ? 8.586 13.202 -26.798 1.00 53.00 329 LYS A O 1
ATOM 2771 N N . ASP A 1 330 ? 10.247 12.922 -25.314 1.00 54.66 330 ASP A N 1
ATOM 2772 C CA . ASP A 1 330 ? 9.712 11.799 -24.568 1.00 54.66 330 ASP A CA 1
ATOM 2773 C C . ASP A 1 330 ? 8.825 12.218 -23.389 1.00 54.66 330 ASP A C 1
ATOM 2775 O O . ASP A 1 330 ? 8.212 11.342 -22.790 1.00 54.66 330 ASP A O 1
ATOM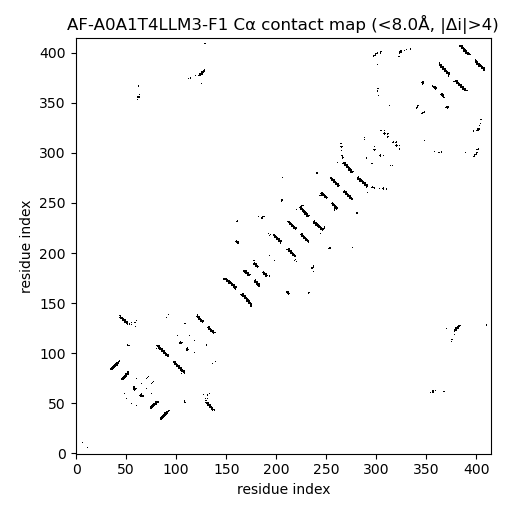 2779 N N . GLN A 1 331 ? 8.633 13.518 -23.113 1.00 58.34 331 GLN A N 1
ATOM 2780 C CA . GLN A 1 331 ? 7.628 13.967 -22.141 1.00 58.34 331 GLN A CA 1
ATOM 2781 C C . GLN A 1 331 ? 6.221 13.459 -22.512 1.00 58.34 331 GLN A C 1
ATOM 2783 O O . GLN A 1 331 ? 5.517 12.968 -21.643 1.00 58.34 331 GLN A O 1
ATOM 2788 N N . GLN A 1 332 ? 5.856 13.422 -23.803 1.00 62.22 332 GLN A N 1
ATOM 2789 C CA . GLN A 1 332 ? 4.604 12.795 -24.267 1.00 62.22 332 GLN A CA 1
ATOM 2790 C C . GLN A 1 332 ? 4.582 11.266 -24.109 1.00 62.22 332 GLN A C 1
ATOM 2792 O O . GLN A 1 332 ? 3.543 10.688 -23.796 1.00 62.22 332 GLN A O 1
ATOM 2797 N N . ARG A 1 333 ? 5.707 10.574 -24.342 1.00 62.56 333 ARG A N 1
ATOM 2798 C CA . ARG A 1 333 ? 5.781 9.110 -24.162 1.00 62.56 333 ARG A CA 1
ATOM 2799 C C . ARG A 1 333 ? 5.704 8.723 -22.694 1.00 62.56 333 ARG A C 1
ATOM 2801 O O . ARG A 1 333 ? 5.129 7.692 -22.360 1.00 62.56 333 ARG A O 1
ATOM 2808 N N . LEU A 1 334 ? 6.271 9.559 -21.843 1.00 64.06 334 LEU A N 1
ATOM 2809 C CA . LEU A 1 334 ? 6.291 9.389 -20.411 1.00 64.06 334 LEU A CA 1
ATOM 2810 C C . LEU A 1 334 ? 4.967 9.802 -19.772 1.00 64.06 334 LEU A C 1
ATOM 2812 O O . LEU A 1 334 ? 4.477 9.067 -18.930 1.00 64.06 334 LEU A O 1
ATOM 2816 N N . GLU A 1 335 ? 4.333 10.883 -20.226 1.00 65.38 335 GLU A N 1
ATOM 2817 C CA . GLU A 1 335 ? 2.934 11.195 -19.910 1.00 65.38 335 GLU A CA 1
ATOM 2818 C C . GLU A 1 335 ? 2.026 10.036 -20.331 1.00 65.38 335 GLU A C 1
ATOM 2820 O O . GLU A 1 335 ? 1.190 9.618 -19.544 1.00 65.38 335 GLU A O 1
ATOM 2825 N N . SER A 1 336 ? 2.261 9.421 -21.497 1.00 66.88 336 SER A N 1
ATOM 2826 C CA . SER A 1 336 ? 1.547 8.206 -21.915 1.00 66.88 336 SER A CA 1
ATOM 2827 C C . SER A 1 336 ? 1.854 6.985 -21.034 1.00 66.88 336 SER A C 1
ATOM 2829 O O . SER A 1 336 ? 0.979 6.150 -20.817 1.00 66.88 336 SER A O 1
ATOM 2831 N N . PHE A 1 337 ? 3.077 6.838 -20.517 1.00 66.75 337 PHE A N 1
ATOM 2832 C CA . PHE A 1 337 ? 3.418 5.773 -19.569 1.00 66.75 337 PHE A CA 1
ATOM 2833 C C . PHE A 1 337 ? 2.736 6.001 -18.213 1.00 66.75 337 PHE A C 1
ATOM 2835 O O . PHE A 1 337 ? 2.065 5.105 -17.714 1.00 66.75 337 PHE A O 1
ATOM 2842 N N . ILE A 1 338 ? 2.833 7.216 -17.675 1.00 66.25 338 ILE A N 1
ATOM 2843 C CA . ILE A 1 338 ? 2.137 7.692 -16.475 1.00 66.25 338 ILE A CA 1
ATOM 2844 C C . ILE A 1 338 ? 0.624 7.490 -16.634 1.00 66.25 338 ILE A C 1
ATOM 2846 O O . ILE A 1 338 ? -0.008 6.977 -15.719 1.00 66.25 338 ILE A O 1
ATOM 2850 N N . GLU A 1 339 ? 0.046 7.805 -17.793 1.00 65.00 339 GLU A N 1
ATOM 2851 C CA . GLU A 1 339 ? -1.369 7.587 -18.107 1.00 65.00 339 GLU A CA 1
ATOM 2852 C C . GLU A 1 339 ? -1.724 6.092 -18.136 1.00 65.00 339 GLU A C 1
ATOM 2854 O O . GLU A 1 339 ? -2.725 5.689 -17.551 1.00 65.00 339 GLU A O 1
ATOM 2859 N N . LYS A 1 340 ? -0.891 5.236 -18.744 1.00 63.03 340 LYS A N 1
ATOM 2860 C CA . LYS A 1 340 ? -1.098 3.773 -18.745 1.00 63.03 340 LYS A CA 1
ATOM 2861 C C . LYS A 1 340 ? -1.057 3.180 -17.340 1.00 63.03 340 LYS A C 1
ATOM 2863 O O . LYS A 1 340 ? -1.866 2.310 -17.020 1.00 63.03 340 LYS A O 1
ATOM 2868 N N . VAL A 1 341 ? -0.140 3.653 -16.499 1.00 59.38 341 VAL A N 1
ATOM 2869 C CA . VAL A 1 341 ? -0.099 3.280 -15.083 1.00 59.38 341 VAL A CA 1
ATOM 2870 C C . VAL A 1 341 ? -1.391 3.732 -14.377 1.00 59.38 341 VAL A C 1
ATOM 2872 O O . VAL A 1 341 ? -1.997 2.953 -13.646 1.00 59.38 341 VAL A O 1
ATOM 2875 N N . GLN A 1 342 ? -1.874 4.944 -14.665 1.00 58.25 342 GLN A N 1
ATOM 2876 C CA . GLN A 1 342 ? -3.090 5.541 -14.085 1.00 58.25 342 GLN A CA 1
ATOM 2877 C C . GLN A 1 342 ? -4.365 4.800 -14.497 1.00 58.25 342 GLN A C 1
ATOM 2879 O O . GLN A 1 342 ? -5.281 4.635 -13.696 1.00 58.25 342 GLN A O 1
ATOM 2884 N N . GLN A 1 343 ? -4.421 4.335 -15.745 1.00 54.91 343 GLN A N 1
ATOM 2885 C CA . GLN A 1 343 ? -5.536 3.573 -16.307 1.00 54.91 343 GLN A CA 1
ATOM 2886 C C . GLN A 1 343 ? -5.575 2.116 -15.813 1.00 54.91 343 GLN A C 1
ATOM 2888 O O . GLN A 1 343 ? -6.395 1.333 -16.288 1.00 54.91 343 GLN A O 1
ATOM 2893 N N . GLY A 1 344 ? -4.691 1.726 -14.886 1.00 48.41 344 GLY A N 1
ATOM 2894 C CA . GLY A 1 344 ? -4.665 0.384 -14.304 1.00 48.41 344 GLY A CA 1
ATOM 2895 C C . GLY A 1 344 ? -4.140 -0.701 -15.247 1.00 48.41 344 GLY A C 1
ATOM 2896 O O . GLY A 1 344 ? -4.220 -1.879 -14.912 1.00 48.41 344 GLY A O 1
ATOM 2897 N N . TRP A 1 345 ? -3.568 -0.336 -16.404 1.00 37.75 345 TRP A N 1
ATOM 2898 C CA . TRP A 1 345 ? -2.898 -1.296 -17.299 1.00 37.75 345 TRP A CA 1
ATOM 2899 C C . TRP A 1 345 ? -1.638 -1.884 -16.655 1.00 37.75 345 TRP A C 1
ATOM 2901 O O . TRP A 1 345 ? -1.167 -2.947 -17.051 1.00 37.75 345 TRP A O 1
ATOM 2911 N N . ILE A 1 346 ? -1.093 -1.171 -15.671 1.00 48.16 346 ILE A N 1
ATOM 2912 C CA . ILE A 1 346 ? -0.031 -1.603 -14.775 1.00 48.16 346 ILE A CA 1
ATOM 2913 C C . ILE A 1 346 ? -0.613 -1.414 -13.376 1.00 48.16 346 ILE A C 1
ATOM 2915 O O . ILE A 1 346 ? -0.819 -0.278 -12.952 1.00 48.16 346 ILE A O 1
ATOM 2919 N N . SER A 1 347 ? -0.970 -2.507 -12.694 1.00 37.28 347 SER A N 1
ATOM 2920 C CA . SER A 1 347 ? -1.578 -2.400 -11.368 1.00 37.28 347 SER A CA 1
ATOM 2921 C C . SER A 1 347 ? -0.531 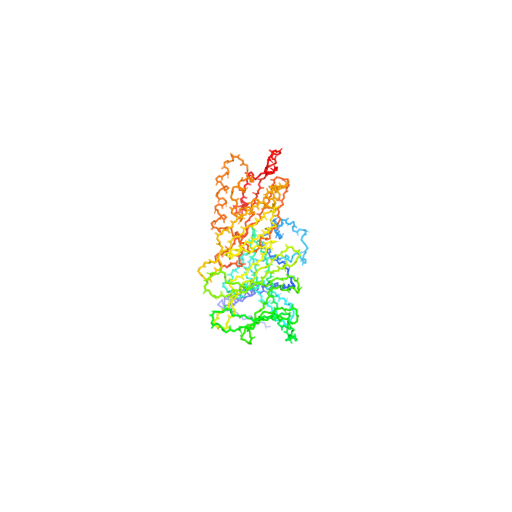-1.870 -10.402 1.00 37.28 347 SER A C 1
ATOM 2923 O O . SER A 1 347 ? 0.438 -2.568 -10.109 1.00 37.28 347 SER A O 1
ATOM 2925 N N . ILE A 1 348 ? -0.767 -0.615 -10.007 1.00 43.75 348 ILE A N 1
ATOM 2926 C CA . ILE A 1 348 ? -0.268 0.259 -8.933 1.00 43.75 348 ILE A CA 1
ATOM 2927 C C . ILE A 1 348 ? -0.663 -0.105 -7.475 1.00 43.75 348 ILE A C 1
ATOM 2929 O O . ILE A 1 348 ? -0.574 0.743 -6.594 1.00 43.75 348 ILE A O 1
ATOM 2933 N N . SER A 1 349 ? -1.270 -1.272 -7.211 1.00 30.95 349 SER A N 1
ATOM 2934 C CA . SER A 1 349 ? -1.908 -1.549 -5.915 1.00 30.95 349 SER A CA 1
ATOM 2935 C C . SER A 1 349 ? -0.951 -2.016 -4.805 1.00 30.95 349 SER A C 1
ATOM 2937 O O . SER A 1 349 ? -0.308 -3.060 -4.910 1.00 30.95 349 SER A O 1
ATOM 2939 N N . LEU A 1 350 ? -0.968 -1.302 -3.674 1.00 30.64 350 LEU A N 1
ATOM 2940 C CA . LEU A 1 350 ? -0.517 -1.795 -2.367 1.00 30.64 350 LEU A CA 1
ATOM 2941 C C . LEU A 1 350 ? -1.407 -2.973 -1.898 1.00 30.64 350 LEU A C 1
ATOM 2943 O O . LEU A 1 350 ? -2.623 -2.890 -2.069 1.00 30.64 350 LEU A O 1
ATOM 2947 N N . PRO A 1 351 ? -0.866 -4.023 -1.244 1.00 33.75 351 PRO A N 1
ATOM 2948 C CA . PRO A 1 351 ? 0.485 -4.128 -0.706 1.00 33.75 351 PRO A CA 1
ATOM 2949 C C . PRO A 1 351 ? 1.360 -5.148 -1.462 1.00 33.75 351 PRO A C 1
ATOM 2951 O O . PRO A 1 351 ? 0.911 -6.233 -1.815 1.00 33.75 351 PRO A O 1
ATOM 2954 N N . ARG A 1 352 ? 2.659 -4.825 -1.550 1.00 30.83 352 ARG A N 1
ATOM 2955 C CA . ARG A 1 352 ? 3.781 -5.634 -2.076 1.00 30.83 352 ARG A CA 1
ATOM 2956 C C . ARG A 1 352 ? 3.969 -5.588 -3.601 1.00 30.83 352 ARG A C 1
ATOM 2958 O O . ARG A 1 352 ? 3.790 -6.571 -4.315 1.00 30.83 352 ARG A O 1
ATOM 2965 N N . TYR A 1 353 ? 4.521 -4.473 -4.080 1.00 37.53 353 TYR A N 1
ATOM 2966 C CA . TYR A 1 353 ? 5.605 -4.616 -5.053 1.00 37.53 353 TYR A CA 1
ATOM 2967 C C . TYR A 1 353 ? 6.745 -5.304 -4.337 1.00 37.53 353 TYR A C 1
ATOM 2969 O O . TYR A 1 353 ? 7.271 -4.770 -3.360 1.00 37.53 353 TYR A O 1
ATOM 2977 N N . TYR A 1 354 ? 7.142 -6.465 -4.826 1.00 34.53 354 TYR A N 1
ATOM 2978 C CA . TYR A 1 354 ? 8.532 -6.812 -4.669 1.00 34.53 354 TYR A CA 1
ATOM 2979 C C . TYR A 1 354 ? 9.276 -5.931 -5.671 1.00 34.53 354 TYR A C 1
ATOM 2981 O O . TYR A 1 354 ? 9.053 -6.001 -6.877 1.00 34.53 354 TYR A O 1
ATOM 2989 N N . PHE A 1 355 ? 10.069 -4.996 -5.145 1.00 40.75 355 PHE A N 1
ATOM 2990 C CA . PHE A 1 355 ? 11.166 -4.427 -5.908 1.00 40.75 355 PHE A CA 1
ATOM 2991 C C . PHE A 1 355 ? 12.054 -5.607 -6.242 1.00 40.75 355 PHE A C 1
ATOM 2993 O O . PHE A 1 355 ? 12.744 -6.145 -5.382 1.00 40.75 355 PHE A O 1
ATOM 3000 N N . LEU A 1 356 ? 11.976 -6.022 -7.488 1.00 40.06 356 LEU A N 1
ATOM 3001 C CA . LEU A 1 356 ? 12.753 -7.123 -8.003 1.00 40.06 356 LEU A CA 1
ATOM 3002 C C . LEU A 1 356 ? 14.133 -6.644 -8.469 1.00 40.06 356 LEU A C 1
ATOM 3004 O O . LEU A 1 356 ? 14.714 -7.158 -9.410 1.00 40.06 356 LEU A O 1
ATOM 3008 N N . GLY A 1 357 ? 14.623 -5.599 -7.796 1.00 37.69 357 GLY A N 1
ATOM 3009 C CA . GLY A 1 357 ? 15.864 -4.935 -8.110 1.00 37.69 357 GLY A CA 1
ATOM 3010 C C . GLY A 1 357 ? 15.801 -3.997 -9.310 1.00 37.69 357 GLY A C 1
ATOM 3011 O O . GLY A 1 357 ? 14.955 -4.093 -10.194 1.00 37.69 357 GLY A O 1
ATOM 3012 N N . GLY A 1 358 ? 16.711 -3.030 -9.293 1.00 37.66 358 GLY A N 1
ATOM 3013 C CA . GLY A 1 358 ? 17.033 -2.174 -10.415 1.00 37.66 358 GLY A CA 1
ATOM 3014 C C . GLY A 1 358 ? 18.495 -2.420 -10.724 1.00 37.66 358 GLY A C 1
ATOM 3015 O O . GLY A 1 358 ? 19.359 -1.964 -9.973 1.00 37.66 358 GLY A O 1
ATOM 3016 N N . TYR A 1 359 ? 18.764 -3.174 -11.782 1.00 52.03 359 TYR A N 1
ATOM 3017 C CA . TYR A 1 359 ? 20.122 -3.558 -12.155 1.00 52.03 359 TYR A CA 1
ATOM 3018 C C . TYR A 1 359 ? 20.530 -2.838 -13.421 1.00 52.03 359 TYR A C 1
ATOM 3020 O O . TYR A 1 359 ? 19.740 -2.692 -14.350 1.00 52.03 359 TYR A O 1
ATOM 3028 N N . GLY A 1 360 ? 21.776 -2.395 -13.439 1.00 47.12 360 GLY A N 1
ATOM 3029 C CA . GLY A 1 360 ? 22.425 -1.866 -14.619 1.00 47.12 360 GLY A CA 1
ATOM 3030 C C . GLY A 1 360 ? 23.672 -1.075 -14.260 1.00 47.12 360 GLY A C 1
ATOM 3031 O O . GLY A 1 360 ? 23.882 -0.667 -13.114 1.00 47.12 360 GLY A O 1
ATOM 3032 N N . ASN A 1 361 ? 24.541 -0.930 -15.254 1.00 49.22 361 ASN A N 1
ATOM 3033 C CA . ASN A 1 361 ? 25.771 -0.168 -15.130 1.00 49.22 361 ASN A CA 1
ATOM 3034 C C . ASN A 1 361 ? 25.424 1.321 -15.187 1.00 49.22 361 ASN A C 1
ATOM 3036 O O . ASN A 1 361 ? 25.024 1.811 -16.240 1.00 49.22 361 ASN A O 1
ATOM 3040 N N . GLU A 1 362 ? 25.609 2.014 -14.063 1.00 60.38 362 GLU A N 1
ATOM 3041 C CA . GLU A 1 362 ? 25.620 3.478 -13.930 1.00 60.38 362 GLU A CA 1
ATOM 3042 C C . GLU A 1 362 ? 24.296 4.186 -14.286 1.00 60.38 362 GLU A C 1
ATOM 3044 O O . GLU A 1 362 ? 23.603 4.663 -13.389 1.00 60.38 362 GLU A O 1
ATOM 3049 N N . GLU A 1 363 ? 23.943 4.251 -15.568 1.00 67.56 363 GLU A N 1
ATOM 3050 C CA . GLU A 1 363 ? 22.927 5.145 -16.139 1.00 67.56 363 GLU A CA 1
ATOM 3051 C C . GLU A 1 363 ? 21.664 4.427 -16.633 1.00 67.56 363 GLU A C 1
ATOM 3053 O O . GLU A 1 363 ? 20.677 5.088 -16.910 1.00 67.56 363 GLU A O 1
ATOM 3058 N N . ASN A 1 364 ? 21.628 3.094 -16.712 1.00 73.25 364 ASN A N 1
ATOM 3059 C CA . ASN A 1 364 ? 20.418 2.359 -17.109 1.00 73.25 364 ASN A CA 1
ATOM 3060 C C . ASN A 1 364 ? 19.931 1.455 -15.981 1.00 73.25 364 ASN A C 1
ATOM 3062 O O . ASN A 1 364 ? 20.732 0.789 -15.331 1.00 73.25 364 ASN A O 1
ATOM 3066 N N . ILE A 1 365 ? 18.620 1.412 -15.762 1.00 72.12 365 ILE A N 1
ATOM 3067 C CA . ILE A 1 365 ? 17.974 0.569 -14.757 1.00 72.12 365 ILE A CA 1
ATOM 3068 C C . ILE A 1 365 ? 16.868 -0.234 -15.415 1.00 72.12 365 ILE A C 1
ATOM 3070 O O . ILE A 1 365 ? 15.943 0.334 -15.987 1.00 72.12 365 ILE A O 1
ATOM 3074 N N . PHE A 1 366 ? 16.920 -1.554 -15.283 1.00 69.19 366 PHE A N 1
ATOM 3075 C CA . PHE A 1 366 ? 15.805 -2.409 -15.674 1.00 69.19 366 PHE A CA 1
ATOM 3076 C C . PHE A 1 366 ? 14.820 -2.573 -14.516 1.00 69.19 366 PHE A C 1
ATOM 3078 O O . PHE A 1 366 ? 15.228 -2.775 -13.375 1.00 69.19 366 PHE A O 1
ATOM 3085 N N . MET A 1 367 ? 13.525 -2.478 -14.806 1.00 69.88 367 MET A N 1
ATOM 3086 C CA . MET A 1 367 ? 12.444 -2.639 -13.841 1.00 69.88 367 MET A CA 1
ATOM 3087 C C . MET A 1 367 ? 11.352 -3.557 -14.369 1.00 69.88 367 MET A C 1
ATOM 3089 O O . MET A 1 367 ? 10.834 -3.362 -15.468 1.00 69.88 367 MET A O 1
ATOM 3093 N N . ALA A 1 368 ? 10.949 -4.512 -13.538 1.00 66.19 368 ALA A N 1
ATOM 3094 C CA . ALA A 1 368 ? 9.818 -5.385 -13.794 1.00 66.19 368 ALA A CA 1
ATOM 3095 C C . ALA A 1 368 ? 8.528 -4.801 -13.198 1.00 66.19 368 ALA A C 1
ATOM 3097 O O . ALA A 1 368 ? 8.474 -4.450 -12.021 1.00 66.19 368 ALA A O 1
ATOM 3098 N N . PHE A 1 369 ? 7.473 -4.740 -14.003 1.00 70.50 369 PHE A N 1
ATOM 3099 C CA . PHE A 1 369 ? 6.127 -4.358 -13.589 1.00 70.50 369 PHE A CA 1
ATOM 3100 C C . PHE A 1 369 ? 5.171 -5.486 -13.912 1.00 70.50 369 PHE A C 1
ATOM 3102 O O . PHE A 1 369 ? 5.232 -6.038 -15.008 1.00 70.50 369 PHE A O 1
ATOM 3109 N N . TYR A 1 370 ? 4.252 -5.794 -13.004 1.00 69.25 370 TYR A N 1
ATOM 3110 C CA . TYR A 1 370 ? 3.222 -6.790 -13.257 1.00 69.25 370 TYR A CA 1
ATOM 3111 C C . TYR A 1 370 ? 1.829 -6.169 -13.331 1.00 69.25 370 TYR A C 1
ATOM 3113 O O . TYR A 1 370 ? 1.563 -5.109 -12.767 1.00 69.25 370 TYR A O 1
ATOM 3121 N N . TYR A 1 371 ? 0.928 -6.840 -14.038 1.00 67.81 371 TYR A N 1
ATOM 3122 C CA . TYR A 1 371 ? -0.479 -6.472 -14.108 1.00 67.81 371 TYR A CA 1
ATOM 3123 C C . TYR A 1 371 ? -1.375 -7.694 -13.955 1.00 67.81 371 TYR A C 1
ATOM 3125 O O . TYR A 1 371 ? -1.032 -8.805 -14.376 1.00 67.81 371 TYR A O 1
ATOM 3133 N N . ASP A 1 372 ? -2.525 -7.461 -13.332 1.00 70.69 372 ASP A N 1
ATOM 3134 C CA . ASP A 1 372 ? -3.596 -8.432 -13.172 1.00 70.69 372 ASP A CA 1
ATOM 3135 C C . ASP A 1 372 ? -4.153 -8.782 -14.544 1.00 70.69 372 ASP A C 1
ATOM 3137 O O . ASP A 1 372 ? -4.372 -7.917 -15.394 1.00 70.69 372 ASP A O 1
ATOM 3141 N N . THR A 1 373 ? -4.390 -10.066 -14.771 1.00 71.75 373 THR A N 1
ATOM 3142 C CA . THR A 1 373 ? -5.088 -10.494 -15.979 1.00 71.75 373 THR A CA 1
ATOM 3143 C C . THR A 1 373 ? -6.591 -10.530 -15.738 1.00 71.75 373 THR A C 1
ATOM 3145 O O . THR A 1 373 ? -7.048 -10.832 -14.638 1.00 71.75 373 THR A O 1
ATOM 3148 N N . GLU A 1 374 ? -7.376 -10.318 -16.796 1.00 73.12 374 GLU A N 1
ATOM 3149 C CA . GLU A 1 374 ? -8.840 -10.481 -16.754 1.00 73.12 374 GLU A CA 1
ATOM 3150 C C . GLU A 1 374 ? -9.276 -11.904 -16.363 1.00 73.12 374 GLU A C 1
ATOM 3152 O O . GLU A 1 374 ? -10.424 -12.128 -15.992 1.00 73.12 374 GLU A O 1
ATOM 3157 N N . ILE A 1 375 ? -8.369 -12.880 -16.475 1.00 73.69 375 ILE A N 1
ATOM 3158 C CA . ILE A 1 375 ? -8.659 -14.291 -16.229 1.00 73.69 375 ILE A CA 1
ATOM 3159 C C . ILE A 1 375 ? -8.687 -14.583 -14.726 1.00 73.69 375 ILE A C 1
ATOM 3161 O O . ILE A 1 375 ? -9.595 -15.275 -14.270 1.00 73.69 375 ILE A O 1
ATOM 3165 N N . HIS A 1 376 ? -7.711 -14.073 -13.966 1.00 78.50 376 HIS A N 1
ATOM 3166 C CA . HIS A 1 376 ? -7.678 -14.197 -12.510 1.00 78.50 376 HIS A CA 1
ATOM 3167 C C . HIS A 1 376 ? -6.732 -13.162 -11.882 1.00 78.50 376 HIS A C 1
ATOM 3169 O O . HIS A 1 376 ? -5.626 -12.950 -12.382 1.00 78.50 376 HIS A O 1
ATOM 3175 N N . SER A 1 377 ? -7.105 -12.583 -10.735 1.00 78.00 377 SER A N 1
ATOM 3176 C CA . SER A 1 377 ? -6.282 -11.577 -10.039 1.00 78.00 377 SER A CA 1
ATOM 3177 C C . SER A 1 377 ? -4.951 -12.137 -9.532 1.00 78.00 377 SER A C 1
ATOM 3179 O O . SER A 1 377 ? -3.979 -11.401 -9.437 1.00 78.00 377 SER A O 1
ATOM 3181 N N . LYS A 1 378 ? -4.865 -13.441 -9.247 1.00 81.50 378 LYS A N 1
ATOM 3182 C CA . LYS A 1 378 ? -3.614 -14.121 -8.852 1.00 81.50 378 LYS A CA 1
ATOM 3183 C C . LYS A 1 378 ? -2.749 -14.617 -10.018 1.00 81.50 378 LYS A C 1
ATOM 3185 O O . LYS A 1 378 ? -1.663 -15.146 -9.790 1.00 81.50 378 LYS A O 1
ATOM 3190 N N . TYR A 1 379 ? -3.204 -14.430 -11.258 1.00 83.88 379 TYR A N 1
ATOM 3191 C CA . TYR A 1 379 ? -2.381 -14.635 -12.445 1.00 83.88 379 TYR A CA 1
ATOM 3192 C C . TYR A 1 379 ? -1.921 -13.283 -12.979 1.00 83.88 379 TYR A C 1
ATOM 3194 O O . TYR A 1 379 ? -2.730 -12.476 -13.451 1.00 83.88 379 TYR A O 1
ATOM 3202 N N . LYS A 1 380 ? -0.616 -13.042 -12.887 1.00 82.50 380 LYS A N 1
ATOM 3203 C CA . LYS A 1 380 ? 0.013 -11.775 -13.236 1.00 82.50 380 LYS A CA 1
ATOM 3204 C C . LYS A 1 380 ? 0.894 -11.948 -14.465 1.00 82.50 380 LYS A C 1
ATOM 3206 O O . LYS A 1 380 ? 1.601 -12.944 -14.599 1.00 82.50 380 LYS A O 1
ATOM 3211 N N . LYS A 1 381 ? 0.897 -10.956 -15.349 1.00 81.31 381 LYS A N 1
ATOM 3212 C CA . LYS A 1 381 ? 1.878 -10.861 -16.438 1.00 81.31 381 LYS A CA 1
ATOM 3213 C C . LYS A 1 381 ? 2.879 -9.769 -16.133 1.00 81.31 381 LYS A C 1
ATOM 3215 O O . LYS A 1 381 ? 2.478 -8.698 -15.690 1.00 81.31 381 LYS A O 1
ATOM 3220 N N . VAL A 1 382 ? 4.149 -10.033 -16.408 1.00 76.75 382 VAL A N 1
ATOM 3221 C CA . VAL A 1 382 ? 5.257 -9.121 -16.139 1.00 76.75 382 VAL A CA 1
ATOM 3222 C C . VAL A 1 382 ? 5.747 -8.490 -17.440 1.00 76.75 382 VAL A C 1
ATOM 3224 O O . VAL A 1 382 ? 5.882 -9.155 -18.466 1.00 76.75 382 VAL A O 1
ATOM 3227 N N . LYS A 1 383 ? 6.014 -7.189 -17.390 1.00 75.81 383 LYS A N 1
ATOM 3228 C CA . LYS A 1 383 ? 6.695 -6.401 -18.415 1.00 75.81 383 LYS A CA 1
ATOM 3229 C C . LYS A 1 383 ? 7.973 -5.836 -17.827 1.00 75.81 383 LYS A C 1
ATOM 3231 O O . LYS A 1 383 ? 7.965 -5.360 -16.695 1.00 75.81 383 LYS A O 1
ATOM 3236 N N . ILE A 1 384 ? 9.041 -5.846 -18.611 1.00 73.88 384 ILE A N 1
ATOM 3237 C CA . ILE A 1 384 ? 10.315 -5.249 -18.219 1.00 73.88 384 ILE A CA 1
ATOM 3238 C C . ILE A 1 384 ? 10.460 -3.913 -18.941 1.00 73.88 384 ILE A C 1
ATOM 3240 O O . ILE A 1 384 ? 10.172 -3.800 -20.131 1.00 73.88 384 ILE A O 1
ATOM 3244 N N . TYR A 1 385 ? 10.893 -2.897 -18.212 1.00 76.81 385 TYR A N 1
ATOM 3245 C CA . TYR A 1 385 ? 11.190 -1.572 -18.728 1.00 76.81 385 TYR A CA 1
ATOM 3246 C C . TYR A 1 385 ? 12.648 -1.243 -18.459 1.00 76.81 385 TYR A C 1
ATOM 3248 O O . TYR A 1 385 ? 13.142 -1.466 -17.362 1.00 76.81 385 TYR A O 1
ATOM 3256 N N . GLU A 1 386 ? 13.323 -0.691 -19.452 1.00 79.44 386 GLU A N 1
ATOM 3257 C CA . GLU A 1 386 ? 14.632 -0.075 -19.304 1.00 79.44 386 GLU A CA 1
ATOM 3258 C C . GLU A 1 386 ? 14.437 1.426 -19.094 1.00 79.44 386 GLU A C 1
ATOM 3260 O O . GLU A 1 386 ? 13.753 2.100 -19.872 1.00 79.44 386 GLU A O 1
ATOM 3265 N N . ILE A 1 387 ? 15.020 1.929 -18.016 1.00 81.19 387 ILE A N 1
ATOM 3266 C CA . ILE A 1 387 ? 14.925 3.304 -17.553 1.00 81.19 387 ILE A CA 1
ATOM 3267 C C . ILE A 1 387 ? 16.317 3.907 -17.665 1.00 81.19 387 ILE A C 1
ATOM 3269 O O . ILE A 1 387 ? 17.217 3.553 -16.909 1.00 81.19 387 ILE A O 1
ATOM 3273 N N . GLU A 1 388 ? 16.482 4.807 -18.624 1.00 84.38 388 GLU A N 1
ATOM 3274 C CA . GLU A 1 388 ? 17.713 5.562 -18.832 1.00 84.38 388 GLU A CA 1
ATOM 3275 C C . GLU A 1 388 ? 17.695 6.788 -17.917 1.00 84.38 388 GLU A C 1
ATOM 3277 O O . GLU A 1 388 ? 16.730 7.561 -17.900 1.00 84.38 388 GLU A O 1
ATOM 3282 N N . LEU A 1 389 ? 18.769 6.971 -17.162 1.00 86.50 389 LEU A N 1
ATOM 3283 C CA . LEU A 1 389 ? 19.017 8.077 -16.258 1.00 86.50 389 LEU A CA 1
ATOM 3284 C C . LEU A 1 389 ? 20.227 8.881 -16.714 1.00 86.50 389 LEU A C 1
ATOM 3286 O O . LEU A 1 389 ? 21.171 8.359 -17.291 1.00 86.50 389 LEU A O 1
ATOM 3290 N N . GLU A 1 390 ? 20.219 10.163 -16.381 1.00 87.25 390 GLU A N 1
ATOM 3291 C CA . GLU A 1 390 ? 21.329 11.070 -16.631 1.00 87.25 390 GLU A CA 1
ATOM 3292 C C . GLU A 1 390 ? 21.764 11.731 -15.323 1.00 87.25 390 GLU A C 1
ATOM 3294 O O . GLU A 1 390 ? 20.929 12.198 -14.537 1.00 87.25 390 GLU A O 1
ATOM 3299 N N . ASN A 1 391 ? 23.078 11.773 -15.080 1.00 88.44 391 ASN A N 1
ATOM 3300 C CA . ASN A 1 391 ? 23.640 12.532 -13.970 1.00 88.44 391 ASN A CA 1
ATOM 3301 C C . ASN A 1 391 ? 23.881 13.983 -14.388 1.00 88.44 391 ASN A C 1
ATOM 3303 O O . ASN A 1 391 ? 24.886 14.328 -15.006 1.00 88.44 391 ASN A O 1
ATOM 3307 N N . VAL A 1 392 ? 22.980 14.855 -13.972 1.00 86.06 392 VAL A N 1
ATOM 3308 C CA . VAL A 1 392 ? 22.957 16.271 -14.346 1.00 86.06 392 VAL A CA 1
ATOM 3309 C C . VAL A 1 392 ? 23.788 17.161 -13.419 1.00 86.06 392 VAL A C 1
ATOM 3311 O O . VAL A 1 392 ? 23.780 18.379 -13.573 1.00 86.06 392 VAL A O 1
ATOM 3314 N N . LYS A 1 393 ? 24.535 16.569 -12.470 1.00 68.44 393 LYS A N 1
ATOM 3315 C CA . LYS A 1 393 ? 25.562 17.188 -11.605 1.00 68.44 393 LYS A CA 1
ATOM 3316 C C . LYS A 1 393 ? 25.275 18.597 -11.052 1.00 68.44 393 LYS A C 1
ATOM 3318 O O . LYS A 1 393 ? 26.234 19.257 -10.678 1.00 68.44 393 LYS A O 1
ATOM 3323 N N . ASN A 1 394 ? 24.036 19.095 -10.952 1.00 61.75 394 ASN A N 1
ATOM 3324 C CA . ASN A 1 394 ? 23.769 20.391 -10.307 1.00 61.75 394 ASN A CA 1
ATOM 3325 C C . ASN A 1 394 ? 22.277 20.740 -10.144 1.00 61.75 394 ASN A C 1
ATOM 3327 O O . ASN A 1 394 ? 21.784 21.660 -10.793 1.00 61.75 394 ASN A O 1
ATOM 3331 N N . ILE A 1 395 ? 21.519 20.038 -9.293 1.00 61.81 395 ILE A N 1
ATOM 3332 C CA . ILE A 1 395 ? 20.093 20.369 -9.117 1.00 61.81 395 ILE A CA 1
ATOM 3333 C C . ILE A 1 395 ? 19.679 20.327 -7.648 1.00 61.81 395 ILE A C 1
ATOM 3335 O O . ILE A 1 395 ? 20.013 19.402 -6.911 1.00 61.81 395 ILE A O 1
ATOM 3339 N N . HIS A 1 396 ? 18.856 21.301 -7.250 1.00 72.62 396 HIS A N 1
ATOM 3340 C CA . HIS A 1 396 ? 18.107 21.330 -5.987 1.00 72.62 396 HIS A CA 1
ATOM 3341 C C . HIS A 1 396 ? 17.177 20.111 -5.777 1.00 72.62 396 HIS A C 1
ATOM 3343 O O . HIS A 1 396 ? 16.576 19.986 -4.714 1.00 72.62 396 HIS A O 1
ATOM 3349 N N . GLN A 1 397 ? 17.063 19.229 -6.777 1.00 77.50 397 GLN A N 1
ATOM 3350 C CA . GLN A 1 397 ? 16.163 18.077 -6.845 1.00 77.50 397 GLN A CA 1
ATOM 3351 C C . GLN A 1 397 ? 16.899 16.737 -7.044 1.00 77.50 397 GLN A C 1
ATOM 3353 O O . GLN A 1 397 ? 16.369 15.814 -7.657 1.00 77.50 397 GLN A O 1
ATOM 3358 N N . GLY A 1 398 ? 18.143 16.640 -6.570 1.00 83.38 398 GLY A N 1
ATOM 3359 C CA . GLY A 1 398 ? 18.972 15.441 -6.717 1.00 83.38 398 GLY A CA 1
ATOM 3360 C C . GLY A 1 398 ? 19.733 15.375 -8.054 1.00 83.38 398 GLY A C 1
ATOM 3361 O O . GLY A 1 398 ? 19.367 16.051 -9.017 1.00 83.38 398 GLY A O 1
ATOM 3362 N N . PRO A 1 399 ? 20.835 14.604 -8.117 1.00 87.06 399 PRO A N 1
ATOM 3363 C CA . PRO A 1 399 ? 21.752 14.609 -9.259 1.00 87.06 399 PRO A CA 1
ATOM 3364 C C . PRO A 1 399 ? 21.299 13.747 -10.443 1.00 87.06 399 PRO A C 1
ATOM 3366 O O . PRO A 1 399 ? 21.827 13.929 -11.533 1.00 87.06 399 PRO A O 1
ATOM 3369 N N . TRP A 1 400 ? 20.356 12.824 -10.250 1.00 89.12 400 TRP A N 1
ATOM 3370 C CA . TRP A 1 400 ? 19.905 11.889 -11.283 1.00 89.12 400 TRP A CA 1
ATOM 3371 C C . TRP A 1 400 ? 18.515 12.251 -11.781 1.00 89.12 400 TRP A C 1
ATOM 3373 O O . TRP A 1 400 ? 17.623 12.511 -10.970 1.00 89.12 400 TRP A O 1
ATOM 3383 N N . LYS A 1 401 ? 18.326 12.209 -13.098 1.00 88.88 401 LYS A N 1
ATOM 3384 C CA . LYS A 1 401 ? 17.031 12.419 -13.746 1.00 88.88 401 LYS A CA 1
ATOM 3385 C C . LYS A 1 401 ? 16.732 11.291 -14.715 1.00 88.88 401 LYS A C 1
ATOM 3387 O O . LYS A 1 401 ? 17.632 10.817 -15.397 1.00 88.88 401 LYS A O 1
ATOM 3392 N N . ILE A 1 402 ? 15.471 10.892 -14.792 1.00 86.31 402 ILE A N 1
ATOM 3393 C CA . ILE A 1 402 ? 14.978 9.940 -15.780 1.00 86.31 402 ILE A CA 1
ATOM 3394 C C . ILE A 1 402 ? 14.929 10.655 -17.129 1.00 86.31 402 ILE A C 1
ATOM 3396 O O . ILE A 1 402 ? 14.205 11.637 -17.314 1.00 86.31 402 ILE A O 1
ATOM 3400 N N . LYS A 1 403 ? 15.726 10.150 -18.063 1.00 85.00 403 LYS A N 1
ATOM 3401 C CA . LYS A 1 403 ? 15.825 10.636 -19.434 1.00 85.00 403 LYS A CA 1
ATOM 3402 C C . LYS A 1 403 ? 14.848 9.908 -20.349 1.00 85.00 403 LYS A C 1
ATOM 3404 O O . LYS A 1 403 ? 14.209 10.548 -21.180 1.00 85.00 403 LYS A O 1
ATOM 3409 N N . ASN A 1 404 ? 14.717 8.591 -20.186 1.00 80.56 404 ASN A N 1
ATOM 3410 C CA . ASN A 1 404 ? 13.867 7.760 -21.034 1.00 80.56 404 ASN A CA 1
ATOM 3411 C C . ASN A 1 404 ? 13.337 6.531 -20.280 1.00 80.56 404 ASN A C 1
ATOM 3413 O O . ASN A 1 404 ? 14.005 6.002 -19.396 1.00 80.56 404 ASN A O 1
ATOM 3417 N N . ILE A 1 405 ? 12.150 6.057 -20.663 1.00 80.00 405 ILE A N 1
ATOM 3418 C CA . ILE A 1 405 ? 11.569 4.791 -20.203 1.00 80.00 405 ILE A CA 1
ATOM 3419 C C . ILE A 1 405 ? 11.074 4.038 -21.436 1.00 80.00 405 ILE A C 1
ATOM 3421 O O . ILE A 1 405 ? 10.173 4.505 -22.138 1.00 80.00 405 ILE A O 1
ATOM 3425 N N . LYS A 1 406 ? 11.634 2.856 -21.698 1.00 79.75 406 LYS A N 1
ATOM 3426 C CA . LYS A 1 406 ? 11.224 1.992 -22.815 1.00 79.75 406 LYS A CA 1
ATOM 3427 C C . LYS A 1 406 ? 10.859 0.602 -22.319 1.00 79.75 406 LYS A C 1
ATOM 3429 O O . LYS A 1 406 ? 11.564 0.019 -21.508 1.00 79.75 406 LYS A O 1
ATOM 3434 N N . GLU A 1 407 ? 9.752 0.065 -22.821 1.00 78.12 407 GLU A N 1
ATOM 3435 C CA . GLU A 1 407 ? 9.430 -1.352 -22.634 1.00 78.12 407 GLU A CA 1
ATOM 3436 C C . GLU A 1 407 ? 10.466 -2.182 -23.397 1.00 78.12 407 GLU A C 1
ATOM 3438 O O . GLU A 1 407 ? 10.688 -1.949 -24.591 1.00 78.12 407 GLU A O 1
ATOM 3443 N N . VAL A 1 408 ? 11.093 -3.136 -22.715 1.00 75.62 408 VAL A N 1
ATOM 3444 C CA . VAL A 1 408 ? 11.953 -4.133 -23.345 1.00 75.62 408 VAL A CA 1
ATOM 3445 C C . VAL A 1 408 ? 11.029 -5.071 -24.109 1.00 75.62 408 VAL A C 1
ATOM 3447 O O . VAL A 1 408 ? 10.306 -5.874 -23.522 1.00 75.62 408 VAL A O 1
ATOM 3450 N N . LYS A 1 409 ? 10.985 -4.904 -25.430 1.00 74.56 409 LYS A N 1
ATOM 3451 C CA . LYS A 1 409 ? 10.269 -5.826 -26.305 1.00 74.56 409 LYS A CA 1
ATOM 3452 C C . LYS A 1 409 ? 11.185 -7.001 -26.599 1.00 74.56 409 LYS A C 1
ATOM 3454 O O . LYS A 1 409 ? 12.297 -6.797 -27.074 1.00 74.56 409 LYS A O 1
ATOM 3459 N N . ASP A 1 410 ? 10.688 -8.206 -26.359 1.00 60.28 410 ASP A N 1
ATOM 3460 C CA . ASP A 1 410 ? 11.257 -9.393 -26.980 1.00 60.28 410 ASP A CA 1
ATOM 3461 C C . ASP A 1 410 ? 11.042 -9.238 -28.499 1.00 60.28 410 ASP A C 1
ATOM 3463 O O . ASP A 1 410 ? 9.895 -9.185 -28.960 1.00 60.28 410 ASP A O 1
ATOM 3467 N N . ASP A 1 411 ? 12.112 -9.121 -29.289 1.00 42.66 411 ASP A N 1
ATOM 3468 C CA . ASP A 1 411 ? 12.032 -9.314 -30.741 1.00 42.66 411 ASP A CA 1
ATOM 3469 C C . ASP A 1 411 ? 11.708 -10.797 -30.995 1.00 42.66 411 ASP A C 1
ATOM 3471 O O . ASP A 1 411 ? 12.575 -11.625 -31.250 1.00 42.66 411 ASP A O 1
ATOM 3475 N N . ILE A 1 412 ? 10.423 -11.152 -30.905 1.00 39.75 412 ILE A N 1
ATOM 3476 C CA . ILE A 1 412 ? 9.888 -12.459 -31.324 1.00 39.75 412 ILE A CA 1
ATOM 3477 C C . ILE A 1 412 ? 9.509 -12.401 -32.816 1.00 39.75 412 ILE A C 1
ATOM 3479 O O . ILE A 1 412 ? 8.478 -12.934 -33.225 1.00 39.75 412 ILE A O 1
ATOM 3483 N N . SER A 1 413 ? 10.274 -11.678 -33.642 1.00 28.52 413 SER A N 1
ATOM 3484 C CA . SER A 1 413 ? 10.013 -11.595 -35.086 1.00 28.52 413 SER A CA 1
ATOM 3485 C C . SER A 1 413 ? 10.935 -12.443 -35.959 1.00 28.52 413 SER A C 1
ATOM 3487 O O . SER A 1 413 ? 10.632 -12.552 -37.140 1.00 28.52 413 SER A O 1
ATOM 3489 N N . ASP A 1 414 ? 11.963 -13.104 -35.412 1.00 28.22 414 ASP A N 1
ATOM 3490 C CA . ASP A 1 414 ? 12.904 -13.921 -36.204 1.00 28.22 414 ASP A CA 1
ATOM 3491 C C . ASP A 1 414 ? 13.152 -15.343 -35.642 1.00 28.22 414 ASP A C 1
ATOM 3493 O O . ASP A 1 414 ? 14.288 -15.821 -35.631 1.00 28.22 414 ASP A O 1
ATOM 3497 N N . LEU A 1 415 ? 12.097 -16.054 -35.208 1.00 28.94 415 LEU A N 1
ATOM 3498 C CA . LEU A 1 415 ? 12.125 -17.520 -35.016 1.00 28.94 415 LEU A CA 1
ATOM 3499 C C . LEU A 1 415 ? 10.886 -18.220 -35.586 1.00 28.94 415 LEU A C 1
ATOM 3501 O O . LEU A 1 415 ? 9.756 -17.881 -35.161 1.00 28.94 415 LEU A O 1
#

Radius of gyration: 31.73 Å; Cα contacts (8 Å, |Δi|>4): 752; chains: 1; bounding box: 57×104×88 Å

Foldseek 3Di:
DDDPPPDPPVRVVVVVVVVVVVVVVVVVVVVPPPQPEAEAEDDPWAKAKEAFQPPPCFDADLHDTDDPVPDDCVGNPYHYDDQWHKYKYWYDADDDDDIDIAIWTHHHRATDDDLDPVNPPFWFWEQEPNRMIIITGDDDDDDDDDDWADKDWPDWDWDDAAQPPHTWIWTWIDTPPWIWIDTHPLEIGTDPQDDPPFKDWDWAPQQPPNGTKIWIKGDDPDQKIKIWIWHADPSYIDTQDIDMASDWDADSNRKIWHKHFPPFLFTKIKTWIWDDDPNHTDTPDIDIAGDVNDTRADAAPQSLVRVLLVCLLVVVVVLNCLQADPPAPCVVVVVVVSVCCVVQVFPSDDDDDSFSDFDDDRFKTKGKTWHADPSGRSYIYIWIKIWGWDQCPDDPRYRIHTYDIGTPDDPPPPD

Sequence (415 aa):
MIFFKVYSKRSIFKAILIFLILLLSIIILFTRSREETAVFHALREEVILILSPSDPSKIYINGEEIEQGNVDEKNPCIYNIKADQRIEIRIEPMGEKVPVEKTLMFKKGKLLIEKDQSFWDDLTIFQWPNQVYEILIDLYIPTKIEIPKKEEIIKEEKIDLDGDNDLEKVQIIKQGDFYFMKIDESSKTLLKDYQKEKFTQKILDINEDGKKEIIIQGDFGRSNEYIEIFQFDQKQMKRIFWEHGNRIENSSNGTILVEKRLYDTVDHYSKTIYEWRDDNYQKKDEKITWWQQKPKWPSTPQNTVKAFFEAYQLGLLEESKGYLMEGSKDQQRLESFIEKVQQGWISISLPRYYFLGGYGNEENIFMAFYYDTEIHSKYKKVKIYEIELENVKNIHQGPWKIKNIKEVKDDISDL